Protein AF-E4XR51-F1 (afdb_monomer_lite)

Foldseek 3Di:
DDDDPQDDPQPAWQDKDQDPPQQDPPSPPKMWTWGAQDPQFFIFIKIWDGDPVHIDIDTQDDDGQKGWHDWDFPPQAPPSHTWIWTWIWRHDDPDIKIFGKIFDDDDPPDHTDIDGLDIQFAHAEWDWDQDPNEIKIFHFAQPNQFTKIKFFPPPNNHSPDSVRIDMDTQDNLARWHYWDWAPQFLPPHTKIWTWHFDDDPHWTFTKIWDQDPPNHPDHIDIDTLDGLLPDGQFWHGKDWDAQQCVCGSVAHTWIWIRGFAQQWTWIWDDDDRGDRHTDIDTLDDGDAGKGDWDWADPVPPRGTWIWIDGDPDIDIHHDDDPPPPPPPPPPDDPRDPHPPDDPPDDDDPPPPPPVPPPDPPPPPPDDDDDDDDDDDDPDDDDDDDDDDDDDDDDDDDDDDDDDDDDDDDDDDDDDDDDDDDDDDDDDDDDDDDDDDDDDDDDDDDDDDDDDDDDDDDDDDDDDDDDDDDDDDDDDDDDPDDPDDPQLVVQLPLFKDWFPFWFLFLVVLQVRLVVVVFGFAEPVSVVVCLVRPCSVFQDWAWGDPPPPTTKTKGQAQARQVPPVDPAWGDDPRGIIMGDPPDRDTHITITGWDQPQKDWAPFWDLWQVVLQVRLVVVVFGFADPVSVVVSLVSTSDQAQFWADHPVRKTKGFAPFDDQPDCVDPAWGDDPRTMIIGHDDSNRRRIGITITGHPPSDPDDPPDDPPVVVVVVVVVVVVVVVVPD

InterPro domains:
  IPR028994 Integrin alpha, N-terminal [SSF69318] (32-329)

Radius of gyration: 36.41 Å; chains: 1; bounding box: 118×109×104 Å

Structure (mmCIF, N/CA/C/O backbone):
data_AF-E4XR51-F1
#
_entry.id   AF-E4XR51-F1
#
loop_
_atom_site.group_PDB
_atom_site.id
_atom_site.type_symbol
_atom_site.label_atom_id
_atom_site.label_alt_id
_atom_site.label_comp_id
_atom_site.label_asym_id
_atom_site.label_entity_id
_atom_site.label_seq_id
_atom_site.pdbx_PDB_ins_code
_atom_site.Cartn_x
_atom_site.Cartn_y
_atom_site.Cartn_z
_atom_site.occupancy
_atom_site.B_iso_or_equiv
_atom_site.auth_seq_id
_atom_site.auth_comp_id
_atom_site.auth_asym_id
_atom_site.auth_atom_id
_atom_site.pdbx_PDB_model_num
ATOM 1 N N . MET A 1 1 ? 9.402 -23.933 -23.600 1.00 32.84 1 MET A N 1
ATOM 2 C CA . MET A 1 1 ? 8.107 -23.301 -23.931 1.00 32.84 1 MET A CA 1
ATOM 3 C C . MET A 1 1 ? 8.410 -22.017 -24.677 1.00 32.84 1 MET A C 1
ATOM 5 O O . MET A 1 1 ? 9.276 -21.284 -24.220 1.00 32.84 1 MET A O 1
ATOM 9 N N . VAL A 1 2 ? 7.783 -21.772 -25.826 1.00 34.69 2 VAL A N 1
ATOM 10 C CA . VAL A 1 2 ? 7.892 -20.472 -26.505 1.00 34.69 2 VAL A CA 1
ATOM 11 C C . VAL A 1 2 ? 6.711 -19.635 -26.014 1.00 34.69 2 VAL A C 1
ATOM 13 O O . VAL A 1 2 ? 5.576 -20.067 -26.228 1.00 34.69 2 VAL A O 1
ATOM 16 N N . PRO A 1 3 ? 6.932 -18.511 -25.308 1.00 41.47 3 PRO A N 1
ATOM 17 C CA . PRO A 1 3 ? 5.831 -17.661 -24.883 1.00 41.47 3 PRO A CA 1
ATOM 18 C C . PRO A 1 3 ? 5.111 -17.152 -26.131 1.00 41.47 3 PRO A C 1
ATOM 20 O O . PRO A 1 3 ? 5.729 -16.605 -27.044 1.00 41.47 3 PRO A O 1
ATOM 23 N N . ARG A 1 4 ? 3.798 -17.368 -26.188 1.00 55.00 4 ARG A N 1
ATOM 24 C CA . ARG A 1 4 ? 2.953 -16.794 -27.230 1.00 55.00 4 ARG A CA 1
ATOM 25 C C . ARG A 1 4 ? 2.247 -15.596 -26.623 1.00 55.00 4 ARG A C 1
ATOM 27 O O . ARG A 1 4 ? 1.507 -15.758 -25.656 1.00 55.00 4 ARG A O 1
ATOM 34 N N . ALA A 1 5 ? 2.483 -14.413 -27.184 1.00 62.28 5 ALA A N 1
ATOM 35 C CA . ALA A 1 5 ? 1.726 -13.229 -26.810 1.00 62.28 5 ALA A CA 1
ATOM 36 C C . ALA A 1 5 ? 0.231 -13.512 -27.025 1.00 62.28 5 ALA A C 1
ATOM 38 O O . ALA A 1 5 ? -0.188 -13.894 -28.120 1.00 62.28 5 ALA A O 1
ATOM 39 N N . MET A 1 6 ? -0.552 -13.397 -25.951 1.00 69.31 6 MET A N 1
ATOM 40 C CA . MET A 1 6 ? -2.002 -13.589 -25.996 1.00 69.31 6 MET A CA 1
ATOM 41 C C . MET A 1 6 ? -2.697 -12.352 -26.581 1.00 69.31 6 MET A C 1
ATOM 43 O O . MET A 1 6 ? -3.706 -12.486 -27.275 1.00 69.31 6 MET A O 1
ATOM 47 N N . ILE A 1 7 ? -2.139 -11.174 -26.292 1.00 78.88 7 ILE A N 1
ATOM 48 C CA . ILE A 1 7 ? -2.567 -9.846 -26.729 1.00 78.88 7 ILE A CA 1
ATOM 49 C C . ILE A 1 7 ? -1.401 -8.863 -26.518 1.00 78.88 7 ILE A C 1
ATOM 51 O O . ILE A 1 7 ? -0.685 -8.979 -25.525 1.00 78.88 7 ILE A O 1
ATOM 55 N N . ASP A 1 8 ? -1.196 -7.923 -27.438 1.00 80.88 8 ASP A N 1
ATOM 56 C CA . ASP A 1 8 ? -0.158 -6.876 -27.382 1.00 80.88 8 ASP A CA 1
ATOM 57 C C . ASP A 1 8 ? -0.730 -5.452 -27.520 1.00 80.88 8 ASP A C 1
ATOM 59 O O . ASP A 1 8 ? -0.004 -4.468 -27.406 1.00 80.88 8 ASP A O 1
ATOM 63 N N . SER A 1 9 ? -2.045 -5.333 -27.712 1.00 84.31 9 SER A N 1
ATOM 64 C CA . SER A 1 9 ? -2.743 -4.061 -27.910 1.00 84.31 9 SER A CA 1
ATOM 65 C C . SER A 1 9 ? -3.192 -3.371 -26.616 1.00 84.31 9 SER A C 1
ATOM 67 O O . SER A 1 9 ? -3.683 -2.245 -26.671 1.00 84.31 9 SER A O 1
ATOM 69 N N . ILE A 1 10 ? -3.057 -4.022 -25.454 1.00 83.81 10 ILE A N 1
ATOM 70 C CA . ILE A 1 10 ? -3.332 -3.410 -24.146 1.00 83.81 10 ILE A CA 1
ATOM 71 C C . ILE A 1 10 ? -2.028 -2.823 -23.614 1.00 83.81 10 ILE A C 1
ATOM 73 O O . ILE A 1 10 ? -1.104 -3.555 -23.258 1.00 83.81 10 ILE A O 1
ATOM 77 N N . ALA A 1 11 ? -1.958 -1.496 -23.552 1.00 83.81 11 ALA A N 1
ATOM 78 C CA . ALA A 1 11 ? -0.815 -0.799 -22.984 1.00 83.81 11 ALA A CA 1
ATOM 79 C C . ALA A 1 11 ? -0.766 -0.997 -21.460 1.00 83.81 11 ALA A C 1
ATOM 81 O O . ALA A 1 11 ? -1.789 -0.891 -20.793 1.00 83.81 11 ALA A O 1
ATOM 82 N N . TYR A 1 12 ? 0.427 -1.269 -20.921 1.00 83.06 12 TYR A N 1
ATOM 83 C CA . TYR A 1 12 ? 0.723 -1.315 -19.480 1.00 83.06 12 TYR A CA 1
ATOM 84 C C . TYR A 1 12 ? -0.280 -2.115 -18.626 1.00 83.06 12 TYR A C 1
ATOM 86 O O . TYR A 1 12 ? -0.863 -1.554 -17.694 1.00 83.06 12 TYR A O 1
ATOM 94 N N . PRO A 1 13 ? -0.495 -3.415 -18.908 1.00 84.19 13 PRO A N 1
ATOM 95 C CA . PRO A 1 13 ? -1.338 -4.247 -18.060 1.00 84.19 13 PRO A CA 1
ATOM 96 C C . PRO A 1 13 ? -0.768 -4.282 -16.637 1.00 84.19 13 PRO A C 1
ATOM 98 O O . PRO A 1 13 ? 0.417 -4.556 -16.438 1.00 84.19 13 PRO A O 1
ATOM 101 N N . THR A 1 14 ? -1.606 -3.978 -15.652 1.00 84.19 14 THR A N 1
ATOM 102 C CA . THR A 1 14 ? -1.234 -3.950 -14.233 1.00 84.19 14 THR A CA 1
ATOM 103 C C . THR A 1 14 ? -1.587 -5.255 -13.549 1.00 84.19 14 THR A C 1
ATOM 105 O O . THR A 1 14 ? -0.777 -5.755 -12.779 1.00 84.19 14 THR A O 1
ATOM 108 N N . ASN A 1 15 ? -2.757 -5.825 -13.844 1.00 86.50 15 ASN A N 1
ATOM 109 C CA . ASN A 1 15 ? -3.269 -7.023 -13.188 1.00 86.50 15 ASN A CA 1
ATOM 110 C C . ASN A 1 15 ? -4.191 -7.815 -14.129 1.00 86.50 15 ASN A C 1
ATOM 112 O O . ASN A 1 15 ? -4.723 -7.269 -15.100 1.00 86.50 15 ASN A O 1
ATOM 116 N N . ILE A 1 16 ? -4.346 -9.110 -13.863 1.00 86.19 16 ILE A N 1
ATOM 117 C CA . ILE A 1 16 ? -5.111 -10.055 -14.678 1.00 86.19 16 ILE A CA 1
ATOM 118 C C . ILE A 1 16 ? -5.773 -11.103 -13.786 1.00 86.19 16 ILE A C 1
ATOM 120 O O . ILE A 1 16 ? -5.196 -11.560 -12.803 1.00 86.19 16 ILE A O 1
ATOM 124 N N . GLY A 1 17 ? -6.966 -11.548 -14.161 1.00 88.06 17 GLY A N 1
ATOM 125 C CA . GLY A 1 17 ? -7.618 -12.664 -13.486 1.00 88.06 17 GLY A CA 1
ATOM 126 C C . GLY A 1 17 ? -8.770 -13.248 -14.288 1.00 88.06 17 GLY A C 1
ATOM 127 O O . GLY A 1 17 ? -9.087 -12.793 -15.387 1.00 88.06 17 GLY A O 1
ATOM 128 N N . ARG A 1 18 ? -9.404 -14.291 -13.751 1.00 90.75 18 ARG A N 1
ATOM 129 C CA . ARG A 1 18 ? -10.589 -14.899 -14.372 1.00 90.75 18 ARG A CA 1
ATOM 130 C C . ARG A 1 18 ? -11.842 -14.099 -14.040 1.00 90.75 18 ARG A C 1
ATOM 132 O O . ARG A 1 18 ? -11.996 -13.625 -12.915 1.00 90.75 18 ARG A O 1
ATOM 139 N N . VAL A 1 19 ? -12.745 -13.980 -15.010 1.00 94.75 19 VAL A N 1
ATOM 140 C CA . VAL A 1 19 ? -14.109 -13.496 -14.756 1.00 94.75 19 VAL A CA 1
ATOM 141 C C . VAL A 1 19 ? -14.900 -14.660 -14.154 1.00 94.75 19 VAL A C 1
ATOM 143 O O . VAL A 1 19 ? -14.894 -15.739 -14.749 1.00 94.75 19 VAL A O 1
ATOM 146 N N . PRO A 1 20 ? -15.564 -14.495 -12.998 1.00 96.31 20 PRO A N 1
ATOM 147 C CA . PRO A 1 20 ? -16.424 -15.537 -12.455 1.00 96.31 20 PRO A CA 1
ATOM 148 C C . PRO A 1 20 ? -17.502 -15.964 -13.456 1.00 96.31 20 PRO A C 1
ATOM 150 O O . PRO A 1 20 ? -18.166 -15.128 -14.068 1.00 96.31 20 PRO A O 1
ATOM 153 N N . ASP A 1 21 ? -17.736 -17.273 -13.577 1.00 95.88 21 ASP A N 1
ATOM 154 C CA . ASP A 1 21 ? -18.740 -17.829 -14.499 1.00 95.88 21 ASP A CA 1
ATOM 155 C C . ASP A 1 21 ? -20.151 -17.253 -14.255 1.00 95.88 21 ASP A C 1
ATOM 157 O O . ASP A 1 21 ? -20.962 -17.181 -15.178 1.00 95.88 21 ASP A O 1
ATOM 161 N N . ALA A 1 22 ? -20.427 -16.817 -13.020 1.00 95.62 22 ALA A N 1
ATOM 162 C CA . ALA A 1 22 ? -21.697 -16.239 -12.593 1.00 95.62 22 ALA A CA 1
ATOM 163 C C . ALA A 1 22 ? -21.881 -14.753 -12.954 1.00 95.62 22 ALA A C 1
ATOM 165 O O . ALA A 1 22 ? -22.987 -14.246 -12.796 1.00 95.62 22 ALA A O 1
ATOM 166 N N . THR A 1 23 ? -20.850 -14.041 -13.431 1.00 94.56 23 THR A N 1
ATOM 167 C CA . THR A 1 23 ? -20.956 -12.594 -13.684 1.00 94.56 23 THR A CA 1
ATOM 168 C C . THR A 1 23 ? -21.986 -12.294 -14.774 1.00 94.56 23 THR A C 1
ATOM 170 O O . THR A 1 23 ? -22.913 -11.528 -14.563 1.00 94.56 23 THR A O 1
ATOM 173 N N . PHE A 1 24 ? -21.899 -12.918 -15.946 1.00 93.56 24 PHE A N 1
ATOM 174 C CA . PHE A 1 24 ? -22.897 -12.741 -17.008 1.00 93.56 24 PHE A CA 1
ATOM 175 C C . PHE A 1 24 ? -22.970 -13.974 -17.915 1.00 93.56 24 PHE A C 1
ATOM 177 O O . PHE A 1 24 ? -22.014 -14.753 -17.971 1.00 93.56 24 PHE A O 1
ATOM 184 N N . PRO A 1 25 ? -24.063 -14.158 -18.683 1.00 93.19 25 PRO A N 1
ATOM 185 C CA . PRO A 1 25 ? -24.148 -15.229 -19.671 1.00 93.19 25 PRO A CA 1
ATOM 186 C C . PRO A 1 25 ? -22.944 -15.224 -20.625 1.00 93.19 25 PRO A C 1
ATOM 188 O O . PRO A 1 25 ? -22.679 -14.244 -21.321 1.00 93.19 25 PRO A O 1
ATOM 191 N N . GLY A 1 26 ? -22.191 -16.327 -20.642 1.00 91.69 26 GLY A N 1
ATOM 192 C CA . GLY A 1 26 ? -20.962 -16.447 -21.429 1.00 91.69 26 GLY A CA 1
ATOM 193 C C . GLY A 1 26 ? -19.715 -15.835 -20.778 1.00 91.69 26 GLY A C 1
ATOM 194 O O . GLY A 1 26 ? -18.778 -15.504 -21.501 1.00 91.69 26 GLY A O 1
ATOM 195 N N . ALA A 1 27 ? -19.687 -15.651 -19.453 1.00 94.19 27 ALA A N 1
ATOM 196 C CA . ALA A 1 27 ? -18.473 -15.309 -18.700 1.00 94.19 27 ALA A CA 1
ATOM 197 C C . ALA A 1 27 ? -17.464 -16.470 -18.628 1.00 94.19 27 ALA A C 1
ATOM 199 O O . ALA A 1 27 ? -16.264 -16.238 -18.510 1.00 94.19 27 ALA A O 1
ATOM 200 N N . LYS A 1 28 ? -17.934 -17.717 -18.758 1.00 94.62 28 LYS A N 1
ATOM 201 C CA . LYS A 1 28 ? -17.089 -18.910 -18.669 1.00 94.62 28 LYS A CA 1
ATOM 202 C C . LYS A 1 28 ? -15.903 -18.856 -19.631 1.00 94.62 28 LYS A C 1
ATOM 204 O O . LYS A 1 28 ? -16.077 -18.728 -20.841 1.00 94.62 28 LYS A O 1
ATOM 209 N N . GLY A 1 29 ? -14.700 -19.001 -19.075 1.00 89.44 29 GLY A N 1
ATOM 210 C CA . GLY A 1 29 ? -13.439 -18.968 -19.823 1.00 89.44 29 GLY A CA 1
ATOM 211 C C . GLY A 1 29 ? -12.937 -17.566 -20.186 1.00 89.44 29 GLY A C 1
ATOM 212 O O . GLY A 1 29 ? -11.884 -17.458 -20.815 1.00 89.44 29 GLY A O 1
ATOM 213 N N . LYS A 1 30 ? -13.645 -16.502 -19.784 1.00 93.88 30 LYS A N 1
ATOM 214 C CA . LYS A 1 30 ? -13.200 -15.117 -19.964 1.00 93.88 30 LYS A CA 1
ATOM 215 C C . LYS A 1 30 ? -12.272 -14.673 -18.841 1.00 93.88 30 LYS A C 1
ATOM 217 O O . LYS A 1 30 ? -12.306 -15.180 -17.718 1.00 93.88 30 LYS A O 1
ATOM 222 N N . TRP A 1 31 ? -11.452 -13.687 -19.168 1.00 92.38 31 TRP A N 1
ATOM 223 C CA . TRP A 1 31 ? -10.490 -13.076 -18.257 1.00 92.38 31 TRP A CA 1
ATOM 224 C C . TRP A 1 31 ? -10.748 -11.580 -18.170 1.00 92.38 31 TRP A C 1
ATOM 226 O O . TRP A 1 31 ? -11.454 -11.014 -19.002 1.00 92.38 31 TRP A O 1
ATOM 236 N N . TRP A 1 32 ? -10.201 -10.934 -17.160 1.00 94.38 32 TRP A N 1
ATOM 237 C CA . TRP A 1 32 ? -10.178 -9.488 -17.046 1.00 94.38 32 TRP A CA 1
ATOM 238 C C . TRP A 1 32 ? -8.739 -9.014 -16.952 1.00 94.38 32 TRP A C 1
ATOM 240 O O . TRP A 1 32 ? -7.882 -9.744 -16.459 1.00 94.38 32 TRP A O 1
ATOM 250 N N . VAL A 1 33 ? -8.485 -7.798 -17.422 1.00 91.44 33 VAL A N 1
ATOM 251 C CA . VAL A 1 33 ? -7.194 -7.120 -17.292 1.00 91.44 33 VAL A CA 1
ATOM 252 C C . VAL A 1 33 ? -7.437 -5.678 -16.887 1.00 91.44 33 VAL A C 1
ATOM 254 O O . VAL A 1 33 ? -8.324 -5.025 -17.436 1.00 91.44 33 VAL A O 1
ATOM 257 N N . THR A 1 34 ? -6.646 -5.177 -15.948 1.00 93.31 34 THR A N 1
ATOM 258 C CA . THR A 1 34 ? -6.533 -3.742 -15.672 1.00 93.31 34 THR A CA 1
ATOM 259 C C . THR A 1 34 ? -5.277 -3.189 -16.326 1.00 93.31 34 THR A C 1
ATOM 261 O O . THR A 1 34 ? -4.297 -3.916 -16.501 1.00 93.31 34 THR A O 1
ATOM 264 N N . SER A 1 35 ? -5.280 -1.908 -16.677 1.00 91.38 35 SER A N 1
ATOM 265 C CA . SER A 1 35 ? -4.086 -1.218 -17.163 1.00 91.38 35 SER A CA 1
ATOM 266 C C . SER A 1 35 ? -3.822 0.107 -16.456 1.00 91.38 35 SER A C 1
ATOM 268 O O . SER A 1 35 ? -4.712 0.720 -15.859 1.00 91.38 35 SER A O 1
ATOM 270 N N . ALA A 1 36 ? -2.565 0.542 -16.532 1.00 89.25 36 ALA A N 1
ATOM 271 C CA . ALA A 1 36 ? -2.113 1.829 -16.032 1.00 89.25 36 ALA A CA 1
ATOM 272 C C . ALA A 1 36 ? -2.173 2.910 -17.110 1.00 89.25 36 ALA A C 1
ATOM 274 O O . ALA A 1 36 ? -1.861 2.660 -18.273 1.00 89.25 36 ALA A O 1
ATOM 275 N N . ALA A 1 37 ? -2.478 4.133 -16.684 1.00 87.25 37 ALA A N 1
ATOM 276 C CA . ALA A 1 37 ? -2.244 5.314 -17.492 1.00 87.25 37 ALA A CA 1
ATOM 277 C C . ALA A 1 37 ? -0.755 5.684 -17.441 1.00 87.25 37 ALA A C 1
ATOM 279 O O . ALA A 1 37 ? -0.216 5.978 -16.367 1.00 87.25 37 ALA A O 1
ATOM 280 N N . PHE A 1 38 ? -0.087 5.662 -18.595 1.00 82.44 38 PHE A N 1
ATOM 281 C CA . PHE A 1 38 ? 1.340 5.967 -18.731 1.00 82.44 38 PHE A CA 1
ATOM 282 C C . PHE A 1 38 ? 1.656 6.540 -20.119 1.00 82.44 38 PHE A C 1
ATOM 284 O O . PHE A 1 38 ? 1.095 6.096 -21.120 1.00 82.44 38 PHE A O 1
ATOM 291 N N . ASN A 1 39 ? 2.566 7.518 -20.205 1.00 81.94 39 ASN A N 1
ATOM 292 C CA . ASN A 1 39 ? 2.964 8.172 -21.464 1.00 81.94 39 ASN A CA 1
ATOM 293 C C . ASN A 1 39 ? 1.780 8.670 -22.324 1.00 81.94 39 ASN A C 1
ATOM 295 O O . ASN A 1 39 ? 1.779 8.505 -23.542 1.00 81.94 39 ASN A O 1
ATOM 299 N N . GLY A 1 40 ? 0.764 9.263 -21.689 1.00 79.62 40 GLY A N 1
ATOM 300 C CA . GLY A 1 40 ? -0.422 9.784 -22.380 1.00 79.62 40 GLY A CA 1
ATOM 301 C C . GLY A 1 40 ? -1.434 8.721 -22.819 1.00 79.62 40 GLY A C 1
ATOM 302 O O . GLY A 1 40 ? -2.363 9.045 -23.547 1.00 79.62 40 GLY A O 1
ATOM 303 N N . THR A 1 41 ? -1.265 7.463 -22.397 1.00 84.19 41 THR A N 1
ATOM 304 C CA . THR A 1 41 ? -2.326 6.449 -22.485 1.00 84.19 41 THR A CA 1
ATOM 305 C C . THR A 1 41 ? -3.202 6.491 -21.238 1.00 84.19 41 THR A C 1
ATOM 307 O O . THR A 1 41 ? -2.697 6.754 -20.145 1.00 84.19 41 THR A O 1
ATOM 310 N N . SER A 1 42 ? -4.491 6.204 -21.408 1.00 87.38 42 SER A N 1
ATOM 311 C CA . SER A 1 42 ? -5.439 5.961 -20.319 1.00 87.38 42 SER A CA 1
ATOM 312 C C . SER A 1 42 ? -5.402 4.488 -19.911 1.00 87.38 42 SER A C 1
ATOM 314 O O . SER A 1 42 ? -5.287 3.592 -20.752 1.00 87.38 42 SER A O 1
ATOM 316 N N . GLY A 1 43 ? -5.481 4.221 -18.610 1.00 90.75 43 GLY A N 1
ATOM 317 C CA . GLY A 1 43 ? -5.717 2.878 -18.105 1.00 90.75 43 GLY A CA 1
ATOM 318 C C . GLY A 1 43 ? -7.204 2.544 -18.166 1.00 90.75 43 GLY A C 1
ATOM 319 O O . GLY A 1 43 ? -8.053 3.429 -18.104 1.00 90.75 43 GLY A O 1
ATOM 320 N N . HIS A 1 44 ? -7.533 1.260 -18.272 1.00 94.19 44 HIS A N 1
ATOM 321 C CA . HIS A 1 44 ? -8.915 0.788 -18.293 1.00 94.19 44 HIS A CA 1
ATOM 322 C C . HIS A 1 44 ? -9.056 -0.566 -17.592 1.00 94.19 44 HIS A C 1
ATOM 324 O O . HIS A 1 44 ? -8.073 -1.256 -17.311 1.00 94.19 44 HIS A O 1
ATOM 330 N N . VAL A 1 45 ? -10.305 -0.974 -17.372 1.00 95.56 45 VAL A N 1
ATOM 331 C CA . VAL A 1 45 ? -10.685 -2.363 -17.098 1.00 95.56 45 VAL A CA 1
ATOM 332 C C . VAL A 1 45 ? -11.205 -2.995 -18.387 1.00 95.56 45 VAL A C 1
ATOM 334 O O . VAL A 1 45 ? -12.127 -2.475 -19.019 1.00 95.56 45 VAL A O 1
ATOM 337 N N . PHE A 1 46 ? -10.633 -4.132 -18.771 1.00 94.69 46 PHE A N 1
ATOM 338 C CA . PHE A 1 46 ? -10.989 -4.884 -19.970 1.00 94.69 46 PHE A CA 1
ATOM 339 C C . PHE A 1 46 ? -11.509 -6.273 -19.614 1.00 94.69 46 PHE A C 1
ATOM 341 O O . PHE A 1 46 ? -10.945 -6.940 -18.750 1.00 94.69 46 PHE A O 1
ATOM 348 N N . PHE A 1 47 ? -12.509 -6.758 -20.350 1.00 94.56 47 PHE A N 1
ATOM 349 C CA . PHE A 1 47 ? -12.798 -8.190 -20.441 1.00 94.56 47 PHE A CA 1
ATOM 350 C C . PHE A 1 47 ? -12.149 -8.779 -21.683 1.00 94.56 47 PHE A C 1
ATOM 352 O O . PHE A 1 47 ? -12.297 -8.238 -22.777 1.00 94.56 47 PHE A O 1
ATOM 359 N N . LEU A 1 48 ? -11.467 -9.905 -21.506 1.00 91.94 48 LEU A N 1
ATOM 360 C CA . LEU A 1 48 ? -10.817 -10.683 -22.546 1.00 91.94 48 LEU A CA 1
ATOM 361 C C . LEU A 1 48 ? -11.630 -11.941 -22.856 1.00 91.94 48 LEU A C 1
ATOM 363 O O . LEU A 1 48 ? -12.074 -12.662 -21.961 1.00 91.94 48 LEU A O 1
ATOM 367 N N . ASP A 1 49 ? -11.753 -12.230 -24.142 1.00 91.56 49 ASP A N 1
ATOM 368 C CA . ASP A 1 49 ? -12.332 -13.449 -24.693 1.00 91.56 49 ASP A CA 1
ATOM 369 C C . ASP A 1 49 ? -11.235 -14.169 -25.500 1.00 91.56 49 ASP A C 1
ATOM 371 O O . ASP A 1 49 ? -11.016 -13.843 -26.677 1.00 91.56 49 ASP A O 1
ATOM 375 N N . PRO A 1 50 ? -10.456 -15.060 -24.853 1.00 85.06 50 PRO A N 1
ATOM 376 C CA . PRO A 1 50 ? -9.354 -15.755 -25.503 1.00 85.06 50 PRO A CA 1
ATOM 377 C C . PRO A 1 50 ? -9.887 -16.781 -26.508 1.00 85.06 50 PRO A C 1
ATOM 379 O O . PRO A 1 50 ? -10.577 -17.732 -26.142 1.00 85.06 50 PRO A O 1
ATOM 382 N N . LYS A 1 51 ? -9.527 -16.627 -27.790 1.00 85.88 51 LYS A N 1
ATOM 383 C CA . LYS A 1 51 ? -9.861 -17.592 -28.853 1.00 85.88 51 LYS A CA 1
ATOM 384 C C . LYS A 1 51 ? -8.592 -18.158 -29.491 1.00 85.88 51 LYS A C 1
ATOM 386 O O . LYS A 1 51 ? -7.581 -17.460 -29.565 1.00 85.88 51 LYS A O 1
ATOM 391 N N . PRO A 1 52 ? -8.634 -19.380 -30.061 1.00 79.06 52 PRO A N 1
ATOM 392 C CA . PRO A 1 52 ? -7.467 -19.996 -30.704 1.00 79.06 52 PRO A CA 1
ATOM 393 C C . PRO A 1 52 ? -6.835 -19.156 -31.827 1.00 79.06 52 PRO A C 1
ATOM 395 O O . PRO A 1 52 ? -5.636 -19.260 -32.084 1.00 79.06 52 PRO A O 1
ATOM 398 N N . LYS A 1 53 ? -7.646 -18.331 -32.505 1.00 82.19 53 LYS A N 1
ATOM 399 C CA . LYS A 1 53 ? -7.226 -17.458 -33.615 1.00 82.19 53 LYS A CA 1
ATOM 400 C C . LYS A 1 53 ? -6.872 -16.025 -33.183 1.00 82.19 53 LYS A C 1
ATOM 402 O O . LYS A 1 53 ? -6.549 -15.220 -34.047 1.00 82.19 53 LYS A O 1
ATOM 407 N N . GLY A 1 54 ? -6.930 -15.710 -31.889 1.00 81.75 54 GLY A N 1
ATOM 408 C CA . GLY A 1 54 ? -6.644 -14.378 -31.350 1.00 81.75 54 GLY A CA 1
ATOM 409 C C . GLY A 1 54 ? -7.586 -13.994 -30.211 1.00 81.75 54 GLY A C 1
ATOM 410 O O . GLY A 1 54 ? -8.738 -14.419 -30.176 1.00 81.75 54 GLY A O 1
ATOM 411 N N . THR A 1 55 ? -7.097 -13.191 -29.272 1.00 85.50 55 THR A N 1
ATOM 412 C CA . THR A 1 55 ? -7.875 -12.714 -28.121 1.00 85.50 55 THR A CA 1
ATOM 413 C C . THR A 1 55 ? -8.595 -11.427 -28.490 1.00 85.50 55 THR A C 1
ATOM 415 O O . THR A 1 55 ? -7.965 -10.469 -28.930 1.00 85.50 55 THR A O 1
ATOM 418 N N . THR A 1 56 ? -9.912 -11.386 -28.300 1.00 90.75 56 THR A N 1
ATOM 419 C CA . THR A 1 56 ? -10.684 -10.138 -28.408 1.00 90.75 56 THR A CA 1
ATOM 420 C C . THR A 1 56 ? -10.890 -9.541 -27.026 1.00 90.75 56 THR A C 1
ATOM 422 O O . THR A 1 56 ? -10.992 -10.287 -26.054 1.00 90.75 56 THR A O 1
ATOM 425 N N . TYR A 1 57 ? -10.989 -8.218 -26.928 1.00 90.00 57 TYR A N 1
ATOM 426 C CA . TYR A 1 57 ? -11.219 -7.541 -25.656 1.00 90.00 57 TYR A CA 1
ATOM 427 C C . TYR A 1 57 ? -12.235 -6.408 -25.777 1.00 90.00 57 TYR A C 1
ATOM 429 O O . TYR A 1 57 ? -12.435 -5.852 -26.857 1.00 90.00 57 TYR A O 1
ATOM 437 N N . LYS A 1 58 ? -12.890 -6.082 -24.660 1.00 91.62 58 LYS A N 1
ATOM 438 C CA . LYS A 1 58 ? -13.832 -4.962 -24.535 1.00 91.62 58 LYS A CA 1
ATOM 439 C C . LYS A 1 58 ? -13.518 -4.186 -23.260 1.00 91.62 58 LYS A C 1
ATOM 441 O O . LYS A 1 58 ? -13.531 -4.775 -22.181 1.00 91.62 58 LYS A O 1
ATOM 446 N N . GLY A 1 59 ? -13.249 -2.887 -23.390 1.00 90.88 59 GLY A N 1
ATOM 447 C CA . GLY A 1 59 ? -13.149 -1.976 -22.248 1.00 90.88 59 GLY A CA 1
ATOM 448 C C . GLY A 1 59 ? -14.522 -1.751 -21.622 1.00 90.88 59 GLY A C 1
ATOM 449 O O . GLY A 1 59 ? -15.513 -1.635 -22.345 1.00 90.88 59 GLY A O 1
ATOM 450 N N . ILE A 1 60 ? -14.587 -1.737 -20.293 1.00 93.81 60 ILE A N 1
ATOM 451 C CA . ILE A 1 60 ? -15.819 -1.435 -19.547 1.00 93.81 60 ILE A CA 1
ATOM 452 C C . ILE A 1 60 ? -15.746 -0.115 -18.776 1.00 93.81 60 ILE A C 1
ATOM 454 O O . ILE A 1 60 ? -16.779 0.364 -18.325 1.00 93.81 60 ILE A O 1
ATOM 458 N N . SER A 1 61 ? -14.555 0.474 -18.645 1.00 90.75 61 SER A N 1
ATOM 459 C CA . SER A 1 61 ? -14.349 1.802 -18.066 1.00 90.75 61 SER A CA 1
ATOM 460 C C . SER A 1 61 ? -14.084 2.835 -19.161 1.00 90.75 61 SER A C 1
ATOM 462 O O . SER A 1 61 ? -13.316 2.569 -20.089 1.00 90.75 61 SER A O 1
ATOM 464 N N . GLU A 1 62 ? -14.674 4.019 -19.021 1.00 83.44 62 GLU A N 1
ATOM 465 C CA . GLU A 1 62 ? -14.621 5.087 -20.033 1.00 83.44 62 GLU A CA 1
ATOM 466 C C . GLU A 1 62 ? -13.760 6.288 -19.619 1.00 83.44 62 GLU A C 1
ATOM 468 O O . GLU A 1 62 ? -13.507 7.156 -20.443 1.00 83.44 62 GLU A O 1
ATOM 473 N N . ASP A 1 63 ? -13.291 6.331 -18.369 1.00 86.44 63 ASP A N 1
ATOM 474 C CA . ASP A 1 63 ? -12.551 7.484 -17.854 1.00 86.44 63 ASP A CA 1
ATOM 475 C C . ASP A 1 63 ? -11.078 7.475 -18.282 1.00 86.44 63 ASP A C 1
ATOM 477 O O . ASP A 1 63 ? -10.375 6.474 -18.112 1.00 86.44 63 ASP A O 1
ATOM 481 N N . ASP A 1 64 ? -10.616 8.628 -18.765 1.00 87.69 64 ASP A N 1
ATOM 482 C CA . ASP A 1 64 ? -9.244 8.858 -19.211 1.00 87.69 64 ASP A CA 1
ATOM 483 C C . ASP A 1 64 ? -8.269 9.170 -18.061 1.00 87.69 64 ASP A C 1
ATOM 485 O O . ASP A 1 64 ? -8.673 9.554 -16.966 1.00 87.69 64 ASP A O 1
ATOM 489 N N . ASP A 1 65 ? -6.963 8.997 -18.303 1.00 90.00 65 ASP A N 1
ATOM 490 C CA . ASP A 1 65 ? -5.853 9.318 -17.380 1.00 90.00 65 ASP A CA 1
ATOM 491 C C . ASP A 1 65 ? -5.787 8.525 -16.057 1.00 90.00 65 ASP A C 1
ATOM 493 O O . ASP A 1 65 ? -4.878 8.731 -15.238 1.00 90.00 65 ASP A O 1
ATOM 497 N N . TYR A 1 66 ? -6.702 7.585 -15.829 1.00 93.31 66 TYR A N 1
ATOM 498 C CA . TYR A 1 66 ? -6.693 6.737 -14.639 1.00 93.31 66 TYR A CA 1
ATOM 499 C C . TYR A 1 66 ? -5.825 5.493 -14.814 1.00 93.31 66 TYR A C 1
ATOM 501 O O . TYR A 1 66 ? -5.846 4.832 -15.842 1.00 93.31 66 TYR A O 1
ATOM 509 N N . THR A 1 67 ? -5.106 5.125 -13.760 1.00 93.06 67 THR A N 1
ATOM 510 C CA . THR A 1 67 ? -4.502 3.803 -13.581 1.00 93.06 67 THR A CA 1
ATOM 511 C C . THR A 1 67 ? -5.427 2.931 -12.751 1.00 93.06 67 THR A C 1
ATOM 513 O O . THR A 1 67 ? -5.806 3.331 -11.652 1.00 93.06 67 THR A O 1
ATOM 516 N N . TYR A 1 68 ? -5.749 1.739 -13.250 1.00 94.38 68 TYR A N 1
ATOM 517 C CA . TYR A 1 68 ? -6.506 0.712 -12.534 1.00 94.38 68 TYR A CA 1
ATOM 518 C C . TYR A 1 68 ? -5.534 -0.363 -12.044 1.00 94.38 68 TYR A C 1
ATOM 520 O O . TYR A 1 68 ? -4.666 -0.796 -12.798 1.00 94.38 68 TYR A O 1
ATOM 528 N N . GLU A 1 69 ? -5.648 -0.787 -10.788 1.00 88.69 69 GLU A N 1
ATOM 529 C CA . GLU A 1 69 ? -4.650 -1.668 -10.149 1.00 88.69 69 GLU A CA 1
ATOM 530 C C . GLU A 1 69 ? -5.203 -3.074 -9.852 1.00 88.69 69 GLU A C 1
ATOM 532 O O . GLU A 1 69 ? -4.511 -4.071 -10.048 1.00 88.69 69 GLU A O 1
ATOM 537 N N . ASN A 1 70 ? -6.453 -3.188 -9.395 1.00 91.25 70 ASN A N 1
ATOM 538 C CA . ASN A 1 70 ? -7.085 -4.476 -9.097 1.00 91.25 70 ASN A CA 1
ATOM 539 C C . ASN A 1 70 ? -8.606 -4.391 -9.235 1.00 91.25 70 ASN A C 1
ATOM 541 O O . ASN A 1 70 ? -9.179 -3.322 -9.021 1.00 91.25 70 ASN A O 1
ATOM 545 N N . ILE A 1 71 ? -9.251 -5.529 -9.508 1.00 95.25 71 ILE A N 1
ATOM 546 C CA . ILE A 1 71 ? -10.707 -5.656 -9.474 1.00 95.25 71 ILE A CA 1
ATOM 547 C C . ILE A 1 71 ? -11.181 -6.800 -8.574 1.00 95.25 71 ILE A C 1
ATOM 549 O O . ILE A 1 71 ? -10.505 -7.815 -8.370 1.00 95.25 71 ILE A O 1
ATOM 553 N N . ARG A 1 72 ? -12.409 -6.659 -8.080 1.00 96.94 72 ARG A N 1
ATOM 554 C CA . ARG A 1 72 ? -13.175 -7.711 -7.408 1.00 96.94 72 ARG A CA 1
ATOM 555 C C . ARG A 1 72 ? -14.587 -7.738 -7.979 1.00 96.94 72 ARG A C 1
ATOM 557 O O . ARG A 1 72 ? -15.164 -6.688 -8.248 1.00 96.94 72 ARG A O 1
ATOM 564 N N . PHE A 1 73 ? -15.130 -8.938 -8.155 1.00 97.62 73 PHE A N 1
ATOM 565 C CA . PHE A 1 73 ? -16.508 -9.125 -8.598 1.00 97.62 73 PHE A CA 1
ATOM 566 C C . PHE A 1 73 ? -17.411 -9.304 -7.387 1.00 97.62 73 PHE A C 1
ATOM 568 O O . PHE A 1 73 ? -17.245 -10.271 -6.644 1.00 97.62 73 PHE A O 1
ATOM 575 N N . VAL A 1 74 ? -18.328 -8.366 -7.170 1.00 97.38 74 VAL A N 1
ATOM 576 C CA . VAL A 1 74 ? -19.150 -8.301 -5.955 1.00 97.38 74 VAL A CA 1
ATOM 577 C C . VAL A 1 74 ? -20.524 -7.745 -6.314 1.00 97.38 74 VAL A C 1
ATOM 579 O O . VAL A 1 74 ? -20.603 -6.751 -7.018 1.00 97.38 74 VAL A O 1
ATOM 582 N N . ASP A 1 75 ? -21.602 -8.346 -5.818 1.00 97.31 75 ASP A N 1
ATOM 583 C CA . ASP A 1 75 ? -22.981 -7.865 -6.017 1.00 97.31 75 ASP A CA 1
ATOM 584 C C . ASP A 1 75 ? -23.302 -6.680 -5.087 1.00 97.31 75 ASP A C 1
ATOM 586 O O . ASP A 1 75 ? -23.912 -6.841 -4.025 1.00 97.31 75 ASP A O 1
ATOM 590 N N . MET A 1 76 ? -22.792 -5.487 -5.389 1.00 97.38 76 MET A N 1
ATOM 591 C CA . MET A 1 76 ? -22.730 -4.366 -4.437 1.00 97.38 76 MET A CA 1
ATOM 592 C C . MET A 1 76 ? -24.105 -3.816 -4.039 1.00 97.38 76 MET A C 1
ATOM 594 O O . MET A 1 76 ? -24.230 -3.197 -2.973 1.00 97.38 76 MET A O 1
ATOM 598 N N . ASP A 1 77 ? -25.143 -4.065 -4.835 1.00 96.69 77 ASP A N 1
ATOM 599 C CA . ASP A 1 77 ? -26.516 -3.656 -4.544 1.00 96.69 77 ASP A CA 1
ATOM 600 C C . ASP A 1 77 ? -27.502 -4.802 -4.278 1.00 96.69 77 ASP A C 1
ATOM 602 O O . ASP A 1 77 ? -28.680 -4.536 -3.989 1.00 96.69 77 ASP A O 1
ATOM 606 N N . LEU A 1 78 ? -27.007 -6.038 -4.219 1.00 96.38 78 LEU A N 1
ATOM 607 C CA . LEU A 1 78 ? -27.773 -7.246 -3.916 1.00 96.38 78 LEU A CA 1
ATOM 608 C C . LEU A 1 78 ? -28.919 -7.458 -4.913 1.00 96.38 78 LEU A C 1
ATOM 610 O O . LEU A 1 78 ? -30.060 -7.705 -4.499 1.00 96.38 78 LEU A O 1
ATOM 614 N N . ASP A 1 79 ? -28.642 -7.284 -6.206 1.00 96.31 79 ASP A N 1
ATOM 615 C CA . ASP A 1 79 ? -29.582 -7.543 -7.304 1.00 96.31 79 ASP A CA 1
ATOM 616 C C . ASP A 1 79 ? -29.392 -8.925 -7.967 1.00 96.31 79 ASP A C 1
ATOM 618 O O . ASP A 1 79 ? -30.135 -9.291 -8.886 1.00 96.31 79 ASP A O 1
ATOM 622 N N . GLY A 1 80 ? -28.469 -9.733 -7.435 1.00 96.00 80 GLY A N 1
ATOM 623 C CA . GLY A 1 80 ? -28.158 -11.090 -7.880 1.00 96.00 80 GLY A CA 1
ATOM 624 C C . GLY A 1 80 ? -27.129 -11.146 -9.007 1.00 96.00 80 GLY A C 1
ATOM 625 O O . GLY A 1 80 ? -26.895 -12.227 -9.556 1.00 96.00 80 GLY A O 1
ATOM 626 N N . LYS A 1 81 ? -26.534 -10.011 -9.381 1.00 96.69 81 LYS A N 1
ATOM 627 C CA . LYS A 1 81 ? -25.521 -9.903 -10.432 1.00 96.69 81 LYS A CA 1
ATOM 628 C C . LYS A 1 81 ? -24.198 -9.432 -9.851 1.00 96.69 81 LYS A C 1
ATOM 630 O O . LYS A 1 81 ? -24.160 -8.685 -8.886 1.00 96.69 81 LYS A O 1
ATOM 635 N N . LEU A 1 82 ? -23.089 -9.886 -10.430 1.00 97.69 82 LEU A N 1
ATOM 636 C CA . LEU A 1 82 ? -21.773 -9.483 -9.946 1.00 97.69 82 LEU A CA 1
ATOM 637 C C . LEU A 1 82 ? -21.330 -8.199 -10.641 1.00 97.69 82 LEU A C 1
ATOM 639 O O . LEU A 1 82 ? -21.043 -8.191 -11.839 1.00 97.69 82 LEU A O 1
ATOM 643 N N . ASP A 1 83 ? -21.190 -7.139 -9.859 1.00 97.62 83 ASP A N 1
ATOM 644 C CA . ASP A 1 83 ? -20.614 -5.883 -10.315 1.00 97.62 83 ASP A CA 1
ATOM 645 C C . ASP A 1 83 ? -19.088 -5.933 -10.301 1.00 97.62 83 ASP A C 1
ATOM 647 O O . ASP A 1 83 ? -18.483 -6.870 -9.774 1.00 97.62 83 ASP A O 1
ATOM 651 N N . VAL A 1 84 ? -18.447 -4.897 -10.842 1.00 97.69 84 VAL A N 1
ATOM 652 C CA . VAL A 1 84 ? -17.000 -4.714 -10.724 1.00 97.69 84 VAL A CA 1
ATOM 653 C C . VAL A 1 84 ? -16.708 -3.633 -9.693 1.00 97.69 84 VAL A C 1
ATOM 655 O O . VAL A 1 84 ? -17.098 -2.481 -9.850 1.00 97.69 84 VAL A O 1
ATOM 658 N N . LEU A 1 85 ? -15.975 -3.990 -8.649 1.00 97.81 85 LEU A N 1
ATOM 659 C CA . LEU A 1 85 ? -15.345 -3.057 -7.725 1.00 97.81 85 LEU A CA 1
ATOM 660 C C . LEU A 1 85 ? -13.871 -2.923 -8.123 1.00 97.81 85 LEU A C 1
ATOM 662 O O . LEU A 1 85 ? -13.223 -3.932 -8.393 1.00 97.81 85 LEU A O 1
ATOM 666 N N . THR A 1 86 ? -13.336 -1.707 -8.180 1.00 97.00 86 THR A N 1
ATOM 667 C CA . THR A 1 86 ? -11.933 -1.445 -8.539 1.00 97.00 86 THR A CA 1
ATOM 668 C C . THR A 1 86 ? -11.376 -0.267 -7.751 1.00 97.00 86 THR A C 1
ATOM 670 O O . THR A 1 86 ? -12.105 0.665 -7.419 1.00 97.00 86 THR A O 1
ATOM 673 N N . ALA A 1 87 ? -10.071 -0.275 -7.490 1.00 95.19 87 ALA A N 1
ATOM 674 C CA . ALA A 1 87 ? -9.341 0.920 -7.079 1.00 95.19 87 ALA A CA 1
ATOM 675 C C . ALA A 1 87 ? -8.682 1.542 -8.311 1.00 95.19 87 ALA A C 1
ATOM 677 O O . ALA A 1 87 ? -8.180 0.821 -9.184 1.00 95.19 87 ALA A O 1
ATOM 678 N N . ARG A 1 88 ? -8.699 2.871 -8.393 1.00 94.50 88 ARG A N 1
ATOM 679 C CA . ARG A 1 88 ? -8.026 3.604 -9.464 1.00 94.50 88 ARG A CA 1
ATOM 680 C C . ARG A 1 88 ? -7.347 4.855 -8.949 1.00 94.50 88 ARG A C 1
ATOM 682 O O . ARG A 1 88 ? -7.764 5.422 -7.944 1.00 94.50 88 ARG A O 1
ATOM 689 N N . SER A 1 89 ? -6.330 5.321 -9.663 1.00 93.38 89 SER A N 1
ATOM 690 C CA . SER A 1 89 ? -5.638 6.561 -9.330 1.00 93.38 89 SER A CA 1
ATOM 691 C C . SER A 1 89 ? -5.344 7.395 -10.570 1.00 93.38 89 SER A C 1
ATOM 693 O O . SER A 1 89 ? -4.947 6.860 -11.599 1.00 93.38 89 SER A O 1
ATOM 695 N N . LEU A 1 90 ? -5.520 8.709 -10.481 1.00 91.06 90 LEU A N 1
ATOM 696 C CA . LEU A 1 90 ? -5.220 9.625 -11.577 1.00 91.06 90 LEU A CA 1
ATOM 697 C C . LEU A 1 90 ? -3.690 9.723 -11.749 1.00 91.06 90 LEU A C 1
ATOM 699 O O . LEU A 1 90 ? -2.971 9.980 -10.770 1.00 91.06 90 LEU A O 1
ATOM 703 N N . SER A 1 91 ? -3.179 9.438 -12.952 1.00 74.31 91 SER A N 1
ATOM 704 C CA . SER A 1 91 ? -1.733 9.331 -13.222 1.00 74.31 91 SER A CA 1
ATOM 705 C C . SER A 1 91 ? -1.034 10.678 -13.409 1.00 74.31 91 SER A C 1
ATOM 707 O O . SER A 1 91 ? 0.124 10.809 -13.019 1.00 74.31 91 SER A O 1
ATOM 709 N N . ASN A 1 92 ? -1.728 11.674 -13.972 1.00 65.00 92 ASN A N 1
ATOM 710 C CA . ASN A 1 92 ? -1.089 12.845 -14.590 1.00 65.00 92 ASN A CA 1
ATOM 711 C C . ASN A 1 92 ? -1.370 14.193 -13.900 1.00 65.00 92 ASN A C 1
ATOM 713 O O . ASN A 1 92 ? -0.950 15.232 -14.404 1.00 65.00 92 ASN A O 1
ATOM 717 N N . SER A 1 93 ? -2.054 14.223 -12.756 1.00 51.59 93 SER A N 1
ATOM 718 C CA . SER A 1 93 ? -2.499 15.483 -12.151 1.00 51.59 93 SER A CA 1
ATOM 719 C C . SER A 1 93 ? -1.672 15.922 -10.939 1.00 51.59 93 SER A C 1
ATOM 721 O O . SER A 1 93 ? -1.430 15.174 -9.988 1.00 51.59 93 SER A O 1
ATOM 723 N N . ILE A 1 94 ? -1.315 17.209 -10.944 1.00 56.31 94 ILE A N 1
ATOM 724 C CA . ILE A 1 94 ? -1.059 17.995 -9.734 1.00 56.31 94 ILE A CA 1
ATOM 725 C C . ILE A 1 94 ? -2.358 17.934 -8.914 1.00 56.31 94 ILE A C 1
ATOM 727 O O . ILE A 1 94 ? -3.351 18.553 -9.281 1.00 56.31 94 ILE A O 1
ATOM 731 N N . GLY A 1 95 ? -2.383 17.095 -7.876 1.00 60.31 95 GLY A N 1
ATOM 732 C CA . GLY A 1 95 ? -3.613 16.696 -7.179 1.00 60.31 95 GLY A CA 1
ATOM 733 C C . GLY A 1 95 ? -3.962 15.238 -7.462 1.00 60.31 95 GLY A C 1
ATOM 734 O O . GLY A 1 95 ? -4.934 14.936 -8.153 1.00 60.31 95 GLY A O 1
ATOM 735 N N . ALA A 1 96 ? -3.135 14.322 -6.952 1.00 69.00 96 ALA A N 1
ATOM 736 C CA . ALA A 1 96 ? -3.405 12.895 -7.038 1.00 69.00 96 ALA A CA 1
ATOM 737 C C . ALA A 1 96 ? -4.794 12.586 -6.459 1.00 69.00 96 ALA A C 1
ATOM 739 O O . ALA A 1 96 ? -5.064 12.888 -5.294 1.00 69.00 96 ALA A O 1
ATOM 740 N N . LYS A 1 97 ? -5.651 11.971 -7.279 1.00 88.06 97 LYS A N 1
ATOM 741 C CA . LYS A 1 97 ? -6.970 11.479 -6.883 1.00 88.06 97 LYS A CA 1
ATOM 742 C C . LYS A 1 97 ? -6.969 9.956 -6.938 1.00 88.06 97 LYS A C 1
ATOM 744 O O . LYS A 1 97 ? -6.719 9.395 -8.000 1.00 88.06 97 LYS A O 1
ATOM 749 N N . GLY A 1 98 ? -7.212 9.297 -5.813 1.00 92.69 98 GLY A N 1
ATOM 750 C CA . GLY A 1 98 ? -7.499 7.867 -5.750 1.00 92.69 98 GLY A CA 1
ATOM 751 C C . GLY A 1 98 ? -8.950 7.631 -5.395 1.00 92.69 98 GLY A C 1
ATOM 752 O O . GLY A 1 98 ? -9.490 8.320 -4.524 1.00 92.69 98 GLY A O 1
ATOM 753 N N . GLU A 1 99 ? -9.572 6.686 -6.085 1.00 95.12 99 GLU A N 1
ATOM 754 C CA . GLU A 1 99 ? -10.987 6.380 -5.955 1.00 95.12 99 GLU A CA 1
ATOM 755 C C . GLU A 1 99 ? -11.218 4.881 -5.813 1.00 95.12 99 GLU A C 1
ATOM 757 O O . GLU A 1 99 ? -10.659 4.065 -6.551 1.00 95.12 99 GLU A O 1
ATOM 762 N N . LEU A 1 100 ? -12.126 4.541 -4.902 1.00 96.50 100 LEU A N 1
ATOM 763 C CA . LEU A 1 100 ? -12.766 3.240 -4.877 1.00 96.50 100 LEU A CA 1
ATOM 764 C C . LEU A 1 100 ? -14.013 3.327 -5.754 1.00 96.50 100 LEU A C 1
ATOM 766 O O . LEU A 1 100 ? -14.983 4.000 -5.401 1.00 96.50 100 LEU A O 1
ATOM 770 N N . LEU A 1 101 ? -13.973 2.671 -6.904 1.00 96.62 101 LEU A N 1
ATOM 771 C CA . LEU A 1 101 ? -14.980 2.774 -7.946 1.00 96.62 101 LEU A CA 1
ATOM 772 C C . LEU A 1 101 ? -15.796 1.488 -8.027 1.00 96.62 101 LEU A C 1
ATOM 774 O O . LEU A 1 101 ? -15.252 0.398 -8.199 1.00 96.62 101 LEU A O 1
ATOM 778 N N . TRP A 1 102 ? -17.110 1.628 -7.951 1.00 97.25 102 TRP A N 1
ATOM 779 C CA . TRP A 1 102 ? -18.060 0.564 -8.235 1.00 97.25 102 TRP A CA 1
ATOM 780 C C . TRP A 1 102 ? -18.653 0.767 -9.628 1.00 97.25 102 TRP A C 1
ATOM 782 O O . TRP A 1 102 ? -19.166 1.837 -9.933 1.00 97.25 102 TRP A O 1
ATOM 792 N N . MET A 1 103 ? -18.580 -0.251 -10.476 1.00 97.50 103 MET A N 1
ATOM 793 C CA . MET A 1 103 ? -19.145 -0.282 -11.820 1.00 97.50 103 MET A CA 1
ATOM 794 C C . MET A 1 103 ? -20.248 -1.333 -11.860 1.00 97.50 103 MET A C 1
ATOM 796 O O . MET A 1 103 ? -19.967 -2.534 -11.805 1.00 97.50 103 MET A O 1
ATOM 800 N N . LYS A 1 104 ? -21.497 -0.875 -11.944 1.00 97.31 104 LYS A N 1
ATOM 801 C CA . LYS A 1 104 ? -22.672 -1.743 -11.901 1.00 97.31 104 LYS A CA 1
ATOM 802 C C . LYS A 1 104 ? -22.818 -2.547 -13.194 1.00 97.31 104 LYS A C 1
ATOM 804 O O . LYS A 1 104 ? -22.710 -1.995 -14.292 1.00 97.31 104 LYS A O 1
ATOM 809 N N . GLN A 1 105 ? -23.141 -3.832 -13.077 1.00 96.69 105 GLN A N 1
ATOM 810 C CA . GLN A 1 105 ? -23.436 -4.671 -14.228 1.00 96.69 105 GLN A CA 1
ATOM 811 C C . GLN A 1 105 ? -24.737 -4.223 -14.922 1.00 96.69 105 GLN A C 1
ATOM 813 O O . GLN A 1 105 ? -25.811 -4.218 -14.310 1.00 96.69 105 GLN A O 1
ATOM 818 N N . PRO A 1 106 ? -24.703 -3.902 -16.228 1.00 95.25 106 PRO A N 1
ATOM 819 C CA . PRO A 1 106 ? -25.905 -3.519 -16.953 1.00 95.25 106 PRO A CA 1
ATOM 820 C C . PRO A 1 106 ? -26.839 -4.707 -17.213 1.00 95.25 106 PRO A C 1
ATOM 822 O O . PRO A 1 106 ? -26.453 -5.879 -17.227 1.00 95.25 106 PRO A O 1
ATOM 825 N N . GLY A 1 107 ? -28.103 -4.405 -17.513 1.00 92.19 107 GLY A N 1
ATOM 826 C CA . GLY A 1 107 ? -28.973 -5.360 -18.195 1.00 92.19 107 GLY A CA 1
ATOM 827 C C . GLY A 1 107 ? -28.476 -5.592 -19.627 1.00 92.19 107 GLY A C 1
ATOM 828 O O . GLY A 1 107 ? -28.651 -4.730 -20.482 1.00 92.19 107 GLY A O 1
ATOM 829 N N . GLY A 1 108 ? -27.852 -6.741 -19.899 1.00 88.06 108 GLY A N 1
ATOM 830 C CA . GLY A 1 108 ? -27.356 -7.097 -21.235 1.00 88.06 108 GLY A CA 1
ATOM 831 C C . GLY A 1 108 ? -25.960 -6.540 -21.549 1.00 88.06 108 GLY A C 1
ATOM 832 O O . GLY A 1 108 ? -25.093 -6.503 -20.685 1.00 88.06 108 GLY A O 1
ATOM 833 N N . ASN A 1 109 ? -25.728 -6.130 -22.802 1.00 84.00 109 ASN A N 1
ATOM 834 C CA . ASN A 1 109 ? -24.403 -5.727 -23.311 1.00 84.00 109 ASN A CA 1
ATOM 835 C C . ASN A 1 109 ? -24.103 -4.217 -23.194 1.00 84.00 109 ASN A C 1
ATOM 837 O O . ASN A 1 109 ? -23.199 -3.725 -23.880 1.00 84.00 109 ASN A O 1
ATOM 841 N N . GLY A 1 110 ? -24.870 -3.496 -22.371 1.00 88.94 110 GLY A N 1
ATOM 842 C CA . GLY A 1 110 ? -24.790 -2.042 -22.217 1.00 88.94 110 GLY A CA 1
ATOM 843 C C . GLY A 1 110 ? -23.491 -1.527 -21.584 1.00 88.94 110 GLY A C 1
ATOM 844 O O . GLY A 1 110 ? -22.548 -2.279 -21.327 1.00 88.94 110 GLY A O 1
ATOM 845 N N . HIS A 1 111 ? -23.463 -0.215 -21.355 1.00 92.94 111 HIS A N 1
ATOM 846 C CA . HIS A 1 111 ? -22.430 0.483 -20.586 1.00 92.94 111 HIS A CA 1
ATOM 847 C C . HIS A 1 111 ? -22.506 0.100 -19.098 1.00 92.94 111 HIS A C 1
ATOM 849 O O . HIS A 1 111 ? -23.607 -0.133 -18.604 1.00 92.94 111 HIS A O 1
ATOM 855 N N . TRP A 1 112 ? -21.365 0.037 -18.403 1.00 95.94 112 TRP A N 1
ATOM 856 C CA . TRP A 1 112 ? -21.268 -0.278 -16.971 1.00 95.94 112 TRP A CA 1
ATOM 857 C C . TRP A 1 112 ? -21.259 1.020 -16.151 1.00 95.94 112 TRP A C 1
ATOM 859 O O . TRP A 1 112 ? -20.204 1.646 -16.051 1.00 95.94 112 TRP A O 1
ATOM 869 N N . PRO A 1 113 ? -22.392 1.454 -15.559 1.00 95.88 113 PRO A N 1
ATOM 870 C CA . PRO A 1 113 ? -22.453 2.740 -14.876 1.00 95.88 113 PRO A CA 1
ATOM 871 C C . PRO A 1 113 ? -21.500 2.760 -13.682 1.00 95.88 113 PRO A C 1
ATOM 873 O O . PRO A 1 113 ? -21.585 1.904 -12.798 1.00 95.88 113 PRO A O 1
ATOM 876 N N . ALA A 1 114 ? -20.606 3.744 -13.655 1.00 95.56 114 ALA A N 1
ATOM 877 C CA . ALA A 1 114 ? -19.579 3.873 -12.633 1.00 95.56 114 ALA A CA 1
ATOM 878 C C . ALA A 1 114 ? -19.997 4.858 -11.526 1.00 95.56 114 ALA A C 1
ATOM 880 O O . ALA A 1 114 ? -20.528 5.934 -11.790 1.00 95.56 114 ALA A O 1
ATOM 881 N N . THR A 1 115 ? -19.748 4.497 -10.270 1.00 95.62 115 THR A N 1
ATOM 882 C CA . THR A 1 115 ? -20.011 5.307 -9.076 1.00 95.62 115 THR A CA 1
ATOM 883 C C . THR A 1 115 ? -18.786 5.289 -8.167 1.00 95.62 115 THR A C 1
ATOM 885 O O . THR A 1 115 ? -18.355 4.235 -7.701 1.00 95.62 115 THR A O 1
ATOM 888 N N . SER A 1 116 ? -18.229 6.468 -7.879 1.00 95.19 116 SER A N 1
ATOM 889 C CA . SER A 1 116 ? -17.153 6.617 -6.892 1.00 95.19 116 SER A CA 1
ATOM 890 C C . SER A 1 116 ? -17.723 6.458 -5.478 1.00 95.19 116 SER A C 1
ATOM 892 O O . SER A 1 116 ? -18.489 7.306 -5.004 1.00 95.19 116 SER A O 1
ATOM 894 N N . LEU A 1 117 ? -17.378 5.350 -4.816 1.00 95.94 117 LEU A N 1
ATOM 895 C CA . LEU A 1 117 ? -17.807 5.034 -3.451 1.00 95.94 117 LEU A CA 1
ATOM 896 C C . LEU A 1 117 ? -17.036 5.855 -2.418 1.00 95.94 117 LEU A C 1
ATOM 898 O O . LEU A 1 117 ? -17.606 6.307 -1.425 1.00 95.94 117 LEU A O 1
ATOM 902 N N . HIS A 1 118 ? -15.737 6.039 -2.647 1.00 95.12 118 HIS A N 1
ATOM 903 C CA . HIS A 1 118 ? -14.840 6.762 -1.753 1.00 95.12 118 HIS A CA 1
ATOM 904 C C . HIS A 1 118 ? -13.694 7.399 -2.541 1.00 95.12 118 HIS A C 1
ATOM 906 O O . HIS A 1 118 ? -13.250 6.849 -3.546 1.00 95.12 118 HIS A O 1
ATOM 912 N N . GLU A 1 119 ? -13.216 8.548 -2.066 1.00 93.62 119 GLU A N 1
ATOM 913 C CA . GLU A 1 119 ? -12.087 9.287 -2.634 1.00 93.62 119 GLU A CA 1
ATOM 914 C C . GLU A 1 119 ? -11.052 9.547 -1.532 1.00 93.62 119 GLU A C 1
ATOM 916 O O . GLU A 1 119 ? -11.422 9.885 -0.406 1.00 93.62 119 GLU A O 1
ATOM 921 N N . GLY A 1 120 ? -9.760 9.428 -1.844 1.00 87.19 120 GLY A N 1
ATOM 922 C CA . GLY A 1 120 ? -8.685 9.811 -0.917 1.00 87.19 120 GLY A CA 1
ATOM 923 C C . GLY A 1 120 ? -8.098 8.688 -0.053 1.00 87.19 120 GLY A C 1
ATOM 924 O O . GLY A 1 120 ? -7.444 8.974 0.947 1.00 87.19 120 GLY A O 1
ATOM 925 N N . MET A 1 121 ? -8.340 7.418 -0.398 1.00 89.31 121 MET A N 1
ATOM 926 C CA . MET A 1 121 ? -7.749 6.262 0.302 1.00 89.31 121 MET A CA 1
ATOM 927 C C . MET A 1 121 ? -7.440 5.094 -0.636 1.00 89.31 121 MET A C 1
ATOM 929 O O . MET A 1 121 ? -6.380 4.494 -0.526 1.00 89.31 121 MET A O 1
ATOM 933 N N . ALA A 1 122 ? -8.348 4.775 -1.562 1.00 88.81 122 ALA A N 1
ATOM 934 C CA . ALA A 1 122 ? -8.183 3.654 -2.483 1.00 88.81 122 ALA A CA 1
ATOM 935 C C . ALA A 1 122 ? -7.448 4.079 -3.748 1.00 88.81 122 ALA A C 1
ATOM 937 O O . ALA A 1 122 ? -8.044 4.643 -4.659 1.00 88.81 122 ALA A O 1
ATOM 938 N N . ASP A 1 123 ? -6.150 3.815 -3.809 1.00 91.31 123 ASP A N 1
ATOM 939 C CA . ASP A 1 123 ? -5.353 4.146 -4.992 1.00 91.31 123 ASP A CA 1
ATOM 940 C C . ASP A 1 123 ? -4.304 3.080 -5.346 1.00 91.31 123 ASP A C 1
ATOM 942 O O . ASP A 1 123 ? -3.538 3.264 -6.289 1.00 91.31 123 ASP A O 1
ATOM 946 N N . ALA A 1 124 ? -4.299 1.967 -4.607 1.00 91.25 124 ALA A N 1
ATOM 947 C CA . ALA A 1 124 ? -3.484 0.790 -4.871 1.00 91.25 124 ALA A CA 1
ATOM 948 C C . ALA A 1 124 ? -4.351 -0.470 -4.897 1.00 91.25 124 ALA A C 1
ATOM 950 O O . ALA A 1 124 ? -5.028 -0.718 -5.890 1.00 91.25 124 ALA A O 1
ATOM 951 N N . ASN A 1 125 ? -4.379 -1.247 -3.814 1.00 94.00 125 ASN A N 1
ATOM 952 C CA . ASN A 1 125 ? -5.145 -2.486 -3.747 1.00 94.00 125 ASN A CA 1
ATOM 953 C C . ASN A 1 125 ? -6.255 -2.430 -2.688 1.00 94.00 125 ASN A C 1
ATOM 955 O O . ASN A 1 125 ? -6.285 -1.546 -1.834 1.00 94.00 125 ASN A O 1
ATOM 959 N N . PHE A 1 126 ? -7.188 -3.370 -2.743 1.00 97.06 126 PHE A N 1
ATOM 960 C CA . PHE A 1 126 ? -8.232 -3.548 -1.747 1.00 97.06 126 PHE A CA 1
ATOM 961 C C . PHE A 1 126 ? -8.686 -5.012 -1.705 1.00 97.06 126 PHE A C 1
ATOM 963 O O . PHE A 1 126 ? -8.528 -5.754 -2.675 1.00 97.06 126 PHE A O 1
ATOM 970 N N . GLU A 1 127 ? -9.303 -5.402 -0.594 1.00 97.25 127 GLU A N 1
ATOM 971 C CA . GLU A 1 127 ? -9.954 -6.699 -0.428 1.00 97.25 127 GLU A CA 1
ATOM 972 C C . GLU A 1 127 ? -11.337 -6.568 0.197 1.00 97.25 127 GLU A C 1
ATOM 974 O O . GLU A 1 127 ? -11.630 -5.618 0.927 1.00 97.25 127 GLU A O 1
ATOM 979 N N . VAL A 1 128 ? -12.187 -7.551 -0.090 1.00 97.12 128 VAL A N 1
ATOM 980 C CA . VAL A 1 128 ? -13.561 -7.625 0.415 1.00 97.12 128 VAL A CA 1
ATOM 981 C C . VAL A 1 128 ? -13.605 -8.624 1.566 1.00 97.12 128 VAL A C 1
ATOM 983 O O . VAL A 1 128 ? -13.299 -9.800 1.394 1.00 97.12 128 VAL A O 1
ATOM 986 N N . LEU A 1 129 ? -14.006 -8.154 2.743 1.00 95.88 129 LEU A N 1
ATOM 987 C CA . LEU A 1 129 ? -14.246 -8.958 3.932 1.00 95.88 129 LEU A CA 1
ATOM 988 C C . LEU A 1 129 ? -15.749 -9.094 4.165 1.00 95.88 129 LEU A C 1
ATOM 990 O O . LEU A 1 129 ? -16.431 -8.104 4.432 1.00 95.88 129 LEU A O 1
ATOM 994 N N . GLU A 1 130 ? -16.247 -10.324 4.165 1.00 95.12 130 GLU A N 1
ATOM 995 C CA . GLU A 1 130 ? -17.597 -10.632 4.629 1.00 95.12 130 GLU A CA 1
ATOM 996 C C . GLU A 1 130 ? -17.564 -11.087 6.089 1.00 95.12 130 GLU A C 1
ATOM 998 O O . GLU A 1 130 ? -16.929 -12.082 6.443 1.00 95.12 130 GLU A O 1
ATOM 1003 N N . ARG A 1 131 ? -18.256 -10.357 6.969 1.00 92.56 131 ARG A N 1
ATOM 1004 C CA . ARG A 1 131 ? -18.360 -10.701 8.393 1.00 92.56 131 ARG A CA 1
ATOM 1005 C C . ARG A 1 131 ? -19.760 -10.389 8.903 1.00 92.56 131 ARG A C 1
ATOM 1007 O O . ARG A 1 131 ? -20.226 -9.261 8.793 1.00 92.56 131 ARG A O 1
ATOM 1014 N N . ARG A 1 132 ? -20.422 -11.385 9.508 1.00 92.25 132 ARG A N 1
ATOM 1015 C CA . ARG A 1 132 ? -21.789 -11.262 10.064 1.00 92.25 132 ARG A CA 1
ATOM 1016 C C . ARG A 1 132 ? -22.798 -10.703 9.040 1.00 92.25 132 ARG A C 1
ATOM 1018 O O . ARG A 1 132 ? -23.566 -9.801 9.365 1.00 92.25 132 ARG A O 1
ATOM 1025 N N . ASN A 1 133 ? -22.781 -11.238 7.815 1.00 92.19 133 ASN A N 1
ATOM 1026 C CA . ASN A 1 133 ? -23.642 -10.817 6.697 1.00 92.19 133 ASN A CA 1
ATOM 1027 C C . ASN A 1 133 ? -23.505 -9.330 6.324 1.00 92.19 133 ASN A C 1
ATOM 1029 O O . ASN A 1 133 ? -24.469 -8.706 5.884 1.00 92.19 133 ASN A O 1
ATOM 1033 N N . LYS A 1 134 ? -22.322 -8.751 6.545 1.00 95.00 134 LYS A N 1
ATOM 1034 C CA . LYS A 1 134 ? -21.967 -7.405 6.102 1.00 95.00 134 LYS A CA 1
ATOM 1035 C C . LYS A 1 134 ? -20.642 -7.416 5.371 1.00 95.00 134 LYS A C 1
ATOM 1037 O O . LYS A 1 134 ? -19.757 -8.206 5.718 1.00 95.00 134 LYS A O 1
ATOM 1042 N N . ARG A 1 135 ? -20.510 -6.507 4.412 1.00 96.31 135 ARG A N 1
ATOM 1043 C CA . ARG A 1 135 ? -19.301 -6.325 3.619 1.00 96.31 135 ARG A CA 1
ATOM 1044 C C . ARG A 1 135 ? -18.506 -5.130 4.099 1.00 96.31 135 ARG A C 1
ATOM 1046 O O . ARG A 1 135 ? -19.017 -4.030 4.317 1.00 96.31 135 ARG A O 1
ATOM 1053 N N . TYR A 1 136 ? -17.215 -5.371 4.207 1.00 97.12 136 TYR A N 1
ATOM 1054 C CA . TYR A 1 136 ? -16.209 -4.393 4.561 1.00 97.12 136 TYR A CA 1
ATOM 1055 C C . TYR A 1 136 ? -15.129 -4.431 3.500 1.00 97.12 136 TYR A C 1
ATOM 1057 O O . TYR A 1 136 ? -14.753 -5.499 3.028 1.00 97.12 136 TYR A O 1
ATOM 1065 N N . LEU A 1 137 ? -14.642 -3.267 3.107 1.00 97.75 137 LEU A N 1
ATOM 1066 C CA . LEU A 1 137 ? -13.622 -3.144 2.079 1.00 97.75 137 LEU A CA 1
ATOM 1067 C C . LEU A 1 137 ? -12.356 -2.675 2.780 1.00 97.75 137 LEU A C 1
ATOM 1069 O O . LEU A 1 137 ? -12.333 -1.567 3.314 1.00 97.75 137 LEU A O 1
ATOM 1073 N N . ILE A 1 138 ? -11.339 -3.529 2.841 1.00 97.94 138 ILE A N 1
ATOM 1074 C CA . ILE A 1 138 ? -10.033 -3.166 3.392 1.00 97.94 138 ILE A CA 1
ATOM 1075 C C . ILE A 1 138 ? -9.217 -2.584 2.250 1.00 97.94 138 ILE A C 1
ATOM 1077 O O . ILE A 1 138 ? -9.052 -3.231 1.223 1.00 97.94 138 ILE A O 1
ATOM 1081 N N . VAL A 1 139 ? -8.741 -1.357 2.408 1.00 97.69 139 VAL A N 1
ATOM 1082 C CA . VAL A 1 139 ? -8.193 -0.550 1.320 1.00 97.69 139 VAL A CA 1
ATOM 1083 C C . VAL A 1 139 ? -6.758 -0.153 1.638 1.00 97.69 139 VAL A C 1
ATOM 1085 O O . VAL A 1 139 ? -6.499 0.433 2.688 1.00 97.69 139 VAL A O 1
ATOM 1088 N N . ALA A 1 140 ? -5.849 -0.433 0.708 1.00 96.88 140 ALA A N 1
ATOM 1089 C CA . ALA A 1 140 ? -4.474 0.042 0.705 1.00 96.88 140 ALA A CA 1
ATOM 1090 C C . ALA A 1 140 ? -4.332 1.278 -0.201 1.00 96.88 140 ALA A C 1
ATOM 1092 O O . ALA A 1 140 ? -4.713 1.265 -1.377 1.00 96.88 140 ALA A O 1
ATOM 1093 N N . GLY A 1 141 ? -3.751 2.335 0.361 1.00 95.62 141 GLY A N 1
ATOM 1094 C CA . GLY A 1 141 ? -3.466 3.594 -0.308 1.00 95.62 141 GLY A CA 1
ATOM 1095 C C . GLY A 1 141 ? -1.967 3.841 -0.460 1.00 95.62 141 GLY A C 1
ATOM 1096 O O . GLY A 1 141 ? -1.280 4.172 0.515 1.00 95.62 141 GLY A O 1
ATOM 1097 N N . ARG A 1 142 ? -1.457 3.744 -1.692 1.00 93.44 142 ARG A N 1
ATOM 1098 C CA . ARG A 1 142 ? -0.041 3.948 -2.036 1.00 93.44 142 ARG A CA 1
ATOM 1099 C C . ARG A 1 142 ? 0.311 5.432 -2.096 1.00 93.44 142 ARG A C 1
ATOM 1101 O O . ARG A 1 142 ? 1.328 5.829 -1.536 1.00 93.44 142 ARG A O 1
ATOM 1108 N N . LYS A 1 143 ? -0.484 6.287 -2.743 1.00 90.56 143 LYS A N 1
ATOM 1109 C CA . LYS A 1 143 ? -0.220 7.741 -2.791 1.00 90.56 143 LYS A CA 1
ATOM 1110 C C . LYS A 1 143 ? -0.640 8.423 -1.494 1.00 90.56 143 LYS A C 1
ATOM 1112 O O . LYS A 1 143 ? 0.026 9.371 -1.084 1.00 90.56 143 LYS A O 1
ATOM 1117 N N . TYR A 1 144 ? -1.693 7.928 -0.842 1.00 91.75 144 TYR A N 1
ATOM 1118 C CA . TYR A 1 144 ? -2.209 8.504 0.406 1.00 91.75 144 TYR A CA 1
ATOM 1119 C C . TYR A 1 144 ? -1.492 8.016 1.661 1.00 91.75 144 TYR A C 1
ATOM 1121 O O . TYR A 1 144 ? -1.650 8.623 2.715 1.00 91.75 144 TYR A O 1
ATOM 1129 N N . SER A 1 145 ? -0.685 6.960 1.556 1.00 95.00 145 SER A N 1
ATOM 1130 C CA . SER A 1 145 ? -0.026 6.332 2.700 1.00 95.00 145 SER A CA 1
ATOM 1131 C C . SER A 1 145 ? -1.000 5.913 3.801 1.00 95.00 145 SER A C 1
ATOM 1133 O O . SER A 1 145 ? -0.756 6.157 4.979 1.00 95.00 145 SER A O 1
ATOM 1135 N N . THR A 1 146 ? -2.129 5.313 3.420 1.00 96.19 146 THR A N 1
ATOM 1136 C CA . THR A 1 146 ? -3.184 4.897 4.353 1.00 96.19 146 THR A CA 1
ATOM 1137 C C . THR A 1 146 ? -3.561 3.436 4.155 1.00 96.19 146 THR A C 1
ATOM 1139 O O . THR A 1 146 ? -3.663 2.948 3.035 1.00 96.19 146 THR A O 1
ATOM 1142 N N . LEU A 1 147 ? -3.787 2.735 5.258 1.00 98.00 147 LEU A N 1
ATOM 1143 C CA . LEU A 1 147 ? -4.557 1.502 5.305 1.00 98.00 147 LEU A CA 1
ATOM 1144 C C . LEU A 1 147 ? -5.887 1.864 5.947 1.00 98.00 147 LEU A C 1
ATOM 1146 O O . LEU A 1 147 ? -5.908 2.518 6.993 1.00 98.00 147 LEU A O 1
ATOM 1150 N N . GLY A 1 148 ? -7.001 1.463 5.356 1.00 97.31 148 GLY A N 1
ATOM 1151 C CA . GLY A 1 148 ? -8.298 1.786 5.925 1.00 97.31 148 GLY A CA 1
ATOM 1152 C C . GLY A 1 148 ? -9.391 0.797 5.594 1.00 97.31 148 GLY A C 1
ATOM 1153 O O . GLY A 1 148 ? -9.174 -0.234 4.965 1.00 97.31 148 GLY A O 1
ATOM 1154 N N . ILE A 1 149 ? -10.575 1.114 6.097 1.00 97.75 149 ILE A N 1
ATOM 1155 C CA . ILE A 1 149 ? -11.779 0.301 5.971 1.00 97.75 149 ILE A CA 1
ATOM 1156 C C . ILE A 1 149 ? -12.868 1.193 5.402 1.00 97.75 149 ILE A C 1
ATOM 1158 O O . ILE A 1 149 ? -13.062 2.305 5.895 1.00 97.75 149 ILE A O 1
ATOM 1162 N N . VAL A 1 150 ? -13.604 0.692 4.418 1.00 97.75 150 VAL A N 1
ATOM 1163 C CA . VAL A 1 150 ? -14.803 1.319 3.857 1.00 97.75 150 VAL A CA 1
ATOM 1164 C C . VAL A 1 150 ? -15.993 0.384 4.069 1.00 97.75 150 VAL A C 1
ATOM 1166 O O . VAL A 1 150 ? -15.882 -0.829 3.896 1.00 97.75 150 VAL A O 1
ATOM 1169 N N . TRP A 1 151 ? -17.134 0.930 4.481 1.00 97.69 151 TRP A N 1
ATOM 1170 C CA . TRP A 1 151 ? -18.362 0.168 4.729 1.00 97.69 151 TRP A CA 1
ATOM 1171 C C . TRP A 1 151 ? -19.602 1.014 4.471 1.00 97.69 151 TRP A C 1
ATOM 1173 O O . TRP A 1 151 ? -19.512 2.230 4.329 1.00 97.69 151 TRP A O 1
ATOM 1183 N N . THR A 1 152 ? -20.776 0.392 4.439 1.00 97.50 152 THR A N 1
ATOM 1184 C CA . THR A 1 152 ? -22.054 1.104 4.327 1.00 97.50 152 THR A CA 1
ATOM 1185 C C . THR A 1 152 ? -22.835 1.052 5.641 1.00 97.50 152 THR A C 1
ATOM 1187 O O . THR A 1 152 ? -22.836 0.043 6.351 1.00 97.50 152 THR A O 1
ATOM 1190 N N . VAL A 1 153 ? -23.512 2.150 5.995 1.00 97.06 153 VAL A N 1
ATOM 1191 C CA . VAL A 1 153 ? -24.501 2.167 7.093 1.00 97.06 153 VAL A CA 1
ATOM 1192 C C . VAL A 1 153 ? -25.898 1.755 6.627 1.00 97.06 153 VAL A C 1
ATOM 1194 O O . VAL A 1 153 ? -26.820 1.677 7.442 1.00 97.06 153 VAL A O 1
ATOM 1197 N N . ASN A 1 154 ? -26.066 1.461 5.336 1.00 96.88 154 ASN A N 1
ATOM 1198 C CA . ASN A 1 154 ? -27.300 0.905 4.807 1.00 96.88 154 ASN A CA 1
ATOM 1199 C C . ASN A 1 154 ? -27.647 -0.410 5.529 1.00 96.88 154 ASN A C 1
ATOM 1201 O O . ASN A 1 154 ? -26.818 -1.314 5.641 1.00 96.88 154 ASN A O 1
ATOM 1205 N N . LYS A 1 155 ? -28.889 -0.540 6.013 1.00 92.19 155 LYS A N 1
ATOM 1206 C CA . LYS A 1 155 ? -29.327 -1.731 6.766 1.00 92.19 155 LYS A CA 1
ATOM 1207 C C . LYS A 1 155 ? -29.280 -3.020 5.940 1.00 92.19 155 LYS A C 1
ATOM 1209 O O . LYS A 1 155 ? -29.140 -4.086 6.528 1.00 92.19 155 LYS A O 1
ATOM 1214 N N . GLY A 1 156 ? -29.399 -2.918 4.618 1.00 94.69 156 GLY A N 1
ATOM 1215 C CA . GLY A 1 156 ? -29.325 -4.041 3.690 1.00 94.69 156 GLY A CA 1
ATOM 1216 C C . GLY A 1 156 ? -27.937 -4.265 3.097 1.00 94.69 156 GLY A C 1
ATOM 1217 O O . GLY A 1 156 ? -27.858 -4.947 2.091 1.00 94.69 156 GLY A O 1
ATOM 1218 N N . ASP A 1 157 ? -26.878 -3.659 3.648 1.00 95.06 157 ASP A N 1
ATOM 1219 C CA . ASP A 1 157 ? -25.498 -3.811 3.156 1.00 95.06 157 ASP A CA 1
ATOM 1220 C C . ASP A 1 157 ? -25.308 -3.403 1.680 1.00 95.06 157 ASP A C 1
ATOM 1222 O O . ASP A 1 157 ? -24.412 -3.879 0.988 1.00 95.06 157 ASP A O 1
ATOM 1226 N N . LYS A 1 158 ? -26.166 -2.505 1.178 1.00 95.94 158 LYS A N 1
ATOM 1227 C CA . LYS A 1 158 ? -26.100 -2.004 -0.199 1.00 95.94 158 LYS A CA 1
ATOM 1228 C C . LYS A 1 158 ? -25.224 -0.754 -0.287 1.00 95.94 158 LYS A C 1
ATOM 1230 O O . LYS A 1 158 ? -25.393 0.185 0.497 1.00 95.94 158 LYS A O 1
ATOM 1235 N N . PHE A 1 159 ? -24.354 -0.693 -1.289 1.00 95.94 159 PHE A N 1
ATOM 1236 C CA . PHE A 1 159 ? -23.478 0.457 -1.565 1.00 95.94 159 PHE A CA 1
ATOM 1237 C C . PHE A 1 159 ? -24.102 1.453 -2.565 1.00 95.94 159 PHE A C 1
ATOM 1239 O O . PHE A 1 159 ? -23.412 2.090 -3.349 1.00 95.94 159 PHE A O 1
ATOM 1246 N N . LEU A 1 160 ? -25.431 1.616 -2.519 1.00 93.12 160 LEU A N 1
ATOM 1247 C CA . LEU A 1 160 ? -26.207 2.406 -3.489 1.00 93.12 160 LEU A CA 1
ATOM 1248 C C . LEU A 1 160 ? -25.967 3.918 -3.417 1.00 93.12 160 LEU A C 1
ATOM 1250 O O . LEU A 1 160 ? -26.095 4.616 -4.420 1.00 93.12 160 LEU A O 1
ATOM 1254 N N . LYS A 1 161 ? -25.710 4.448 -2.217 1.00 93.06 161 LYS A N 1
ATOM 1255 C CA . LYS A 1 161 ? -25.658 5.891 -1.964 1.00 93.06 161 LYS A CA 1
ATOM 1256 C C . LYS A 1 161 ? -24.336 6.272 -1.326 1.00 93.06 161 LYS A C 1
ATOM 1258 O O . LYS A 1 161 ? -24.040 5.843 -0.211 1.00 93.06 161 LYS A O 1
ATOM 1263 N N . LYS A 1 162 ? -23.593 7.168 -1.978 1.00 92.56 162 LYS A N 1
ATOM 1264 C CA . LYS A 1 162 ? -22.311 7.693 -1.476 1.00 92.56 162 LYS A CA 1
ATOM 1265 C C . LYS A 1 162 ? -22.429 8.267 -0.056 1.00 92.56 162 LYS A C 1
ATOM 1267 O O . LYS A 1 162 ? -21.531 8.082 0.754 1.00 92.56 162 LYS A O 1
ATOM 1272 N N . GLN A 1 163 ? -23.562 8.887 0.295 1.00 94.81 163 GLN A N 1
ATOM 1273 C CA . GLN A 1 163 ? -23.794 9.465 1.629 1.00 94.81 163 GLN A CA 1
ATOM 1274 C C . GLN A 1 163 ? -23.991 8.417 2.736 1.00 94.81 163 GLN A C 1
ATOM 1276 O O . GLN A 1 163 ? -23.954 8.766 3.917 1.00 94.81 163 GLN A O 1
ATOM 1281 N N . GLU A 1 164 ? -24.216 7.149 2.391 1.00 96.62 164 GLU A N 1
ATOM 1282 C CA . GLU A 1 164 ? -24.328 6.026 3.333 1.00 96.62 164 GLU A CA 1
ATOM 1283 C C . GLU A 1 164 ? -23.004 5.253 3.453 1.00 96.62 164 GLU A C 1
ATOM 1285 O O . GLU A 1 164 ? -22.844 4.445 4.367 1.00 96.62 164 GLU A O 1
ATOM 1290 N N . VAL A 1 165 ? -22.024 5.543 2.593 1.00 97.00 165 VAL A N 1
ATOM 1291 C CA . VAL A 1 165 ? -20.671 5.000 2.702 1.00 97.00 165 VAL A CA 1
ATOM 1292 C C . VAL A 1 165 ? -19.927 5.718 3.830 1.00 97.00 165 VAL A C 1
ATOM 1294 O O . VAL A 1 165 ? -20.001 6.937 4.008 1.00 97.00 165 VAL A O 1
ATOM 1297 N N . ARG A 1 166 ? -19.235 4.946 4.655 1.00 97.25 166 ARG A N 1
ATOM 1298 C CA . ARG A 1 166 ? -18.375 5.389 5.748 1.00 97.25 166 ARG A CA 1
ATOM 1299 C C . ARG A 1 166 ? -16.993 4.810 5.532 1.00 97.25 166 ARG A C 1
ATOM 1301 O O . ARG A 1 166 ? -16.831 3.794 4.861 1.00 97.25 166 ARG A O 1
ATOM 1308 N N . HIS A 1 167 ? -16.002 5.474 6.099 1.00 96.69 167 HIS A N 1
ATOM 1309 C CA . HIS A 1 167 ? -14.632 5.010 6.035 1.00 96.69 167 HIS A CA 1
ATOM 1310 C C . HIS A 1 167 ? -13.886 5.361 7.315 1.00 96.69 167 HIS A C 1
ATOM 1312 O O . HIS A 1 167 ? -14.289 6.260 8.056 1.00 96.69 167 HIS A O 1
ATOM 1318 N N . ARG A 1 168 ? -12.778 4.661 7.547 1.00 96.25 168 ARG A N 1
ATOM 1319 C CA . ARG A 1 168 ? -11.832 4.943 8.624 1.00 96.25 168 ARG A CA 1
ATOM 1320 C C . ARG A 1 168 ? -10.423 4.602 8.166 1.00 96.25 168 ARG A C 1
ATOM 1322 O O . ARG A 1 168 ? -10.204 3.512 7.643 1.00 96.25 168 ARG A O 1
ATOM 1329 N N . VAL A 1 169 ? -9.474 5.502 8.410 1.00 96.81 169 VAL A N 1
ATOM 1330 C CA . VAL A 1 169 ? -8.044 5.175 8.327 1.00 96.81 169 VAL A CA 1
ATOM 1331 C C . VAL A 1 169 ? -7.676 4.372 9.570 1.00 96.81 169 VAL A C 1
ATOM 1333 O O . VAL A 1 169 ? -7.884 4.825 10.692 1.00 96.81 169 VAL A O 1
ATOM 1336 N N . VAL A 1 170 ? -7.176 3.164 9.356 1.00 97.00 170 VAL A N 1
ATOM 1337 C CA . VAL A 1 170 ? -6.711 2.252 10.402 1.00 97.00 170 VAL A CA 1
ATOM 1338 C C . VAL A 1 170 ? -5.273 2.563 10.791 1.00 97.00 170 VAL A C 1
ATOM 1340 O O . VAL A 1 170 ? -4.943 2.543 11.971 1.00 97.00 170 VAL A O 1
ATOM 1343 N N . ASP A 1 171 ? -4.423 2.830 9.804 1.00 97.75 171 ASP A N 1
ATOM 1344 C CA . ASP A 1 171 ? -3.012 3.140 10.009 1.00 97.75 171 ASP A CA 1
ATOM 1345 C C . ASP A 1 171 ? -2.499 3.984 8.832 1.00 97.75 171 ASP A C 1
ATOM 1347 O O . ASP A 1 171 ? -3.024 3.922 7.719 1.00 97.75 171 ASP A O 1
ATOM 1351 N N . ASN A 1 172 ? -1.463 4.776 9.072 1.00 96.81 172 ASN A N 1
ATOM 1352 C CA . ASN A 1 172 ? -0.807 5.657 8.110 1.00 96.81 172 ASN A CA 1
ATOM 1353 C C . ASN A 1 172 ? 0.723 5.469 8.081 1.00 96.81 172 ASN A C 1
ATOM 1355 O O . ASN A 1 172 ? 1.466 6.386 7.741 1.00 96.81 172 ASN A O 1
ATOM 1359 N N . TYR A 1 173 ? 1.195 4.270 8.441 1.00 96.25 173 TYR A N 1
ATOM 1360 C CA . TYR A 1 173 ? 2.615 3.904 8.492 1.00 96.25 173 TYR A CA 1
ATOM 1361 C C . TYR A 1 173 ? 3.444 4.251 7.243 1.00 96.25 173 TYR A C 1
ATOM 1363 O O . TYR A 1 173 ? 4.632 4.554 7.359 1.00 96.25 173 TYR A O 1
ATOM 1371 N N . GLY A 1 174 ? 2.852 4.175 6.050 1.00 95.19 174 GLY A N 1
ATOM 1372 C CA . GLY A 1 174 ? 3.528 4.495 4.798 1.00 95.19 174 GLY A CA 1
ATOM 1373 C C . GLY A 1 174 ? 2.680 4.155 3.571 1.00 95.19 174 GLY A C 1
ATOM 1374 O O . GLY A 1 174 ? 1.500 3.853 3.717 1.00 95.19 174 GLY A O 1
ATOM 1375 N N . PRO A 1 175 ? 3.249 4.218 2.358 1.00 96.12 175 PRO A N 1
ATOM 1376 C CA . PRO A 1 175 ? 2.540 3.947 1.105 1.00 96.12 175 PRO A CA 1
ATOM 1377 C C . PRO A 1 175 ? 2.194 2.454 0.969 1.00 96.12 175 PRO A C 1
ATOM 1379 O O . PRO A 1 175 ? 3.008 1.648 0.513 1.00 96.12 175 PRO A O 1
ATOM 1382 N N . TYR A 1 176 ? 0.981 2.077 1.372 1.00 97.12 176 TYR A N 1
ATOM 1383 C CA . TYR A 1 176 ? 0.508 0.693 1.309 1.00 97.12 176 TYR A CA 1
ATOM 1384 C C . TYR A 1 176 ? 0.277 0.277 -0.140 1.00 97.12 176 TYR A C 1
ATOM 1386 O O . TYR A 1 176 ? -0.377 0.981 -0.905 1.00 97.12 176 TYR A O 1
ATOM 1394 N N . ASN A 1 177 ? 0.824 -0.869 -0.525 1.00 94.44 177 ASN A N 1
ATOM 1395 C CA . ASN A 1 177 ? 0.856 -1.314 -1.911 1.00 94.44 177 ASN A CA 1
ATOM 1396 C C . ASN A 1 177 ? -0.128 -2.449 -2.213 1.00 94.44 177 ASN A C 1
ATOM 1398 O O . ASN A 1 177 ? -0.675 -2.502 -3.310 1.00 94.44 177 ASN A O 1
ATOM 1402 N N . ASP A 1 178 ? -0.341 -3.346 -1.255 1.00 95.06 178 ASP A N 1
ATOM 1403 C CA . ASP A 1 178 ? -1.157 -4.547 -1.411 1.00 95.06 178 ASP A CA 1
ATOM 1404 C C . ASP A 1 178 ? -1.961 -4.834 -0.143 1.00 95.06 178 ASP A C 1
ATOM 1406 O O . ASP A 1 178 ? -1.655 -4.288 0.915 1.00 95.06 178 ASP A O 1
ATOM 1410 N N . VAL A 1 179 ? -2.971 -5.694 -0.221 1.00 97.19 179 VAL A N 1
ATOM 1411 C CA . VAL A 1 179 ? -3.700 -6.170 0.954 1.00 97.19 179 VAL A CA 1
ATOM 1412 C C . VAL A 1 179 ? -4.245 -7.574 0.716 1.00 97.19 179 VAL A C 1
ATOM 1414 O O . VAL A 1 179 ? -4.779 -7.864 -0.349 1.00 97.19 179 VAL A O 1
ATOM 1417 N N . GLN A 1 180 ? -4.127 -8.438 1.719 1.00 97.69 180 GLN A N 1
ATOM 1418 C CA . GLN A 1 180 ? -4.713 -9.772 1.742 1.00 97.69 180 GLN A CA 1
ATOM 1419 C C . GLN A 1 180 ? -5.316 -10.036 3.123 1.00 97.69 180 GLN A C 1
ATOM 1421 O O . GLN A 1 180 ? -4.704 -9.738 4.149 1.00 97.69 180 GLN A O 1
ATOM 1426 N N . ILE A 1 181 ? -6.511 -10.620 3.152 1.00 97.81 181 ILE A N 1
ATOM 1427 C CA . ILE A 1 181 ? -7.164 -11.062 4.387 1.00 97.81 181 ILE A CA 1
ATOM 1428 C C . ILE A 1 181 ? -6.817 -12.534 4.608 1.00 97.81 181 ILE A C 1
ATOM 1430 O O . ILE A 1 181 ? -7.173 -13.388 3.792 1.00 97.81 181 ILE A O 1
ATOM 1434 N N . VAL A 1 182 ? -6.115 -12.842 5.695 1.00 97.81 182 VAL A N 1
ATOM 1435 C CA . VAL A 1 182 ? -5.613 -14.194 5.972 1.00 97.81 182 VAL A CA 1
ATOM 1436 C C . VAL A 1 182 ? -5.322 -14.371 7.459 1.00 97.81 182 VAL A C 1
ATOM 1438 O O . VAL A 1 182 ? -4.861 -13.439 8.097 1.00 97.81 182 VAL A O 1
ATOM 1441 N N . ASP A 1 183 ? -5.571 -15.559 8.009 1.00 97.88 183 ASP A N 1
ATOM 1442 C CA . ASP A 1 183 ? -5.080 -15.949 9.340 1.00 97.88 183 ASP A CA 1
ATOM 1443 C C . ASP A 1 183 ? -3.564 -16.218 9.251 1.00 97.88 183 ASP A C 1
ATOM 1445 O O . ASP A 1 183 ? -3.127 -17.281 8.787 1.00 97.88 183 ASP A O 1
ATOM 1449 N N . ILE A 1 184 ? -2.754 -15.203 9.563 1.00 98.31 184 ILE A N 1
ATOM 1450 C CA . ILE A 1 184 ? -1.294 -15.220 9.344 1.00 98.31 184 ILE A CA 1
ATOM 1451 C C . ILE A 1 184 ? -0.547 -15.787 10.555 1.00 98.31 184 ILE A C 1
ATOM 1453 O O . ILE A 1 184 ? 0.566 -16.317 10.413 1.00 98.31 184 ILE A O 1
ATOM 1457 N N . ASP A 1 185 ? -1.155 -15.688 11.739 1.00 97.88 185 ASP A N 1
ATOM 1458 C CA . ASP A 1 185 ? -0.600 -16.143 13.010 1.00 97.88 185 ASP A CA 1
ATOM 1459 C C . ASP A 1 185 ? -1.196 -17.470 13.507 1.00 97.88 185 ASP A C 1
ATOM 1461 O O . ASP A 1 185 ? -0.683 -18.018 14.488 1.00 97.88 185 ASP A O 1
ATOM 1465 N N . ASN A 1 186 ? -2.160 -18.037 12.771 1.00 97.31 186 ASN A N 1
ATOM 1466 C CA . ASN A 1 186 ? -2.833 -19.311 13.035 1.00 97.31 186 ASN A CA 1
ATOM 1467 C C . ASN A 1 186 ? -3.537 -19.313 14.404 1.00 97.31 186 ASN A C 1
ATOM 1469 O O . ASN A 1 186 ? -3.457 -20.295 15.161 1.00 97.31 186 ASN A O 1
ATOM 1473 N N . ASP A 1 187 ? -4.179 -18.193 14.750 1.00 96.94 187 ASP A N 1
ATOM 1474 C CA . ASP A 1 187 ? -5.020 -18.042 15.941 1.00 96.94 187 ASP A CA 1
ATOM 1475 C C . ASP A 1 187 ? -6.511 -18.342 15.681 1.00 96.94 187 ASP A C 1
ATOM 1477 O O . ASP A 1 187 ? -7.300 -18.410 16.630 1.00 96.94 187 ASP A O 1
ATOM 1481 N N . GLY A 1 188 ? -6.884 -18.609 14.424 1.00 95.81 188 GLY A N 1
ATOM 1482 C CA . GLY A 1 188 ? -8.251 -18.892 13.991 1.00 95.81 188 GLY A CA 1
ATOM 1483 C C . GLY A 1 188 ? -9.062 -1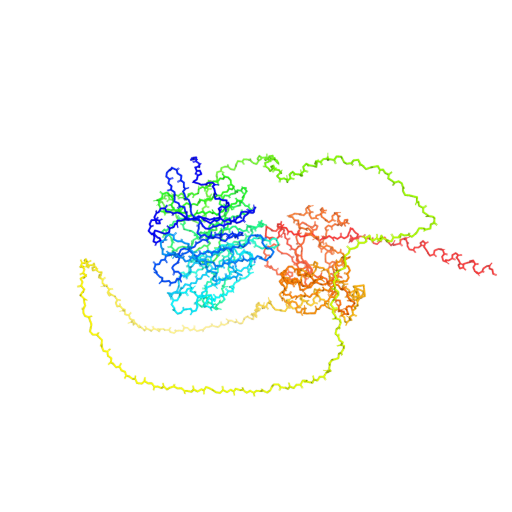7.646 13.628 1.00 95.81 188 GLY A C 1
ATOM 1484 O O . GLY A 1 188 ? -10.254 -17.770 13.321 1.00 95.81 188 GLY A O 1
ATOM 1485 N N . ARG A 1 189 ? -8.465 -16.451 13.663 1.00 95.56 189 ARG A N 1
ATOM 1486 C CA . ARG A 1 189 ? -9.075 -15.184 13.246 1.00 95.56 189 ARG A CA 1
ATOM 1487 C C . ARG A 1 189 ? -8.364 -14.654 12.006 1.00 95.56 189 ARG A C 1
ATOM 1489 O O . ARG A 1 189 ? -7.232 -14.994 11.707 1.00 95.56 189 ARG A O 1
ATOM 1496 N N . PHE A 1 190 ? -9.069 -13.828 11.240 1.00 96.31 190 PHE A N 1
ATOM 1497 C CA . PHE A 1 190 ? -8.466 -13.191 10.076 1.00 96.31 190 PHE A CA 1
ATOM 1498 C C . PHE A 1 190 ? -7.615 -11.995 10.494 1.00 96.31 190 PHE A C 1
ATOM 1500 O O . PHE A 1 190 ? -8.103 -11.095 11.181 1.00 96.31 190 PHE A O 1
ATOM 1507 N N . ASP A 1 191 ? -6.395 -11.953 9.980 1.00 98.06 191 ASP A N 1
ATOM 1508 C CA . ASP A 1 191 ? -5.513 -10.797 9.997 1.00 98.06 191 ASP A CA 1
ATOM 1509 C C . ASP A 1 191 ? -5.526 -10.092 8.638 1.00 98.06 191 ASP A C 1
ATOM 1511 O O . ASP A 1 191 ? -6.099 -10.564 7.648 1.00 98.06 191 ASP A O 1
ATOM 1515 N N . VAL A 1 192 ? -4.853 -8.945 8.586 1.00 98.38 192 VAL A N 1
ATOM 1516 C CA . VAL A 1 192 ? -4.571 -8.244 7.333 1.00 98.38 192 VAL A CA 1
ATOM 1517 C C . VAL A 1 192 ? -3.076 -8.250 7.056 1.00 98.38 192 VAL A C 1
ATOM 1519 O O . VAL A 1 192 ? -2.302 -7.619 7.774 1.00 98.38 192 VAL A O 1
ATOM 1522 N N . LEU A 1 193 ? -2.677 -8.944 5.994 1.00 98.75 193 LEU A N 1
ATOM 1523 C CA . LEU A 1 193 ? -1.330 -8.923 5.435 1.00 98.75 193 LEU A CA 1
ATOM 1524 C C . LEU A 1 193 ? -1.230 -7.799 4.402 1.00 98.75 193 LEU A C 1
ATOM 1526 O O . LEU A 1 193 ? -2.100 -7.649 3.547 1.00 98.75 193 LEU A O 1
ATOM 1530 N N . THR A 1 194 ? -0.171 -7.000 4.469 1.00 98.31 194 THR A N 1
ATOM 1531 C CA . THR A 1 194 ? 0.051 -5.890 3.537 1.00 98.31 194 THR A CA 1
ATOM 1532 C C . THR A 1 194 ? 1.540 -5.615 3.353 1.00 98.31 194 THR A C 1
ATOM 1534 O O . THR A 1 194 ? 2.378 -6.008 4.169 1.00 98.31 194 THR A O 1
ATOM 1537 N N . SER A 1 195 ? 1.883 -4.917 2.278 1.00 98.19 195 SER A N 1
ATOM 1538 C CA . SER A 1 195 ? 3.212 -4.365 2.046 1.00 98.19 195 SER A CA 1
ATOM 1539 C C . SER A 1 195 ? 3.170 -2.843 1.995 1.00 98.19 195 SER A C 1
ATOM 1541 O O . SER A 1 195 ? 2.226 -2.242 1.486 1.00 98.19 195 SER A O 1
ATOM 1543 N N . VAL A 1 196 ? 4.221 -2.216 2.511 1.00 98.12 196 VAL A N 1
ATOM 1544 C CA . VAL A 1 196 ? 4.441 -0.769 2.459 1.00 98.12 196 VAL A CA 1
ATOM 1545 C C . VAL A 1 196 ? 5.698 -0.523 1.653 1.00 98.12 196 VAL A C 1
ATOM 1547 O O . VAL A 1 196 ? 6.764 -0.978 2.062 1.00 98.12 196 VAL A O 1
ATOM 1550 N N . ILE A 1 197 ? 5.581 0.174 0.520 1.00 96.69 197 ILE A N 1
ATOM 1551 C CA . ILE A 1 197 ? 6.730 0.435 -0.355 1.00 96.69 197 ILE A CA 1
ATOM 1552 C C . ILE A 1 197 ? 7.648 1.493 0.259 1.00 96.69 197 ILE A C 1
ATOM 1554 O O . ILE A 1 197 ? 7.217 2.481 0.851 1.00 96.69 197 ILE A O 1
ATOM 1558 N N . LYS A 1 198 ? 8.950 1.354 0.062 1.00 95.88 198 LYS A N 1
ATOM 1559 C CA . LYS A 1 198 ? 9.880 2.429 0.368 1.00 95.88 198 LYS A CA 1
ATOM 1560 C C . LYS A 1 198 ? 9.680 3.583 -0.612 1.00 95.88 198 LYS A C 1
ATOM 1562 O O . LYS A 1 198 ? 9.578 3.374 -1.821 1.00 95.88 198 LYS A O 1
ATOM 1567 N N . ARG A 1 199 ? 9.666 4.810 -0.092 1.00 92.62 199 ARG A N 1
ATOM 1568 C CA . ARG A 1 199 ? 9.668 6.043 -0.885 1.00 92.62 199 ARG A CA 1
ATOM 1569 C C . ARG A 1 199 ? 10.553 7.080 -0.204 1.00 92.62 199 ARG A C 1
ATOM 1571 O O . ARG A 1 199 ? 10.271 7.472 0.929 1.00 92.62 199 ARG A O 1
ATOM 1578 N N . GLY A 1 200 ? 11.617 7.518 -0.873 1.00 90.69 200 GLY A N 1
ATOM 1579 C CA . GLY A 1 200 ? 12.612 8.415 -0.290 1.00 90.69 200 GLY A CA 1
ATOM 1580 C C . GLY A 1 200 ? 13.227 7.833 0.988 1.00 90.69 200 GLY A C 1
ATOM 1581 O O . GLY A 1 200 ? 13.708 6.702 1.002 1.00 90.69 200 GLY A O 1
ATOM 1582 N N . GLY A 1 201 ? 13.183 8.605 2.079 1.00 83.94 201 GLY A N 1
ATOM 1583 C CA . GLY A 1 201 ? 13.634 8.170 3.409 1.00 83.94 201 GLY A CA 1
ATOM 1584 C C . GLY A 1 201 ? 12.651 7.263 4.165 1.00 83.94 201 GLY A C 1
ATOM 1585 O O . GLY A 1 201 ? 12.883 6.968 5.334 1.00 83.94 201 GLY A O 1
ATOM 1586 N N . GLY A 1 202 ? 11.536 6.862 3.540 1.00 87.81 202 GLY A N 1
ATOM 1587 C CA . GLY A 1 202 ? 10.564 5.938 4.124 1.00 87.81 202 GLY A CA 1
ATOM 1588 C C . GLY A 1 202 ? 11.096 4.508 4.273 1.00 87.81 202 GLY A C 1
ATOM 1589 O O . GLY A 1 202 ? 12.216 4.190 3.876 1.00 87.81 202 GLY A O 1
ATOM 1590 N N . ARG A 1 203 ? 10.264 3.624 4.833 1.00 91.69 203 ARG A N 1
ATOM 1591 C CA . ARG A 1 203 ? 10.618 2.221 5.096 1.00 91.69 203 ARG A CA 1
ATOM 1592 C C . ARG A 1 203 ? 9.849 1.293 4.167 1.00 91.69 203 ARG A C 1
ATOM 1594 O O . ARG A 1 203 ? 8.634 1.425 4.054 1.00 91.69 203 ARG A O 1
ATOM 1601 N N . GLY A 1 204 ? 10.550 0.354 3.541 1.00 97.25 204 GLY A N 1
ATOM 1602 C CA . GLY A 1 204 ? 9.932 -0.731 2.789 1.00 97.25 204 GLY A CA 1
ATOM 1603 C C . GLY A 1 204 ? 9.751 -1.939 3.694 1.00 97.25 204 GLY A C 1
ATOM 1604 O O . GLY A 1 204 ? 10.760 -2.519 4.088 1.00 97.25 204 GLY A O 1
ATOM 1605 N N . HIS A 1 205 ? 8.516 -2.315 4.040 1.00 98.38 205 HIS A N 1
ATOM 1606 C CA . HIS A 1 205 ? 8.206 -3.391 4.996 1.00 98.38 205 HIS A CA 1
ATOM 1607 C C . HIS A 1 205 ? 7.056 -4.290 4.518 1.00 98.38 205 HIS A C 1
ATOM 1609 O O . HIS A 1 205 ? 6.201 -3.874 3.738 1.00 98.38 205 HIS A O 1
ATOM 1615 N N . VAL A 1 206 ? 7.000 -5.508 5.061 1.00 98.62 206 VAL A N 1
ATOM 1616 C CA . VAL A 1 206 ? 5.802 -6.360 5.044 1.00 98.62 206 VAL A CA 1
ATOM 1617 C C . VAL A 1 206 ? 5.218 -6.382 6.448 1.00 98.62 206 VAL A C 1
ATOM 1619 O O . VAL A 1 206 ? 5.925 -6.645 7.429 1.00 98.62 206 VAL A O 1
ATOM 1622 N N . LEU A 1 207 ? 3.930 -6.079 6.541 1.00 98.75 207 LEU A N 1
ATOM 1623 C CA . LEU A 1 207 ? 3.206 -5.873 7.785 1.00 98.75 207 LEU A CA 1
ATOM 1624 C C . LEU A 1 207 ? 2.043 -6.853 7.889 1.00 98.75 207 LEU A C 1
ATOM 1626 O O . LEU A 1 207 ? 1.417 -7.201 6.891 1.00 98.75 207 LEU A O 1
ATOM 1630 N N . ALA A 1 208 ? 1.727 -7.241 9.114 1.00 98.62 208 ALA A N 1
ATOM 1631 C CA . ALA A 1 208 ? 0.533 -7.996 9.442 1.00 98.62 208 ALA A CA 1
ATOM 1632 C C . ALA A 1 208 ? -0.217 -7.306 10.585 1.00 98.62 208 ALA A C 1
ATOM 1634 O O . ALA A 1 208 ? 0.384 -6.950 11.602 1.00 98.62 208 ALA A O 1
ATOM 1635 N N . TYR A 1 209 ? -1.520 -7.110 10.422 1.00 98.62 209 TYR A N 1
ATOM 1636 C CA . TYR A 1 209 ? -2.374 -6.457 11.404 1.00 98.62 209 TYR A CA 1
ATOM 1637 C C . TYR A 1 209 ? -3.325 -7.455 12.038 1.00 98.62 209 TYR A C 1
ATOM 1639 O O . TYR A 1 209 ? -4.146 -8.045 11.339 1.00 98.62 209 TYR A O 1
ATOM 1647 N N . GLN A 1 210 ? -3.265 -7.549 13.365 1.00 98.06 210 GLN A N 1
ATOM 1648 C CA . GLN A 1 210 ? -4.293 -8.235 14.137 1.00 98.06 210 GLN A CA 1
ATOM 1649 C C . GLN A 1 210 ? -5.560 -7.390 14.137 1.00 98.06 210 GLN A C 1
ATOM 1651 O O . GLN A 1 210 ? -5.569 -6.260 14.649 1.00 98.06 210 GLN A O 1
ATOM 1656 N N . VAL A 1 211 ? -6.625 -7.942 13.563 1.00 96.31 211 VAL A N 1
ATOM 1657 C CA . VAL A 1 211 ? -7.925 -7.279 13.478 1.00 96.31 211 VAL A CA 1
ATOM 1658 C C . VAL A 1 211 ? -8.652 -7.434 14.823 1.00 96.31 211 VAL A C 1
ATOM 1660 O O . VAL A 1 211 ? -8.886 -8.560 15.266 1.00 96.31 211 VAL A O 1
ATOM 1663 N N . PRO A 1 212 ? -9.028 -6.336 15.504 1.00 96.19 212 PRO A N 1
ATOM 1664 C CA . PRO A 1 212 ? -9.730 -6.416 16.778 1.00 96.19 212 PRO A CA 1
ATOM 1665 C C . PRO A 1 212 ? -11.173 -6.913 16.595 1.00 96.19 212 PRO A C 1
ATOM 1667 O O . PRO A 1 212 ? -11.743 -6.876 15.500 1.00 96.19 212 PRO A O 1
ATOM 1670 N N . ASP A 1 213 ? -11.804 -7.347 17.690 1.00 93.06 213 ASP A N 1
ATOM 1671 C CA . ASP A 1 213 ? -13.195 -7.817 17.653 1.00 93.06 213 ASP A CA 1
ATOM 1672 C C . ASP A 1 213 ? -14.157 -6.716 17.198 1.00 93.06 213 ASP A C 1
ATOM 1674 O O . ASP A 1 213 ? -14.947 -6.929 16.271 1.00 93.06 213 ASP A O 1
ATOM 1678 N N . ASP A 1 214 ? -14.030 -5.520 17.782 1.00 93.50 214 ASP A N 1
ATOM 1679 C CA . ASP A 1 214 ? -14.597 -4.294 17.219 1.00 93.50 214 ASP A CA 1
ATOM 1680 C C . ASP A 1 214 ? -13.700 -3.793 16.086 1.00 93.50 214 ASP A C 1
ATOM 1682 O O . ASP A 1 214 ? -12.915 -2.863 16.238 1.00 93.50 214 ASP A O 1
ATOM 1686 N N . PHE A 1 215 ? -13.783 -4.443 14.931 1.00 90.00 215 PHE A N 1
ATOM 1687 C CA . PHE A 1 215 ? -12.901 -4.128 13.809 1.00 90.00 215 PHE A CA 1
ATOM 1688 C C . PHE A 1 215 ? -13.132 -2.713 13.224 1.00 90.00 215 PHE A C 1
ATOM 1690 O O . PHE A 1 215 ? -12.228 -2.195 12.563 1.00 90.00 215 PHE A O 1
ATOM 1697 N N . LEU A 1 216 ? -14.293 -2.078 13.482 1.00 93.88 216 LEU A N 1
ATOM 1698 C CA . LEU A 1 216 ? -14.629 -0.726 13.004 1.00 93.88 216 LEU A CA 1
ATOM 1699 C C . LEU A 1 216 ? -14.055 0.385 13.879 1.00 93.88 216 LEU A C 1
ATOM 1701 O O . LEU A 1 216 ? -13.666 1.413 13.330 1.00 93.88 216 LEU A O 1
ATOM 1705 N N . HIS A 1 217 ? -14.015 0.213 15.204 1.00 93.56 217 HIS A N 1
ATOM 1706 C CA . HIS A 1 217 ? -13.562 1.270 16.124 1.00 93.56 217 HIS A CA 1
ATOM 1707 C C . HIS A 1 217 ? -12.337 0.876 16.951 1.00 93.56 217 HIS A C 1
ATOM 1709 O O . HIS A 1 217 ? -11.595 1.748 17.399 1.00 93.56 217 HIS A O 1
ATOM 1715 N N . GLY A 1 218 ? -12.046 -0.416 17.070 1.00 94.44 218 GLY A N 1
ATOM 1716 C CA . GLY A 1 218 ? -10.869 -0.932 17.754 1.00 94.44 218 GLY A CA 1
ATOM 1717 C C . GLY A 1 218 ? -9.563 -0.558 17.057 1.00 94.44 218 GLY A C 1
ATOM 1718 O O . GLY A 1 218 ? -9.519 -0.321 15.844 1.00 94.44 218 GLY A O 1
ATOM 1719 N N . GLN A 1 219 ? -8.490 -0.514 17.842 1.00 96.06 219 GLN A N 1
ATOM 1720 C CA . GLN A 1 219 ? -7.129 -0.291 17.363 1.00 96.06 219 GLN A CA 1
ATOM 1721 C C . GLN A 1 219 ? -6.563 -1.584 16.777 1.00 96.06 219 GLN A C 1
ATOM 1723 O O . GLN A 1 219 ? -6.637 -2.640 17.404 1.00 96.06 219 GLN A O 1
ATOM 1728 N N . TRP A 1 220 ? -6.014 -1.506 15.568 1.00 97.81 220 TRP A N 1
ATOM 1729 C CA . TRP A 1 220 ? -5.405 -2.657 14.909 1.00 97.81 220 TRP A CA 1
ATOM 1730 C C . TRP A 1 220 ? -3.948 -2.768 15.337 1.00 97.81 220 TRP A C 1
ATOM 1732 O O . TRP A 1 220 ? -3.182 -1.810 15.218 1.00 97.81 220 TRP A O 1
ATOM 1742 N N . LYS A 1 221 ? -3.540 -3.939 15.826 1.00 98.12 221 LYS A N 1
ATOM 1743 C CA . LYS A 1 221 ? -2.158 -4.134 16.266 1.00 98.12 221 LYS A CA 1
ATOM 1744 C C . LYS A 1 221 ? -1.284 -4.514 15.076 1.00 98.12 221 LYS A C 1
ATOM 1746 O O . LYS A 1 221 ? -1.398 -5.613 14.537 1.00 98.12 221 LYS A O 1
ATOM 1751 N N . ARG A 1 222 ? -0.401 -3.593 14.690 1.00 98.31 222 ARG A N 1
ATOM 1752 C CA . ARG A 1 222 ? 0.598 -3.773 13.630 1.00 98.31 222 ARG A CA 1
ATOM 1753 C C . ARG A 1 222 ? 1.758 -4.649 14.103 1.00 98.31 222 ARG A C 1
ATOM 1755 O O . ARG A 1 222 ? 2.352 -4.381 15.144 1.00 98.31 222 ARG A O 1
ATOM 1762 N N . ASN A 1 223 ? 2.156 -5.606 13.275 1.00 98.56 223 ASN A N 1
ATOM 1763 C CA . ASN A 1 223 ? 3.365 -6.408 13.430 1.00 98.56 223 ASN A CA 1
ATOM 1764 C C . ASN A 1 223 ? 4.209 -6.289 12.155 1.00 98.56 223 ASN A C 1
ATOM 1766 O O . ASN A 1 223 ? 3.709 -6.518 11.054 1.00 98.56 223 ASN A O 1
ATOM 1770 N N . VAL A 1 224 ? 5.491 -5.939 12.285 1.00 98.31 224 VAL A N 1
ATOM 1771 C CA . VAL A 1 224 ? 6.433 -5.977 11.155 1.00 98.31 224 VAL A CA 1
ATOM 1772 C C . VAL A 1 224 ? 6.922 -7.413 11.011 1.00 98.31 224 VAL A C 1
ATOM 1774 O O . VAL A 1 224 ? 7.632 -7.906 11.884 1.00 98.31 224 VAL A O 1
ATOM 1777 N N . ILE A 1 225 ? 6.537 -8.090 9.929 1.00 98.31 225 ILE A N 1
ATOM 1778 C CA . ILE A 1 225 ? 6.915 -9.494 9.705 1.00 98.31 225 ILE A CA 1
ATOM 1779 C C . ILE A 1 225 ? 8.139 -9.639 8.797 1.00 98.31 225 ILE A C 1
ATOM 1781 O O . ILE A 1 225 ? 8.821 -10.662 8.839 1.00 98.31 225 ILE A O 1
ATOM 1785 N N . ALA A 1 226 ? 8.456 -8.606 8.011 1.00 98.38 226 ALA A N 1
ATOM 1786 C CA . ALA A 1 226 ? 9.730 -8.479 7.314 1.00 98.38 226 ALA A CA 1
ATOM 1787 C C . ALA A 1 226 ? 10.098 -7.011 7.067 1.00 98.38 226 ALA A C 1
ATOM 1789 O O . ALA A 1 226 ? 9.237 -6.184 6.766 1.00 98.38 226 ALA A O 1
ATOM 1790 N N . ALA A 1 227 ? 11.396 -6.719 7.141 1.00 97.12 227 ALA A N 1
ATOM 1791 C CA . ALA A 1 227 ? 11.973 -5.400 6.903 1.00 97.12 227 ALA A CA 1
ATOM 1792 C C . ALA A 1 227 ? 13.197 -5.464 5.971 1.00 97.12 227 ALA A C 1
ATOM 1794 O O . ALA A 1 227 ? 13.548 -6.540 5.472 1.00 97.12 227 ALA A O 1
ATOM 1795 N N . GLY A 1 228 ? 13.839 -4.316 5.733 1.00 94.38 228 GLY A N 1
ATOM 1796 C CA . GLY A 1 228 ? 15.056 -4.199 4.922 1.00 94.38 228 GLY A CA 1
ATOM 1797 C C . GLY A 1 228 ? 14.799 -4.337 3.422 1.00 94.38 228 GLY A C 1
ATOM 1798 O O . GLY A 1 228 ? 15.477 -5.119 2.755 1.00 94.38 228 GLY A O 1
ATOM 1799 N N . PHE A 1 229 ? 13.764 -3.660 2.919 1.00 95.88 229 PHE A N 1
ATOM 1800 C CA . PHE A 1 229 ? 13.526 -3.460 1.489 1.00 95.88 229 PHE A CA 1
ATOM 1801 C C . PHE A 1 229 ? 13.913 -2.017 1.138 1.00 95.88 229 PHE A C 1
ATOM 1803 O O . PHE A 1 229 ? 13.098 -1.095 1.196 1.00 95.88 229 PHE A O 1
ATOM 1810 N N . ASP A 1 230 ? 15.192 -1.816 0.827 1.00 91.44 230 ASP A N 1
ATOM 1811 C CA . ASP A 1 230 ? 15.816 -0.484 0.860 1.00 91.44 230 ASP A CA 1
ATOM 1812 C C . ASP A 1 230 ? 15.799 0.262 -0.482 1.00 91.44 230 ASP A C 1
ATOM 1814 O O . ASP A 1 230 ? 16.246 1.411 -0.573 1.00 91.44 230 ASP A O 1
ATOM 1818 N N . ILE A 1 231 ? 15.238 -0.340 -1.528 1.00 93.44 231 ILE A N 1
ATOM 1819 C CA . ILE A 1 231 ? 15.087 0.295 -2.840 1.00 93.44 231 ILE A CA 1
ATOM 1820 C C . ILE A 1 231 ? 13.696 0.918 -2.959 1.00 93.44 231 ILE A C 1
ATOM 1822 O O . ILE A 1 231 ? 12.691 0.276 -2.659 1.00 93.44 231 ILE A O 1
ATOM 1826 N N . ASP A 1 232 ? 13.628 2.165 -3.423 1.00 93.31 232 ASP A N 1
ATOM 1827 C CA . ASP A 1 232 ? 12.361 2.870 -3.640 1.00 93.31 232 ASP A CA 1
ATOM 1828 C C . ASP A 1 232 ? 11.434 2.081 -4.572 1.00 93.31 232 ASP A C 1
ATOM 1830 O O . ASP A 1 232 ? 11.835 1.677 -5.661 1.00 93.31 232 ASP A O 1
ATOM 1834 N N . GLY A 1 233 ? 10.188 1.871 -4.143 1.00 92.81 233 GLY A N 1
ATOM 1835 C CA . GLY A 1 233 ? 9.230 0.984 -4.809 1.00 92.81 233 GLY A CA 1
ATOM 1836 C C . GLY A 1 233 ? 9.283 -0.480 -4.352 1.00 92.81 233 GLY A C 1
ATOM 1837 O O . GLY A 1 233 ? 8.675 -1.324 -5.006 1.00 92.81 233 GLY A O 1
ATOM 1838 N N . SER A 1 234 ? 9.988 -0.784 -3.256 1.00 95.44 234 SER A N 1
ATOM 1839 C CA . SER A 1 234 ? 10.122 -2.137 -2.681 1.00 95.44 234 SER A CA 1
ATOM 1840 C C . SER A 1 234 ? 9.616 -2.181 -1.234 1.00 95.44 234 SER A C 1
ATOM 1842 O O . SER A 1 234 ? 9.805 -1.198 -0.519 1.00 95.44 234 SER A O 1
ATOM 1844 N N . PRO A 1 235 ? 9.024 -3.287 -0.754 1.00 97.12 235 PRO A N 1
ATOM 1845 C CA . PRO A 1 235 ? 8.644 -4.469 -1.521 1.00 97.12 235 PRO A CA 1
ATOM 1846 C C . PRO A 1 235 ? 7.414 -4.209 -2.401 1.00 97.12 235 PRO A C 1
ATOM 1848 O O . PRO A 1 235 ? 6.654 -3.278 -2.166 1.00 97.12 235 PRO A O 1
ATOM 1851 N N . GLY A 1 236 ? 7.210 -5.062 -3.400 1.00 94.75 236 GLY A N 1
ATOM 1852 C CA . GLY A 1 236 ? 5.994 -5.140 -4.206 1.00 94.75 236 GLY A CA 1
ATOM 1853 C C . GLY A 1 236 ? 4.843 -5.837 -3.467 1.00 94.75 236 GLY A C 1
ATOM 1854 O O . GLY A 1 236 ? 4.495 -5.474 -2.346 1.00 94.75 236 GLY A O 1
ATOM 1855 N N . ARG A 1 237 ? 4.187 -6.803 -4.117 1.00 95.12 237 ARG A N 1
ATOM 1856 C CA . ARG A 1 237 ? 3.047 -7.563 -3.564 1.00 95.12 237 ARG A CA 1
ATOM 1857 C C . ARG A 1 237 ? 3.503 -8.572 -2.494 1.00 95.12 237 ARG A C 1
ATOM 1859 O O . ARG A 1 237 ? 4.614 -9.096 -2.609 1.00 95.12 237 ARG A O 1
ATOM 1866 N N . ALA A 1 238 ? 2.670 -8.857 -1.490 1.00 97.38 238 ALA A N 1
ATOM 1867 C CA . ALA A 1 238 ? 2.932 -9.880 -0.474 1.00 97.38 238 ALA A CA 1
ATOM 1868 C C . ALA A 1 238 ? 1.714 -10.802 -0.321 1.00 97.38 238 ALA A C 1
ATOM 1870 O O . ALA A 1 238 ? 0.637 -10.340 0.036 1.00 97.38 238 ALA A O 1
ATOM 1871 N N . GLU A 1 239 ? 1.888 -12.101 -0.562 1.00 97.19 239 GLU A N 1
ATOM 1872 C CA . GLU A 1 239 ? 0.784 -13.065 -0.577 1.00 97.19 239 GLU A CA 1
ATOM 1873 C C . GLU A 1 239 ? 1.107 -14.307 0.253 1.00 97.19 239 GLU A C 1
ATOM 1875 O O . GLU A 1 239 ? 2.133 -14.967 0.070 1.00 97.19 239 GLU A O 1
ATOM 1880 N N . ALA A 1 240 ? 0.213 -14.623 1.182 1.00 97.81 240 ALA A N 1
ATOM 1881 C CA . ALA A 1 240 ? 0.240 -15.823 1.989 1.00 97.81 240 ALA A CA 1
ATOM 1882 C C . ALA A 1 240 ? -0.190 -17.050 1.174 1.00 97.81 240 ALA A C 1
ATOM 1884 O O . ALA A 1 240 ? -1.206 -17.027 0.478 1.00 97.81 240 ALA A O 1
ATOM 1885 N N . PHE A 1 241 ? 0.551 -18.147 1.318 1.00 96.56 241 PHE A N 1
ATOM 1886 C CA . PHE A 1 241 ? 0.278 -19.420 0.664 1.00 96.56 241 PHE A CA 1
ATOM 1887 C C . PHE A 1 241 ? 0.710 -20.613 1.529 1.00 96.56 241 PHE A C 1
ATOM 1889 O O . PHE A 1 241 ? 1.521 -20.495 2.453 1.00 96.56 241 PHE A O 1
ATOM 1896 N N . TRP A 1 242 ? 0.180 -21.793 1.208 1.00 95.69 242 TRP A N 1
ATOM 1897 C CA . TRP A 1 242 ? 0.527 -23.051 1.870 1.00 95.69 242 TRP A CA 1
ATOM 1898 C C . TRP A 1 242 ? 1.208 -23.977 0.860 1.00 95.69 242 TRP A C 1
ATOM 1900 O O . TRP A 1 242 ? 0.521 -24.466 -0.037 1.00 95.69 242 TRP A O 1
ATOM 1910 N N . PRO A 1 243 ? 2.523 -24.252 0.997 1.00 92.12 243 PRO A N 1
ATOM 1911 C CA . PRO A 1 243 ? 3.227 -25.188 0.114 1.00 92.12 243 PRO A CA 1
ATOM 1912 C C . PRO A 1 243 ? 2.568 -26.574 0.056 1.00 92.12 243 PRO A C 1
ATOM 1914 O O . PRO A 1 243 ? 2.619 -27.255 -0.964 1.00 92.12 243 PRO A O 1
ATOM 1917 N N . ASP A 1 244 ? 1.941 -26.981 1.162 1.00 91.44 244 ASP A N 1
ATOM 1918 C CA . ASP A 1 244 ? 1.043 -28.129 1.234 1.00 91.44 244 ASP A CA 1
ATOM 1919 C C . ASP A 1 244 ? -0.361 -27.645 1.634 1.00 91.44 244 ASP A C 1
ATOM 1921 O O . ASP A 1 244 ? -0.578 -27.310 2.806 1.00 91.44 244 ASP A O 1
ATOM 1925 N N . PRO A 1 245 ? -1.336 -27.614 0.711 1.00 90.12 245 PRO A N 1
ATOM 1926 C CA . PRO A 1 245 ? -2.695 -27.172 1.016 1.00 90.12 245 PRO A CA 1
ATOM 1927 C C . PRO A 1 245 ? -3.391 -27.955 2.132 1.00 90.12 245 PRO A C 1
ATOM 1929 O O . PRO A 1 245 ? -4.276 -27.402 2.788 1.00 90.12 245 PRO A O 1
ATOM 1932 N N . ALA A 1 246 ? -2.969 -29.189 2.438 1.00 91.50 246 ALA A N 1
ATOM 1933 C CA . ALA A 1 246 ? -3.510 -29.960 3.561 1.00 91.50 246 ALA A CA 1
ATOM 1934 C C . ALA A 1 246 ? -3.176 -29.353 4.941 1.00 91.50 246 ALA A C 1
ATOM 1936 O O . ALA A 1 246 ? -3.785 -29.734 5.953 1.00 91.50 246 ALA A O 1
ATOM 1937 N N . THR A 1 247 ? -2.219 -28.418 4.982 1.00 92.00 247 THR A N 1
ATOM 1938 C CA . THR A 1 247 ? -1.808 -27.663 6.176 1.00 92.00 247 THR A CA 1
ATOM 1939 C C . THR A 1 247 ? -2.577 -26.353 6.366 1.00 92.00 247 THR A C 1
ATOM 1941 O O . THR A 1 247 ? -2.439 -25.720 7.417 1.00 92.00 247 THR A O 1
ATOM 1944 N N . ARG A 1 248 ? -3.425 -25.956 5.406 1.00 93.31 248 ARG A N 1
ATOM 1945 C CA . ARG A 1 248 ? -4.247 -24.744 5.508 1.00 93.31 248 ARG A CA 1
ATOM 1946 C C . ARG A 1 248 ? -5.154 -24.803 6.740 1.00 93.31 248 ARG A C 1
ATOM 1948 O O . ARG A 1 248 ? -5.859 -25.788 6.946 1.00 93.31 248 ARG A O 1
ATOM 1955 N N . GLY A 1 249 ? -5.093 -23.762 7.572 1.00 91.56 249 GLY A N 1
ATOM 1956 C CA . GLY A 1 249 ? -5.818 -23.675 8.850 1.00 91.56 249 GLY A CA 1
ATOM 1957 C C . GLY A 1 249 ? -5.288 -24.587 9.969 1.00 91.56 249 GLY A C 1
ATOM 1958 O O . GLY A 1 249 ? -5.890 -24.655 11.034 1.00 91.56 249 GLY A O 1
ATOM 1959 N N . LYS A 1 250 ? -4.192 -25.322 9.736 1.00 93.38 250 LYS A N 1
ATOM 1960 C CA . LYS A 1 250 ? -3.487 -26.118 10.762 1.00 93.38 250 LYS A CA 1
ATOM 1961 C C . LYS A 1 250 ? -2.125 -25.523 11.094 1.00 93.38 250 LYS A C 1
ATOM 1963 O O . LYS A 1 250 ? -1.640 -25.663 12.215 1.00 93.38 250 LYS A O 1
ATOM 1968 N N . MET A 1 251 ? -1.498 -24.901 10.101 1.00 95.31 251 MET A N 1
ATOM 1969 C CA . MET A 1 251 ? -0.203 -24.250 10.199 1.00 95.31 251 MET A CA 1
ATOM 1970 C C . MET A 1 251 ? -0.282 -22.849 9.607 1.00 95.31 251 MET A C 1
ATOM 1972 O O . MET A 1 251 ? -1.063 -22.583 8.688 1.00 95.31 251 MET A O 1
ATOM 1976 N N . ARG A 1 252 ? 0.599 -21.980 10.102 1.00 96.88 252 ARG A N 1
ATOM 1977 C CA . ARG A 1 252 ? 0.807 -20.648 9.542 1.00 96.88 252 ARG A CA 1
ATOM 1978 C C . ARG A 1 252 ? 1.223 -20.739 8.069 1.00 96.88 252 ARG A C 1
ATOM 1980 O O . ARG A 1 252 ? 2.030 -21.614 7.729 1.00 96.88 252 ARG A O 1
ATOM 1987 N N . PRO A 1 253 ? 0.712 -19.854 7.200 1.00 97.81 253 PRO A N 1
ATOM 1988 C CA . PRO A 1 253 ? 1.149 -19.816 5.815 1.00 97.81 253 PRO A CA 1
ATOM 1989 C C . PRO A 1 253 ? 2.593 -19.314 5.707 1.00 97.81 253 PRO A C 1
ATOM 1991 O O . PRO A 1 253 ? 3.115 -18.623 6.585 1.00 97.81 253 PRO A O 1
ATOM 1994 N N . HIS A 1 254 ? 3.234 -19.648 4.591 1.00 97.69 254 HIS A N 1
ATOM 1995 C CA . HIS A 1 254 ? 4.396 -18.903 4.115 1.00 97.69 254 HIS A CA 1
ATOM 1996 C C . HIS A 1 254 ? 3.906 -17.627 3.435 1.00 97.69 254 HIS A C 1
ATOM 1998 O O . HIS A 1 254 ? 2.780 -17.592 2.952 1.00 97.69 254 HIS A O 1
ATOM 2004 N N . VAL A 1 255 ? 4.743 -16.596 3.352 1.00 98.25 255 VAL A N 1
ATOM 2005 C CA . VAL A 1 255 ? 4.424 -15.399 2.559 1.00 98.25 255 VAL A CA 1
ATOM 2006 C C . VAL A 1 255 ? 5.428 -15.269 1.435 1.00 98.25 255 VAL A C 1
ATOM 2008 O O . VAL A 1 255 ? 6.628 -15.188 1.689 1.00 98.25 255 VAL A O 1
ATOM 2011 N N . PHE A 1 256 ? 4.955 -15.238 0.199 1.00 97.38 256 PHE A N 1
ATOM 2012 C CA . PHE A 1 256 ? 5.783 -14.853 -0.929 1.00 97.38 256 PHE A CA 1
ATOM 2013 C C . PHE A 1 256 ? 5.731 -13.334 -1.095 1.00 97.38 256 PHE A C 1
ATOM 2015 O O . PHE A 1 256 ? 4.661 -12.729 -1.043 1.00 97.38 256 PHE A O 1
ATOM 2022 N N . VAL A 1 257 ? 6.893 -12.713 -1.263 1.00 97.06 257 VAL A N 1
ATOM 2023 C CA . VAL A 1 257 ? 7.034 -11.261 -1.372 1.00 97.06 257 VAL A CA 1
ATOM 2024 C C . VAL A 1 257 ? 7.806 -10.951 -2.644 1.00 97.06 257 VAL A C 1
ATOM 2026 O O . VAL A 1 257 ? 8.969 -11.339 -2.791 1.00 97.06 257 VAL A O 1
ATOM 2029 N N . SER A 1 258 ? 7.168 -10.216 -3.553 1.00 95.38 258 SER A N 1
ATOM 2030 C CA . SER A 1 258 ? 7.882 -9.570 -4.650 1.00 95.38 258 SER A CA 1
ATOM 2031 C C . SER A 1 258 ? 8.680 -8.419 -4.073 1.00 95.38 258 SER A C 1
ATOM 2033 O O . SER A 1 258 ? 8.161 -7.606 -3.314 1.00 95.38 258 SER A O 1
ATOM 2035 N N . GLY A 1 259 ? 9.943 -8.323 -4.436 1.00 93.88 259 GLY A N 1
ATOM 2036 C CA . GLY A 1 259 ? 10.773 -7.196 -4.071 1.00 93.88 259 GLY A CA 1
ATOM 2037 C C . GLY A 1 259 ? 10.495 -5.939 -4.900 1.00 93.88 259 GLY A C 1
ATOM 2038 O O . GLY A 1 259 ? 10.948 -4.854 -4.557 1.00 93.88 259 GLY A O 1
ATOM 2039 N N . GLY A 1 260 ? 9.651 -6.026 -5.934 1.00 93.19 260 GLY A N 1
ATOM 2040 C CA . GLY A 1 260 ? 9.244 -4.870 -6.726 1.00 93.19 260 GLY A CA 1
ATOM 2041 C C . GLY A 1 260 ? 10.436 -4.254 -7.453 1.00 93.19 260 GLY A C 1
ATOM 2042 O O . GLY A 1 260 ? 10.938 -4.826 -8.421 1.00 93.19 260 GLY A O 1
ATOM 2043 N N . ALA A 1 261 ? 10.875 -3.075 -7.011 1.00 91.81 261 ALA A N 1
ATOM 2044 C CA . ALA A 1 261 ? 11.977 -2.348 -7.633 1.00 91.81 261 ALA A CA 1
ATOM 2045 C C . ALA A 1 261 ? 13.379 -2.857 -7.250 1.00 91.81 261 ALA A C 1
ATOM 2047 O O . ALA A 1 261 ? 14.316 -2.604 -8.007 1.00 91.81 261 ALA A O 1
ATOM 2048 N N . ASP A 1 262 ? 13.545 -3.570 -6.129 1.00 92.00 262 ASP A N 1
ATOM 2049 C CA . ASP A 1 262 ? 14.844 -4.143 -5.732 1.00 92.00 262 ASP A CA 1
ATOM 2050 C C . ASP A 1 262 ? 15.247 -5.364 -6.586 1.00 92.00 262 ASP A C 1
ATOM 2052 O O . ASP A 1 262 ? 16.409 -5.767 -6.593 1.00 92.00 262 ASP A O 1
ATOM 2056 N N . GLY A 1 263 ? 14.284 -5.940 -7.309 1.00 89.44 263 GLY A N 1
ATOM 2057 C CA . GLY A 1 263 ? 14.432 -7.145 -8.110 1.00 89.44 263 GLY A CA 1
ATOM 2058 C C . GLY A 1 263 ? 14.581 -8.453 -7.342 1.00 89.44 263 GLY A C 1
ATOM 2059 O O . GLY A 1 263 ? 14.670 -9.508 -7.955 1.00 89.44 263 GLY A O 1
ATOM 2060 N N . GLY A 1 264 ? 14.579 -8.454 -6.018 1.00 91.44 264 GLY A N 1
ATOM 2061 C CA . GLY A 1 264 ? 14.587 -9.675 -5.226 1.00 91.44 264 GLY A CA 1
ATOM 2062 C C . GLY A 1 264 ? 13.219 -10.353 -5.203 1.00 91.44 264 GLY A C 1
ATOM 2063 O O . GLY A 1 264 ? 12.180 -9.707 -5.283 1.00 91.44 264 GLY A O 1
ATOM 2064 N N . SER A 1 265 ? 13.198 -11.672 -5.041 1.00 92.88 265 SER A N 1
ATOM 2065 C CA . SER A 1 265 ? 11.998 -12.401 -4.619 1.00 92.88 265 SER A CA 1
ATOM 2066 C C . SER A 1 265 ? 12.276 -13.083 -3.292 1.00 92.88 265 SER A C 1
ATOM 2068 O O . SER A 1 265 ? 13.374 -13.608 -3.074 1.00 92.88 265 SER A O 1
ATOM 2070 N N . TYR A 1 266 ? 11.300 -13.072 -2.391 1.00 95.44 266 TYR A N 1
ATOM 2071 C CA . TYR A 1 266 ? 11.510 -13.510 -1.019 1.00 95.44 266 TYR A CA 1
ATOM 2072 C C . TYR A 1 266 ? 10.401 -14.446 -0.556 1.00 95.44 266 TYR A C 1
ATOM 2074 O O . TYR A 1 266 ? 9.240 -14.288 -0.923 1.00 95.44 266 TYR A O 1
ATOM 2082 N N . ILE A 1 267 ? 10.764 -15.404 0.292 1.00 96.38 267 ILE A N 1
ATOM 2083 C CA . ILE A 1 267 ? 9.823 -16.229 1.049 1.00 96.38 267 ILE A CA 1
ATOM 2084 C C . ILE A 1 267 ? 10.013 -15.899 2.525 1.00 96.38 267 ILE A C 1
ATOM 2086 O O . ILE A 1 267 ? 11.119 -16.000 3.060 1.00 96.38 267 ILE A O 1
ATOM 2090 N N . LEU A 1 268 ? 8.929 -15.519 3.192 1.00 98.06 268 LEU A N 1
ATOM 2091 C CA . LEU A 1 268 ? 8.865 -15.412 4.640 1.00 98.06 268 LEU A CA 1
ATOM 2092 C C . LEU A 1 268 ? 8.350 -16.746 5.178 1.00 98.06 268 LEU A C 1
ATOM 2094 O O . LEU A 1 268 ? 7.170 -17.071 5.033 1.00 98.06 268 LEU A O 1
ATOM 2098 N N . ALA A 1 269 ? 9.239 -17.529 5.784 1.00 96.56 269 ALA A N 1
ATOM 2099 C CA . ALA A 1 269 ? 8.868 -18.775 6.446 1.00 96.56 269 ALA A CA 1
ATOM 2100 C C . ALA A 1 269 ? 8.458 -18.502 7.902 1.00 96.56 269 ALA A C 1
ATOM 2102 O O . ALA A 1 269 ? 9.178 -17.784 8.607 1.00 96.56 269 ALA A O 1
ATOM 2103 N N . PRO A 1 270 ? 7.325 -19.040 8.381 1.00 97.38 270 PRO A N 1
ATOM 2104 C CA . PRO A 1 270 ? 6.888 -18.824 9.753 1.00 97.38 270 PRO A CA 1
ATOM 2105 C C . PRO A 1 270 ? 7.868 -19.456 10.754 1.00 97.38 270 PRO A C 1
ATOM 2107 O O . PRO A 1 270 ? 8.291 -20.600 10.600 1.00 97.38 270 PRO A O 1
ATOM 2110 N N . LYS A 1 271 ? 8.226 -18.718 11.811 1.00 96.25 271 LYS A N 1
ATOM 2111 C CA . LYS A 1 271 ? 8.960 -19.250 12.968 1.00 96.25 271 LYS A CA 1
ATOM 2112 C C . LYS A 1 271 ? 7.954 -19.786 13.986 1.00 96.25 271 LYS A C 1
ATOM 2114 O O . LYS A 1 271 ? 7.310 -19.004 14.683 1.00 96.25 271 LYS A O 1
ATOM 2119 N N . GLY A 1 272 ? 7.835 -21.110 14.068 1.00 93.62 272 GLY A N 1
ATOM 2120 C CA . GLY A 1 272 ? 6.880 -21.791 14.948 1.00 93.62 272 GLY A CA 1
ATOM 2121 C C . GLY A 1 272 ? 5.447 -21.821 14.400 1.00 93.62 272 GLY A C 1
ATOM 2122 O O . GLY A 1 272 ? 5.163 -21.325 13.313 1.00 93.62 272 GLY A O 1
ATOM 2123 N N . ASN A 1 273 ? 4.532 -22.416 15.169 1.00 93.00 273 ASN A N 1
ATOM 2124 C CA . ASN A 1 273 ? 3.157 -22.688 14.721 1.00 93.00 273 ASN A CA 1
ATOM 2125 C C . ASN A 1 273 ? 2.154 -21.564 15.017 1.00 93.00 273 ASN A C 1
ATOM 2127 O O . ASN A 1 273 ? 1.016 -21.656 14.561 1.00 93.00 273 ASN A O 1
ATOM 2131 N N . LYS A 1 274 ? 2.552 -20.545 15.791 1.00 94.69 274 LYS A N 1
ATOM 2132 C CA . LYS A 1 274 ? 1.723 -19.391 16.166 1.00 94.69 274 LYS A CA 1
ATOM 2133 C C . LYS A 1 274 ? 2.522 -18.083 16.145 1.00 94.69 274 LYS A C 1
ATOM 2135 O O . LYS A 1 274 ? 3.755 -18.126 16.163 1.00 94.69 274 LYS A O 1
ATOM 2140 N N . GLY A 1 275 ? 1.832 -16.944 16.124 1.00 96.31 275 GLY A N 1
ATOM 2141 C CA . GLY A 1 275 ? 2.418 -15.601 16.246 1.00 96.31 275 GLY A CA 1
ATOM 2142 C C . GLY A 1 275 ? 2.950 -15.007 14.934 1.00 96.31 275 GLY A C 1
ATOM 2143 O O . GLY A 1 275 ? 2.778 -15.575 13.865 1.00 96.31 275 GLY A O 1
ATOM 2144 N N . PHE A 1 276 ? 3.637 -13.863 15.019 1.00 97.81 276 PHE A N 1
ATOM 2145 C CA . PHE A 1 276 ? 4.043 -13.051 13.853 1.00 97.81 276 PHE A CA 1
ATOM 2146 C C . PHE A 1 276 ? 5.532 -13.130 13.508 1.00 97.81 276 PHE A C 1
ATOM 2148 O O . PHE A 1 276 ? 6.033 -12.355 12.700 1.00 97.81 276 PHE A O 1
ATOM 2155 N N . ALA A 1 277 ? 6.281 -14.042 14.121 1.00 97.62 277 ALA A N 1
ATOM 2156 C CA . ALA A 1 277 ? 7.707 -14.163 13.845 1.00 97.62 277 ALA A CA 1
ATOM 2157 C C . ALA A 1 277 ? 7.933 -14.913 12.523 1.00 97.62 277 ALA A C 1
ATOM 2159 O O . ALA A 1 277 ? 7.472 -16.046 12.377 1.00 97.62 277 ALA A O 1
ATOM 2160 N N . PHE A 1 278 ? 8.661 -14.317 11.578 1.00 98.06 278 PHE A N 1
ATOM 2161 C CA . PHE A 1 278 ? 9.030 -14.939 10.301 1.00 98.06 278 PHE A CA 1
ATOM 2162 C C . PHE A 1 278 ? 10.548 -14.882 10.063 1.00 98.06 278 PHE A C 1
ATOM 2164 O O . PHE A 1 278 ? 11.268 -14.061 10.637 1.00 98.06 278 PHE A O 1
ATOM 2171 N N . SER A 1 279 ? 11.046 -15.789 9.225 1.00 97.12 279 SER A N 1
ATOM 2172 C CA . SER A 1 279 ? 12.391 -15.768 8.646 1.00 97.12 279 SER A CA 1
ATOM 2173 C C . SER A 1 279 ? 12.293 -15.332 7.190 1.00 97.12 279 SER A C 1
ATOM 2175 O O . SER A 1 279 ? 11.674 -16.029 6.388 1.00 97.12 279 SER A O 1
ATOM 2177 N N . LYS A 1 280 ? 12.923 -14.208 6.835 1.00 96.12 280 LYS A N 1
ATOM 2178 C CA . LYS A 1 280 ? 13.049 -13.767 5.440 1.00 96.12 280 LYS A CA 1
ATOM 2179 C C . LYS A 1 280 ? 14.147 -14.570 4.743 1.00 96.12 280 LYS A C 1
ATOM 2181 O O . LYS A 1 280 ? 15.293 -14.545 5.183 1.00 96.12 280 LYS A O 1
ATOM 2186 N N . MET A 1 281 ? 13.806 -15.239 3.648 1.00 93.44 281 MET A N 1
ATOM 2187 C CA . MET A 1 281 ? 14.737 -15.960 2.779 1.00 93.44 281 MET A CA 1
ATOM 2188 C C . MET A 1 281 ? 14.653 -15.388 1.368 1.00 93.44 281 MET A C 1
ATOM 2190 O O . MET A 1 281 ? 13.566 -15.056 0.899 1.00 93.44 281 MET A O 1
ATOM 2194 N N . VAL A 1 282 ? 15.788 -15.294 0.678 1.00 89.06 282 VAL A N 1
ATOM 2195 C CA . VAL A 1 282 ? 15.804 -14.976 -0.754 1.00 89.06 282 VAL A CA 1
ATOM 2196 C C . VAL A 1 282 ? 15.364 -16.229 -1.505 1.00 89.06 282 VAL A C 1
ATOM 2198 O O . VAL A 1 282 ? 16.020 -17.263 -1.404 1.00 89.06 282 VAL A O 1
ATOM 2201 N N . ALA A 1 283 ? 14.244 -16.147 -2.219 1.00 82.94 283 ALA A N 1
ATOM 2202 C CA . ALA A 1 283 ? 13.743 -17.245 -3.036 1.00 82.94 283 ALA A CA 1
ATOM 2203 C C . ALA A 1 283 ? 14.586 -17.351 -4.310 1.00 82.94 283 ALA A C 1
ATOM 2205 O O . ALA A 1 283 ? 15.243 -18.359 -4.553 1.00 82.94 283 ALA A O 1
ATOM 2206 N N . ALA A 1 284 ? 14.652 -16.267 -5.077 1.00 75.94 284 ALA A N 1
ATOM 2207 C CA . ALA A 1 284 ? 15.548 -16.153 -6.210 1.00 75.94 284 ALA A CA 1
ATOM 2208 C C . ALA A 1 284 ? 16.216 -14.774 -6.206 1.00 75.94 284 ALA A C 1
ATOM 2210 O O . ALA A 1 284 ? 15.511 -13.757 -6.255 1.00 75.94 284 ALA A O 1
ATOM 2211 N N . PRO A 1 285 ? 17.561 -14.712 -6.144 1.00 64.19 285 PRO A N 1
ATOM 2212 C CA . PRO A 1 285 ? 18.267 -13.479 -6.425 1.00 64.19 285 PRO A CA 1
ATOM 2213 C C . PRO A 1 285 ? 18.066 -13.169 -7.903 1.00 64.19 285 PRO A C 1
ATOM 2215 O O . PRO A 1 285 ? 18.281 -14.014 -8.774 1.00 64.19 285 PRO A O 1
ATOM 2218 N N . SER A 1 286 ? 17.614 -11.961 -8.180 1.00 65.88 286 SER A N 1
ATOM 2219 C CA . SER A 1 286 ? 17.273 -11.551 -9.525 1.00 65.88 286 SER A CA 1
ATOM 2220 C C . SER A 1 286 ? 17.665 -10.091 -9.717 1.00 65.88 286 SER A C 1
ATOM 2222 O O . SER A 1 286 ? 17.745 -9.322 -8.760 1.00 65.88 286 SER A O 1
ATOM 2224 N N . TYR A 1 287 ? 17.965 -9.736 -10.961 1.00 71.12 287 TYR A N 1
ATOM 2225 C CA . TYR A 1 287 ? 18.204 -8.361 -11.367 1.00 71.12 287 TYR A CA 1
ATOM 2226 C C . TYR A 1 287 ? 16.982 -7.891 -12.157 1.00 71.12 287 TYR A C 1
ATOM 2228 O O . TYR A 1 287 ? 16.473 -8.643 -12.993 1.00 71.12 287 TYR A O 1
ATOM 2236 N N . GLY A 1 288 ? 16.542 -6.660 -11.903 1.00 80.88 288 GLY A N 1
ATOM 2237 C CA . GLY A 1 288 ? 15.429 -6.045 -12.627 1.00 80.88 288 GLY A CA 1
ATOM 2238 C C . GLY A 1 288 ? 14.100 -6.075 -11.881 1.00 80.88 288 GLY A C 1
ATOM 2239 O O . GLY A 1 288 ? 13.944 -6.787 -10.901 1.00 80.88 288 GLY A O 1
ATOM 2240 N N . ARG A 1 289 ? 13.128 -5.276 -12.328 1.00 84.62 289 ARG A N 1
ATOM 2241 C CA . ARG A 1 289 ? 11.842 -5.123 -11.630 1.00 84.62 289 ARG A CA 1
ATOM 2242 C C . ARG A 1 289 ? 11.035 -6.427 -11.669 1.00 84.62 289 ARG A C 1
ATOM 2244 O O . ARG A 1 289 ? 10.787 -6.962 -12.752 1.00 84.62 289 ARG A O 1
ATOM 2251 N N . ILE A 1 290 ? 10.565 -6.880 -10.507 1.00 87.06 290 ILE A N 1
ATOM 2252 C CA . ILE A 1 290 ? 9.590 -7.972 -10.412 1.00 87.06 290 ILE A CA 1
ATOM 2253 C C . ILE A 1 290 ? 8.178 -7.392 -10.514 1.00 87.06 290 ILE A C 1
ATOM 2255 O O . ILE A 1 290 ? 7.832 -6.441 -9.809 1.00 87.06 290 ILE A O 1
ATOM 2259 N N . GLY A 1 291 ? 7.368 -7.962 -11.405 1.00 81.56 291 GLY A N 1
ATOM 2260 C CA . GLY A 1 291 ? 5.962 -7.600 -11.572 1.00 81.56 291 GLY A CA 1
ATOM 2261 C C . GLY A 1 291 ? 5.053 -8.201 -10.494 1.00 81.56 291 GLY A C 1
ATOM 2262 O O . GLY A 1 291 ? 5.497 -8.620 -9.421 1.00 81.56 291 GLY A O 1
ATOM 2263 N N . LEU A 1 292 ? 3.752 -8.249 -10.786 1.00 83.62 292 LEU A N 1
ATOM 2264 C CA . LEU A 1 292 ? 2.796 -8.985 -9.962 1.00 83.62 292 LEU A CA 1
ATOM 2265 C C . LEU A 1 292 ? 2.915 -10.478 -10.269 1.00 83.62 292 LEU A C 1
ATOM 2267 O O . LEU A 1 292 ? 2.752 -10.895 -11.411 1.00 83.62 292 LEU A O 1
ATOM 2271 N N . PHE A 1 293 ? 3.230 -11.266 -9.250 1.00 89.56 293 PHE A N 1
ATOM 2272 C CA . PHE A 1 293 ? 3.262 -12.719 -9.347 1.00 89.56 293 PHE A CA 1
ATOM 2273 C C . PHE A 1 293 ? 1.863 -13.311 -9.157 1.00 89.56 293 PHE A C 1
ATOM 2275 O O . PHE A 1 293 ? 0.945 -12.631 -8.685 1.00 89.56 293 PHE A O 1
ATOM 2282 N N . ASP A 1 294 ? 1.749 -14.597 -9.472 1.00 87.75 294 ASP A N 1
ATOM 2283 C CA . ASP A 1 294 ? 0.585 -15.421 -9.157 1.00 87.75 294 ASP A CA 1
ATOM 2284 C C . ASP A 1 294 ? 1.019 -16.693 -8.417 1.00 87.75 294 ASP A C 1
ATOM 2286 O O . ASP A 1 294 ? 2.139 -17.184 -8.614 1.00 87.75 294 ASP A O 1
ATOM 2290 N N . ILE A 1 295 ? 0.147 -17.204 -7.549 1.00 92.19 295 ILE A N 1
ATOM 2291 C CA . ILE A 1 295 ? 0.362 -18.438 -6.790 1.00 92.19 295 ILE A CA 1
ATOM 2292 C C . ILE A 1 295 ? -0.825 -19.360 -7.041 1.00 92.19 295 ILE A C 1
ATOM 2294 O O . ILE A 1 295 ? -1.916 -19.159 -6.508 1.00 92.19 295 ILE A O 1
ATOM 2298 N N . ALA A 1 296 ? -0.612 -20.395 -7.846 1.00 88.44 296 ALA A N 1
ATOM 2299 C CA . ALA A 1 296 ? -1.677 -21.289 -8.275 1.00 88.44 296 ALA A CA 1
ATOM 2300 C C . ALA A 1 296 ? -1.146 -22.696 -8.542 1.00 88.44 296 ALA A C 1
ATOM 2302 O O . ALA A 1 296 ? -0.014 -22.858 -8.980 1.00 88.44 296 ALA A O 1
ATOM 2303 N N . ASP A 1 297 ? -1.986 -23.704 -8.308 1.00 90.06 297 ASP A N 1
ATOM 2304 C CA . ASP A 1 297 ? -1.732 -25.085 -8.730 1.00 90.06 297 ASP A CA 1
ATOM 2305 C C . ASP A 1 297 ? -2.019 -25.208 -10.234 1.00 90.06 297 ASP A C 1
ATOM 2307 O O . ASP A 1 297 ? -3.159 -25.413 -10.664 1.00 90.06 297 ASP A O 1
ATOM 2311 N N . ILE A 1 298 ? -0.990 -24.984 -11.046 1.00 81.75 298 ILE A N 1
ATOM 2312 C CA . ILE A 1 298 ? -1.059 -25.084 -12.506 1.00 81.75 298 ILE A CA 1
ATOM 2313 C C . ILE A 1 298 ? -0.757 -26.499 -13.000 1.00 81.75 298 ILE A C 1
ATOM 2315 O O . ILE A 1 298 ? -1.071 -26.811 -14.152 1.00 81.75 298 ILE A O 1
ATOM 2319 N N . THR A 1 299 ? -0.157 -27.352 -12.166 1.00 83.00 299 THR A N 1
ATOM 2320 C CA . THR A 1 299 ? 0.132 -28.752 -12.514 1.00 83.00 299 THR A CA 1
ATOM 2321 C C . THR A 1 299 ? -1.030 -29.700 -12.203 1.00 83.00 299 THR A C 1
ATOM 2323 O O . THR A 1 299 ? -1.110 -30.779 -12.796 1.00 83.00 299 THR A O 1
ATOM 2326 N N . GLY A 1 300 ? -1.963 -29.286 -11.344 1.00 86.50 300 GLY A N 1
ATOM 2327 C CA . GLY A 1 300 ? -3.095 -30.083 -10.875 1.00 86.50 300 GLY A CA 1
ATOM 2328 C C . GLY A 1 300 ? -2.698 -31.151 -9.856 1.00 86.50 300 GLY A C 1
ATOM 2329 O O . GLY A 1 300 ? -3.450 -32.109 -9.658 1.00 86.50 300 GLY A O 1
ATOM 2330 N N . ASP A 1 301 ? -1.514 -31.039 -9.249 1.00 84.94 301 ASP A N 1
ATOM 2331 C CA . ASP A 1 301 ? -1.006 -32.009 -8.275 1.00 84.94 301 ASP A CA 1
ATOM 2332 C C . ASP A 1 301 ? -1.432 -31.691 -6.829 1.00 84.94 301 ASP A C 1
ATOM 2334 O O . ASP A 1 301 ? -1.098 -32.428 -5.891 1.00 84.94 301 ASP A O 1
ATOM 2338 N N . GLY A 1 302 ? -2.217 -30.626 -6.657 1.00 87.75 302 GLY A N 1
ATOM 2339 C CA . GLY A 1 302 ? -2.692 -30.136 -5.379 1.00 87.75 302 GLY A CA 1
ATOM 2340 C C . GLY A 1 302 ? -1.676 -29.267 -4.650 1.00 87.75 302 GLY A C 1
ATOM 2341 O O . GLY A 1 302 ? -1.874 -29.044 -3.458 1.00 87.75 302 GLY A O 1
ATOM 2342 N N . ARG A 1 303 ? -0.594 -28.802 -5.284 1.00 89.06 303 ARG A N 1
ATOM 2343 C CA . ARG A 1 303 ? 0.394 -27.889 -4.690 1.00 89.06 303 ARG A CA 1
ATOM 2344 C C . ARG A 1 303 ? 0.491 -26.610 -5.513 1.00 89.06 303 ARG A C 1
ATOM 2346 O O . ARG A 1 303 ? 0.416 -26.657 -6.730 1.00 89.06 303 ARG A O 1
ATOM 2353 N N . PRO A 1 304 ? 0.660 -25.446 -4.870 1.00 92.00 304 PRO A N 1
ATOM 2354 C CA . PRO A 1 304 ? 0.793 -24.210 -5.618 1.00 92.00 304 PRO A CA 1
ATOM 2355 C C . PRO A 1 304 ? 2.186 -24.081 -6.242 1.00 92.00 304 PRO A C 1
ATOM 2357 O O . PRO A 1 304 ? 3.204 -24.261 -5.568 1.00 92.00 304 PRO A O 1
ATOM 2360 N N . GLU A 1 305 ? 2.233 -23.658 -7.497 1.00 90.56 305 GLU A N 1
ATOM 2361 C CA . GLU A 1 305 ? 3.408 -23.062 -8.115 1.00 90.56 305 GLU A CA 1
ATOM 2362 C C . GLU A 1 305 ? 3.432 -21.547 -7.905 1.00 90.56 305 GLU A C 1
ATOM 2364 O O . GLU A 1 305 ? 2.392 -20.894 -7.820 1.00 90.56 305 GLU A O 1
ATOM 2369 N N . ILE A 1 306 ? 4.636 -20.974 -7.863 1.00 90.56 306 ILE A N 1
ATOM 2370 C CA . ILE A 1 306 ? 4.841 -19.522 -7.827 1.00 90.56 306 ILE A CA 1
ATOM 2371 C C . ILE A 1 306 ? 5.297 -19.068 -9.211 1.00 90.56 306 ILE A C 1
ATOM 2373 O O . ILE A 1 306 ? 6.349 -19.497 -9.693 1.00 90.56 306 ILE A O 1
ATOM 2377 N N . ILE A 1 307 ? 4.523 -18.183 -9.834 1.00 85.31 307 ILE A N 1
ATOM 2378 C CA . ILE A 1 307 ? 4.757 -17.666 -11.184 1.00 85.31 307 ILE A CA 1
ATOM 2379 C C . ILE A 1 307 ? 5.200 -16.210 -11.070 1.00 85.31 307 ILE A C 1
ATOM 2381 O O . ILE A 1 307 ? 4.409 -15.337 -10.723 1.00 85.31 307 ILE A O 1
ATOM 2385 N N . ILE A 1 308 ? 6.469 -15.936 -11.366 1.00 85.12 308 ILE A N 1
ATOM 2386 C CA . ILE A 1 308 ? 7.089 -14.620 -11.189 1.00 85.12 308 ILE A CA 1
ATOM 2387 C C . ILE A 1 308 ? 7.411 -14.007 -12.556 1.00 85.12 308 ILE A C 1
ATOM 2389 O O . ILE A 1 308 ? 8.336 -14.481 -13.223 1.00 85.12 308 ILE A O 1
ATOM 2393 N N . PRO A 1 309 ? 6.724 -12.934 -12.979 1.00 80.12 309 PRO A N 1
ATOM 2394 C CA . PRO A 1 309 ? 7.186 -12.115 -14.088 1.00 80.12 309 PRO A CA 1
ATOM 2395 C C . PRO A 1 309 ? 8.314 -11.187 -13.625 1.00 80.12 309 PRO A C 1
ATOM 2397 O O . PRO A 1 309 ? 8.186 -10.463 -12.635 1.00 80.12 309 PRO A O 1
ATOM 2400 N N . GLN A 1 310 ? 9.415 -11.187 -14.363 1.00 80.31 310 GLN A N 1
ATOM 2401 C CA . GLN A 1 310 ? 10.599 -10.391 -14.077 1.00 80.31 310 GLN A CA 1
ATOM 2402 C C . GLN A 1 310 ? 11.190 -9.886 -15.390 1.00 80.31 310 GLN A C 1
ATOM 2404 O O . GLN A 1 310 ? 11.651 -10.679 -16.209 1.00 80.31 310 GLN A O 1
ATOM 2409 N N . GLU A 1 311 ? 11.192 -8.565 -15.573 1.00 80.12 311 GLU A N 1
ATOM 2410 C CA . GLU A 1 311 ? 11.566 -7.920 -16.838 1.00 80.12 311 GLU A CA 1
ATOM 2411 C C . GLU A 1 311 ? 10.939 -8.606 -18.071 1.00 80.12 311 GLU A C 1
ATOM 2413 O O . GLU A 1 311 ? 9.732 -8.506 -18.283 1.00 80.12 311 GLU A O 1
ATOM 2418 N N . ASP A 1 312 ? 11.752 -9.295 -18.880 1.00 71.50 312 ASP A N 1
ATOM 2419 C CA . ASP A 1 312 ? 11.376 -9.995 -20.110 1.00 71.50 312 ASP A CA 1
ATOM 2420 C C . ASP A 1 312 ? 11.182 -11.515 -19.929 1.00 71.50 312 ASP A C 1
ATOM 2422 O O . ASP A 1 312 ? 11.071 -12.252 -20.914 1.00 71.50 312 ASP A O 1
ATOM 2426 N N . LYS A 1 313 ? 11.138 -12.011 -18.685 1.00 74.56 313 LYS A N 1
ATOM 2427 C CA . LYS A 1 313 ? 11.058 -13.441 -18.344 1.00 74.56 313 LYS A CA 1
ATOM 2428 C C . LYS A 1 313 ? 9.905 -13.749 -17.395 1.00 74.56 313 LYS A C 1
ATOM 2430 O O . LYS A 1 313 ? 9.466 -12.916 -16.611 1.00 74.56 313 LYS A O 1
ATOM 2435 N N . ILE A 1 314 ? 9.448 -14.999 -17.448 1.00 73.75 314 ILE A N 1
ATOM 2436 C CA . ILE A 1 314 ? 8.534 -15.585 -16.465 1.00 73.75 314 ILE A CA 1
ATOM 2437 C C . ILE A 1 314 ? 9.241 -16.786 -15.848 1.00 73.75 314 ILE A C 1
ATOM 2439 O O . ILE A 1 314 ? 9.659 -17.703 -16.559 1.00 73.75 314 ILE A O 1
ATOM 2443 N N . HIS A 1 315 ? 9.375 -16.771 -14.530 1.00 79.81 315 HIS A N 1
ATOM 2444 C CA . HIS A 1 315 ? 9.925 -17.862 -13.742 1.00 79.81 315 HIS A CA 1
ATOM 2445 C C . HIS A 1 315 ? 8.786 -18.640 -13.086 1.00 79.81 315 HIS A C 1
ATOM 2447 O O . HIS A 1 315 ? 7.815 -18.044 -12.632 1.00 79.81 315 HIS A O 1
ATOM 2453 N N . VAL A 1 316 ? 8.904 -19.965 -13.030 1.00 83.25 316 VAL A N 1
ATOM 2454 C CA . VAL A 1 316 ? 7.940 -20.836 -12.348 1.00 83.25 316 VAL A CA 1
ATOM 2455 C C . VAL A 1 316 ? 8.703 -21.673 -11.335 1.00 83.25 316 VAL A C 1
ATOM 2457 O O . VAL A 1 316 ? 9.643 -22.379 -11.704 1.00 83.25 316 VAL A O 1
ATOM 2460 N N . TYR A 1 317 ? 8.303 -21.587 -10.072 1.00 84.88 317 TYR A N 1
ATOM 2461 C CA . TYR A 1 317 ? 8.886 -22.350 -8.975 1.00 84.88 317 TYR A CA 1
ATOM 2462 C C . TYR A 1 317 ? 7.874 -23.374 -8.476 1.00 84.88 317 TYR A C 1
ATOM 2464 O O . TYR A 1 317 ? 6.730 -23.034 -8.186 1.00 84.88 317 TYR A O 1
ATOM 2472 N N . THR A 1 318 ? 8.316 -24.624 -8.383 1.00 83.69 318 THR A N 1
ATOM 2473 C CA . THR A 1 318 ? 7.538 -25.765 -7.891 1.00 83.69 318 THR A CA 1
ATOM 2474 C C . THR A 1 318 ? 8.119 -26.234 -6.562 1.00 83.69 318 THR A C 1
ATOM 2476 O O . THR A 1 318 ? 9.334 -26.185 -6.344 1.00 83.69 318 THR A O 1
ATOM 2479 N N . PHE A 1 319 ? 7.265 -26.712 -5.659 1.00 79.69 319 PHE A N 1
ATOM 2480 C CA . PHE A 1 319 ? 7.719 -27.324 -4.413 1.00 79.69 319 PHE A CA 1
ATOM 2481 C C . PHE A 1 319 ? 7.915 -28.826 -4.622 1.00 79.69 319 PHE A C 1
ATOM 2483 O O . PHE A 1 319 ? 6.946 -29.518 -4.948 1.00 79.69 319 PHE A O 1
ATOM 2490 N N . PRO A 1 320 ? 9.125 -29.379 -4.403 1.00 73.56 320 PRO A N 1
ATOM 2491 C CA . PRO A 1 320 ? 9.350 -30.799 -4.606 1.00 73.56 320 PRO A CA 1
ATOM 2492 C C . PRO A 1 320 ? 8.429 -31.617 -3.701 1.00 73.56 320 PRO A C 1
ATOM 2494 O O . PRO A 1 320 ? 8.215 -31.304 -2.522 1.00 73.56 320 PRO A O 1
ATOM 2497 N N . LYS A 1 321 ? 7.894 -32.710 -4.249 1.00 69.00 321 LYS A N 1
ATOM 2498 C CA . LYS A 1 321 ? 7.176 -33.706 -3.461 1.00 69.00 321 LYS A CA 1
ATOM 2499 C C . LYS A 1 321 ? 8.163 -34.311 -2.470 1.00 69.00 321 LYS A C 1
ATOM 2501 O O . LYS A 1 321 ? 9.027 -35.097 -2.849 1.00 69.00 321 LYS A O 1
ATOM 2506 N N . VAL A 1 322 ? 8.051 -33.940 -1.196 1.00 60.72 322 VAL A N 1
ATOM 2507 C CA . VAL A 1 322 ? 8.828 -34.584 -0.137 1.00 60.72 322 VAL A CA 1
ATOM 2508 C C . VAL A 1 322 ? 8.363 -36.036 -0.090 1.00 60.72 322 VAL A C 1
ATOM 2510 O O . VAL A 1 322 ? 7.231 -36.321 0.301 1.00 60.72 322 VAL A O 1
ATOM 2513 N N . GLY A 1 323 ? 9.194 -36.954 -0.589 1.00 54.97 323 GLY A N 1
ATOM 2514 C CA . GLY A 1 323 ? 8.890 -38.381 -0.572 1.00 54.97 323 GLY A CA 1
ATOM 2515 C C . GLY A 1 323 ? 8.577 -38.805 0.862 1.00 54.97 323 GLY A C 1
ATOM 2516 O O . GLY A 1 323 ? 9.346 -38.490 1.763 1.00 54.97 323 GLY A O 1
ATOM 2517 N N . GLY A 1 324 ? 7.441 -39.480 1.067 1.00 44.06 324 GLY A N 1
ATOM 2518 C CA . GLY A 1 324 ? 6.781 -39.734 2.358 1.00 44.06 324 GLY A CA 1
ATOM 2519 C C . GLY A 1 324 ? 7.530 -40.575 3.402 1.00 44.06 324 GLY A C 1
ATOM 2520 O O . GLY A 1 324 ? 6.896 -41.268 4.197 1.00 44.06 324 GLY A O 1
ATOM 2521 N N . LYS A 1 325 ? 8.861 -40.528 3.462 1.00 45.12 325 LYS A N 1
ATOM 2522 C CA . LYS A 1 325 ? 9.574 -40.913 4.678 1.00 45.12 325 LYS A CA 1
ATOM 2523 C C . LYS A 1 325 ? 9.318 -39.817 5.704 1.00 45.12 325 LYS A C 1
ATOM 2525 O O . LYS A 1 325 ? 9.600 -38.658 5.430 1.00 45.12 325 LYS A O 1
ATOM 2530 N N . LYS A 1 326 ? 8.744 -40.202 6.849 1.00 43.06 326 LYS A N 1
ATOM 2531 C CA . LYS A 1 326 ? 8.451 -39.371 8.028 1.00 43.06 326 LYS A CA 1
ATOM 2532 C C . LYS A 1 326 ? 9.686 -38.567 8.457 1.00 43.06 326 LYS A C 1
ATOM 2534 O O . LYS A 1 326 ? 10.395 -38.956 9.379 1.00 43.06 326 LYS A O 1
ATOM 2539 N N . SER A 1 327 ? 9.961 -37.472 7.767 1.00 38.91 327 SER A N 1
ATOM 2540 C CA . SER A 1 327 ? 10.988 -36.520 8.137 1.00 38.91 327 SER A CA 1
ATOM 2541 C C . SER A 1 327 ? 10.381 -35.645 9.222 1.00 38.91 327 SER A C 1
ATOM 2543 O O . SER A 1 327 ? 9.469 -34.861 8.966 1.00 38.91 327 SER A O 1
ATOM 2545 N N . LYS A 1 328 ? 10.872 -35.810 10.450 1.00 39.69 328 LYS A N 1
ATOM 2546 C CA . LYS A 1 328 ? 10.679 -34.832 11.527 1.00 39.69 328 LYS A CA 1
ATOM 2547 C C . LYS A 1 328 ? 11.495 -33.547 11.271 1.00 39.69 328 LYS A C 1
ATOM 2549 O O . LYS A 1 328 ? 11.436 -32.632 12.083 1.00 39.69 328 LYS A O 1
ATOM 2554 N N . ASP A 1 329 ? 12.175 -33.453 10.125 1.00 38.12 329 ASP A N 1
ATOM 2555 C CA . ASP A 1 329 ? 13.172 -32.438 9.785 1.00 38.12 329 ASP A CA 1
ATOM 2556 C C . ASP A 1 329 ? 12.657 -31.435 8.739 1.00 38.12 329 ASP A C 1
ATOM 2558 O O . ASP A 1 329 ? 13.387 -30.996 7.854 1.00 38.12 329 ASP A O 1
ATOM 2562 N N . PHE A 1 330 ? 11.393 -31.012 8.844 1.00 42.91 330 PHE A N 1
ATOM 2563 C CA . PHE A 1 330 ? 10.925 -29.807 8.136 1.00 42.91 330 PHE A CA 1
ATOM 2564 C C . PHE A 1 330 ? 11.507 -28.504 8.736 1.00 42.91 330 PHE A C 1
ATOM 2566 O O . PHE A 1 330 ? 11.159 -27.407 8.311 1.00 42.91 330 PHE A O 1
ATOM 2573 N N . THR A 1 331 ? 12.394 -28.602 9.731 1.00 39.34 331 THR A N 1
ATOM 2574 C CA . THR A 1 331 ? 12.957 -27.479 10.496 1.00 39.34 331 THR A CA 1
ATOM 2575 C C . THR A 1 331 ? 14.143 -26.774 9.834 1.00 39.34 331 THR A C 1
ATOM 2577 O O . THR A 1 331 ? 14.568 -25.734 10.330 1.00 39.34 331 THR A O 1
ATOM 2580 N N . ALA A 1 332 ? 14.653 -27.258 8.700 1.00 36.16 332 ALA A N 1
ATOM 2581 C CA . ALA A 1 332 ? 15.699 -26.570 7.945 1.00 36.16 332 ALA A CA 1
ATOM 2582 C C . ALA A 1 332 ? 15.608 -26.925 6.457 1.00 36.16 332 ALA A C 1
ATOM 2584 O O . ALA A 1 332 ? 16.329 -27.788 5.958 1.00 36.16 332 ALA A O 1
ATOM 2585 N N . HIS A 1 333 ? 14.696 -26.289 5.721 1.00 38.03 333 HIS A N 1
ATOM 2586 C CA . HIS A 1 333 ? 14.703 -26.442 4.272 1.00 38.03 333 HIS A CA 1
ATOM 2587 C C . HIS A 1 333 ? 15.940 -25.782 3.672 1.00 38.03 333 HIS A C 1
ATOM 2589 O O . HIS A 1 333 ? 16.143 -24.579 3.816 1.00 38.03 333 HIS A O 1
ATOM 2595 N N . ASN A 1 334 ? 16.718 -26.590 2.946 1.00 33.41 334 ASN A N 1
ATOM 2596 C CA . ASN A 1 334 ? 17.551 -26.133 1.842 1.00 33.41 334 ASN A CA 1
ATOM 2597 C C . ASN A 1 334 ? 16.625 -25.335 0.903 1.00 33.41 334 ASN A C 1
ATOM 2599 O O . ASN A 1 334 ? 15.741 -25.949 0.292 1.00 33.41 334 ASN A O 1
ATOM 2603 N N . PRO A 1 335 ? 16.729 -23.995 0.838 1.00 36.53 335 PRO A N 1
ATOM 2604 C CA . PRO A 1 335 ? 15.937 -23.227 -0.107 1.00 36.53 335 PRO A CA 1
ATOM 2605 C C . PRO A 1 335 ? 16.299 -23.739 -1.498 1.00 36.53 335 PRO A C 1
ATOM 2607 O O . PRO A 1 335 ? 17.482 -23.924 -1.767 1.00 36.53 335 PRO A O 1
ATOM 2610 N N . MET A 1 336 ? 15.267 -24.051 -2.290 1.00 37.62 336 MET A N 1
ATOM 2611 C CA . MET A 1 336 ? 15.267 -24.346 -3.730 1.00 37.62 336 MET A CA 1
ATOM 2612 C C . MET A 1 336 ? 16.656 -24.605 -4.319 1.00 37.62 336 MET A C 1
ATOM 2614 O O . MET A 1 336 ? 17.429 -23.654 -4.391 1.00 37.62 336 MET A O 1
ATOM 2618 N N . GLU A 1 337 ? 16.954 -25.843 -4.756 1.00 33.44 337 GLU A N 1
ATOM 2619 C CA . GLU A 1 337 ? 18.205 -26.188 -5.460 1.00 33.44 337 GLU A CA 1
ATOM 2620 C C . GLU A 1 337 ? 18.651 -25.012 -6.329 1.00 33.44 337 GLU A C 1
ATOM 2622 O O . GLU A 1 337 ? 18.034 -24.674 -7.343 1.00 33.44 337 GLU A O 1
ATOM 2627 N N . THR A 1 338 ? 19.667 -24.308 -5.834 1.00 33.47 338 THR A N 1
ATOM 2628 C CA . THR A 1 338 ? 20.109 -23.052 -6.410 1.00 33.47 338 THR A CA 1
ATOM 2629 C C . THR A 1 338 ? 20.636 -23.403 -7.784 1.00 33.47 338 THR A C 1
ATOM 2631 O O . THR A 1 338 ? 21.658 -24.080 -7.915 1.00 33.47 338 THR A O 1
ATOM 2634 N N . VAL A 1 339 ? 19.931 -22.971 -8.832 1.00 32.84 339 VAL A N 1
ATOM 2635 C CA . VAL A 1 339 ? 20.482 -22.991 -10.185 1.00 32.84 339 VAL A CA 1
ATOM 2636 C C . VAL A 1 339 ? 21.841 -22.303 -10.082 1.00 32.84 339 VAL A C 1
ATOM 2638 O O . VAL A 1 339 ? 21.911 -21.151 -9.652 1.00 32.84 339 VAL A O 1
ATOM 2641 N N . LYS A 1 340 ? 22.921 -23.046 -10.373 1.00 30.44 340 LYS A N 1
ATOM 2642 C CA . LYS A 1 340 ? 24.307 -22.578 -10.241 1.00 30.44 340 LYS A CA 1
ATOM 2643 C C . LYS A 1 340 ? 24.414 -21.158 -10.787 1.00 30.44 340 LYS A C 1
ATOM 2645 O O . LYS A 1 340 ? 24.236 -20.941 -11.981 1.00 30.44 340 LYS A O 1
ATOM 2650 N N . ASN A 1 341 ? 24.716 -20.234 -9.880 1.00 31.58 341 ASN A N 1
ATOM 2651 C CA . ASN A 1 341 ? 24.925 -18.816 -10.125 1.00 31.58 341 ASN A CA 1
ATOM 2652 C C . ASN A 1 341 ? 25.819 -18.634 -11.373 1.00 31.58 341 ASN A C 1
ATOM 2654 O O . ASN A 1 341 ? 26.997 -19.015 -11.318 1.00 31.58 341 ASN A O 1
ATOM 2658 N N . PRO A 1 342 ? 25.309 -18.149 -12.524 1.00 32.47 342 PRO A N 1
ATOM 2659 C CA . PRO A 1 342 ? 26.171 -17.855 -13.656 1.00 32.47 342 PRO A CA 1
ATOM 2660 C C . PRO A 1 342 ? 27.130 -16.750 -13.212 1.00 32.47 342 PRO A C 1
ATOM 2662 O O . PRO A 1 342 ? 26.710 -15.682 -12.779 1.00 32.47 342 PRO A O 1
ATOM 2665 N N . LYS A 1 343 ? 28.430 -17.069 -13.245 1.00 29.59 343 LYS A N 1
ATOM 2666 C CA . LYS A 1 343 ? 29.534 -16.207 -12.808 1.00 29.59 343 LYS A CA 1
ATOM 2667 C C . LYS A 1 343 ? 29.296 -14.750 -13.215 1.00 29.59 343 LYS A C 1
ATOM 2669 O O . LYS A 1 343 ? 28.952 -14.498 -14.365 1.00 29.59 343 LYS A O 1
ATOM 2674 N N . LEU A 1 344 ? 29.557 -13.841 -12.269 1.00 34.84 344 LEU A N 1
ATOM 2675 C CA . LEU A 1 344 ? 29.648 -12.380 -12.399 1.00 34.84 344 LEU A CA 1
ATOM 2676 C C . LEU A 1 344 ? 30.473 -11.965 -13.634 1.00 34.84 344 LEU A C 1
ATOM 2678 O O . LEU A 1 344 ? 31.656 -11.645 -13.543 1.00 34.84 344 LEU A O 1
ATOM 2682 N N . GLY A 1 345 ? 29.851 -12.007 -14.806 1.00 32.16 345 GLY A N 1
ATOM 2683 C CA . GLY A 1 345 ? 30.356 -11.434 -16.039 1.00 32.16 345 GLY A CA 1
ATOM 2684 C C . GLY A 1 345 ? 29.827 -10.015 -16.138 1.00 32.16 345 GLY A C 1
ATOM 2685 O O . GLY A 1 345 ? 28.619 -9.806 -16.186 1.00 32.16 345 GLY A O 1
ATOM 2686 N N . ILE A 1 346 ? 30.740 -9.049 -16.134 1.00 39.44 346 ILE A N 1
ATOM 2687 C CA . ILE A 1 346 ? 30.484 -7.626 -16.368 1.00 39.44 346 ILE A CA 1
ATOM 2688 C C . ILE A 1 346 ? 29.585 -7.479 -17.608 1.00 39.44 346 ILE A C 1
ATOM 2690 O O . ILE A 1 346 ? 30.021 -7.757 -18.725 1.00 39.44 346 ILE A O 1
ATOM 2694 N N . ILE A 1 347 ? 28.331 -7.054 -17.423 1.00 38.53 347 ILE A N 1
ATOM 2695 C CA . ILE A 1 347 ? 27.442 -6.724 -18.542 1.00 38.53 347 ILE A CA 1
ATOM 2696 C C . ILE A 1 347 ? 27.782 -5.298 -19.016 1.00 38.53 347 ILE A C 1
ATOM 2698 O O . ILE A 1 347 ? 27.874 -4.386 -18.190 1.00 38.53 347 ILE A O 1
ATOM 2702 N N . PRO A 1 348 ? 27.979 -5.076 -20.329 1.00 31.78 348 PRO A N 1
ATOM 2703 C CA . PRO A 1 348 ? 28.298 -3.765 -20.885 1.00 31.78 348 PRO A CA 1
ATOM 2704 C C . PRO A 1 348 ? 27.203 -2.731 -20.592 1.00 31.78 348 PRO A C 1
ATOM 2706 O O . PRO A 1 348 ? 26.016 -3.028 -20.702 1.00 31.78 348 PRO A O 1
ATOM 2709 N N . LYS A 1 349 ? 27.608 -1.480 -20.333 1.00 40.06 349 LYS A N 1
ATOM 2710 C CA . LYS A 1 349 ? 26.756 -0.283 -20.147 1.00 40.06 349 LYS A CA 1
ATOM 2711 C C . LYS A 1 349 ? 25.778 0.039 -21.306 1.00 40.06 349 LYS A C 1
ATOM 2713 O O . LYS A 1 349 ? 25.181 1.106 -21.306 1.00 40.06 349 LYS A O 1
ATOM 2718 N N . THR A 1 350 ? 25.608 -0.812 -22.318 1.00 34.72 350 THR A N 1
ATOM 2719 C CA . THR A 1 350 ? 25.088 -0.412 -23.639 1.00 34.72 350 THR A CA 1
ATOM 2720 C C . THR A 1 350 ? 23.658 -0.847 -23.980 1.00 34.72 350 THR A C 1
ATOM 2722 O O . THR A 1 350 ? 23.264 -0.695 -25.134 1.00 34.72 350 THR A O 1
ATOM 2725 N N . ARG A 1 351 ? 22.835 -1.342 -23.041 1.00 33.59 351 ARG A N 1
ATOM 2726 C CA . ARG A 1 351 ? 21.432 -1.709 -23.366 1.00 33.59 351 ARG A CA 1
ATOM 2727 C C . ARG A 1 351 ? 20.354 -0.674 -23.060 1.00 33.59 351 ARG A C 1
ATOM 2729 O O . ARG A 1 351 ? 19.268 -0.798 -23.617 1.00 33.59 351 ARG A O 1
ATOM 2736 N N . TYR A 1 352 ? 20.652 0.387 -22.315 1.00 33.78 352 TYR A N 1
ATOM 2737 C CA . TYR A 1 352 ? 19.813 1.583 -22.351 1.00 33.78 352 TYR A CA 1
ATOM 2738 C C . TYR A 1 352 ? 20.264 2.435 -23.536 1.00 33.78 352 TYR A C 1
ATOM 2740 O O . TYR A 1 352 ? 21.192 3.233 -23.425 1.00 33.78 352 TYR A O 1
ATOM 2748 N N . LYS A 1 353 ? 19.632 2.245 -24.702 1.00 31.98 353 LYS A N 1
ATOM 2749 C CA . LYS A 1 353 ? 19.609 3.324 -25.692 1.00 31.98 353 LYS A CA 1
ATOM 2750 C C . LYS A 1 353 ? 18.880 4.482 -25.027 1.00 31.98 353 LYS A C 1
ATOM 2752 O O . LYS A 1 353 ? 17.691 4.388 -24.737 1.00 31.98 353 LYS A O 1
ATOM 2757 N N . ASP A 1 354 ? 19.646 5.520 -24.745 1.00 35.81 354 ASP A N 1
ATOM 2758 C CA . ASP A 1 354 ? 19.185 6.829 -24.331 1.00 35.81 354 ASP A CA 1
ATOM 2759 C C . ASP A 1 354 ? 18.149 7.310 -25.364 1.00 35.81 354 ASP A C 1
ATOM 2761 O O . ASP A 1 354 ? 18.493 7.752 -26.460 1.00 35.81 354 ASP A O 1
ATOM 2765 N N . ASN A 1 355 ? 16.860 7.137 -25.063 1.00 37.28 355 ASN A N 1
ATOM 2766 C CA . ASN A 1 355 ? 15.770 7.760 -25.811 1.00 37.28 355 ASN A CA 1
ATOM 2767 C C . ASN A 1 355 ? 15.600 9.198 -25.309 1.00 37.28 355 ASN A C 1
ATOM 2769 O O . ASN A 1 355 ? 14.497 9.632 -24.975 1.00 37.28 355 ASN A O 1
ATOM 2773 N N . SER A 1 356 ? 16.701 9.949 -25.241 1.00 33.91 356 SER A N 1
ATOM 2774 C CA . SER A 1 356 ? 16.618 11.395 -25.122 1.00 33.91 356 SER A CA 1
ATOM 2775 C C . SER A 1 356 ? 15.871 11.893 -26.369 1.00 33.91 356 SER A C 1
ATOM 2777 O O . SER A 1 356 ? 16.222 11.502 -27.490 1.00 33.91 356 SER A O 1
ATOM 2779 N N . PRO A 1 357 ? 14.815 12.709 -26.222 1.00 32.69 357 PRO A N 1
ATOM 2780 C CA . PRO A 1 357 ? 14.088 13.235 -27.366 1.00 32.69 357 PRO A CA 1
ATOM 2781 C C . PRO A 1 357 ? 15.076 13.969 -28.273 1.00 32.69 357 PRO A C 1
ATOM 2783 O O . PRO A 1 357 ? 15.757 14.906 -27.849 1.00 32.69 357 PRO A O 1
ATOM 2786 N N . LYS A 1 358 ? 15.189 13.519 -29.529 1.00 35.41 358 LYS A N 1
ATOM 2787 C CA . LYS A 1 358 ? 15.956 14.242 -30.542 1.00 35.41 358 LYS A CA 1
ATOM 2788 C C . LYS A 1 358 ? 15.410 15.667 -30.595 1.00 35.41 358 LYS A C 1
ATOM 2790 O O . LYS A 1 358 ? 14.236 15.865 -30.902 1.00 35.41 358 LYS A O 1
ATOM 2795 N N . LYS A 1 359 ? 16.276 16.641 -30.294 1.00 34.91 359 LYS A N 1
ATOM 2796 C CA . LYS A 1 359 ? 16.051 18.068 -30.562 1.00 34.91 359 LYS A CA 1
ATOM 2797 C C . LYS A 1 359 ? 15.414 18.207 -31.954 1.00 34.91 359 LYS A C 1
ATOM 2799 O O . LYS A 1 359 ? 15.959 17.620 -32.894 1.00 34.91 359 LYS A O 1
ATOM 2804 N N . PRO A 1 360 ? 14.313 18.961 -32.118 1.00 35.12 360 PRO A N 1
ATOM 2805 C CA . PRO A 1 360 ? 13.793 19.262 -33.442 1.00 35.12 360 PRO A CA 1
ATOM 2806 C C . PRO A 1 360 ? 14.913 19.886 -34.273 1.00 35.12 360 PRO A C 1
ATOM 2808 O O . PRO A 1 360 ? 15.601 20.798 -33.807 1.00 35.12 360 PRO A O 1
ATOM 2811 N N . ALA A 1 361 ? 15.128 19.357 -35.476 1.00 34.44 361 ALA A N 1
ATOM 2812 C CA . ALA A 1 361 ? 16.071 19.925 -36.422 1.00 34.44 361 ALA A CA 1
ATOM 2813 C C . ALA A 1 361 ? 15.674 21.384 -36.677 1.00 34.44 361 ALA A C 1
ATOM 2815 O O . ALA A 1 361 ? 14.588 21.658 -37.189 1.00 34.44 361 ALA A O 1
ATOM 2816 N N . ALA A 1 362 ? 16.541 22.316 -36.286 1.00 35.41 362 ALA A N 1
ATOM 2817 C CA . ALA A 1 362 ? 16.390 23.717 -36.627 1.00 35.41 362 ALA A CA 1
ATOM 2818 C C . ALA A 1 362 ? 16.461 23.838 -38.155 1.00 35.41 362 ALA A C 1
ATOM 2820 O O . ALA A 1 362 ? 17.531 23.705 -38.748 1.00 35.41 362 ALA A O 1
ATOM 2821 N N . GLN A 1 363 ? 15.315 24.058 -38.798 1.00 33.97 363 GLN A N 1
ATOM 2822 C CA . GLN A 1 363 ? 15.279 24.561 -40.163 1.00 33.97 363 GLN A CA 1
ATOM 2823 C C . GLN A 1 363 ? 15.790 26.003 -40.136 1.00 33.97 363 GLN A C 1
ATOM 2825 O O . GLN A 1 363 ? 15.069 26.937 -39.793 1.00 33.97 363 GLN A O 1
ATOM 2830 N N . THR A 1 364 ? 17.054 26.185 -40.498 1.00 34.22 364 THR A N 1
ATOM 2831 C CA . THR A 1 364 ? 17.627 27.477 -40.866 1.00 34.22 364 THR A CA 1
ATOM 2832 C C . THR A 1 364 ? 16.973 27.957 -42.160 1.00 34.22 364 THR A C 1
ATOM 2834 O O . THR A 1 364 ? 17.432 27.666 -43.262 1.00 34.22 364 THR A O 1
ATOM 2837 N N . ARG A 1 365 ? 15.886 28.724 -42.040 1.00 32.97 365 ARG A N 1
ATOM 2838 C CA . ARG A 1 365 ? 15.489 29.674 -43.082 1.00 32.97 365 ARG A CA 1
ATOM 2839 C C . ARG A 1 365 ? 16.257 30.966 -42.830 1.00 32.97 365 ARG A C 1
ATOM 2841 O O . ARG A 1 365 ? 15.972 31.690 -41.882 1.00 32.97 365 ARG A O 1
ATOM 2848 N N . ALA A 1 366 ? 17.258 31.218 -43.666 1.00 34.72 366 ALA A N 1
ATOM 2849 C CA . ALA A 1 366 ? 17.953 32.491 -43.715 1.00 34.72 366 ALA A CA 1
ATOM 2850 C C . ALA A 1 366 ? 16.957 33.596 -44.104 1.00 34.72 366 ALA A C 1
ATOM 2852 O O . ALA A 1 366 ? 16.459 33.614 -45.228 1.00 34.72 366 ALA A O 1
ATOM 2853 N N . MET A 1 367 ? 16.670 34.513 -43.180 1.00 31.23 367 MET A N 1
ATOM 2854 C CA . MET A 1 367 ? 16.214 35.854 -43.533 1.00 31.23 367 MET A CA 1
ATOM 2855 C C . MET A 1 367 ? 17.396 36.800 -43.358 1.00 31.23 367 MET A C 1
ATOM 2857 O O . MET A 1 367 ? 17.926 36.973 -42.263 1.00 31.23 367 MET A O 1
ATOM 2861 N N . SER A 1 368 ? 17.825 37.360 -44.484 1.00 35.59 368 SER A N 1
ATOM 2862 C CA . SER A 1 368 ? 18.725 38.501 -44.568 1.00 35.59 368 SER A CA 1
ATOM 2863 C C . SER A 1 368 ? 18.095 39.692 -43.841 1.00 35.59 368 SER A C 1
ATOM 2865 O O . SER A 1 368 ? 16.996 40.115 -44.191 1.00 35.59 368 SER A O 1
ATOM 2867 N N . PHE A 1 369 ? 18.799 40.234 -42.848 1.00 30.75 369 PHE A N 1
ATOM 2868 C CA . PHE A 1 369 ? 18.564 41.581 -42.340 1.00 30.75 369 PHE A CA 1
ATOM 2869 C C . PHE A 1 369 ? 19.877 42.360 -42.415 1.00 30.75 369 PHE A C 1
ATOM 2871 O O . PHE A 1 369 ? 20.882 41.974 -41.818 1.00 30.75 369 PHE A O 1
ATOM 2878 N N . ASN A 1 370 ? 19.856 43.443 -43.192 1.00 34.34 370 ASN A N 1
ATOM 2879 C CA . ASN A 1 370 ? 20.910 44.451 -43.233 1.00 34.34 370 ASN A CA 1
ATOM 2880 C C . ASN A 1 370 ? 21.033 45.146 -41.865 1.00 34.34 370 ASN A C 1
ATOM 2882 O O . ASN A 1 370 ? 20.005 45.467 -41.262 1.00 34.34 370 ASN A O 1
ATOM 2886 N N . PRO A 1 371 ? 22.252 45.449 -41.388 1.00 32.31 371 PRO A N 1
ATOM 2887 C CA . PRO A 1 371 ? 22.428 46.229 -40.174 1.00 32.31 371 PRO A CA 1
ATOM 2888 C C . PRO A 1 371 ? 22.143 47.709 -40.459 1.00 32.31 371 PRO A C 1
ATOM 2890 O O . PRO A 1 371 ? 22.865 48.361 -41.211 1.00 32.31 371 PRO A O 1
ATOM 2893 N N . VAL A 1 372 ? 21.096 48.253 -39.838 1.00 35.19 372 VAL A N 1
ATOM 2894 C CA . VAL A 1 372 ? 20.907 49.704 -39.716 1.00 35.19 372 VAL A CA 1
ATOM 2895 C C . VAL A 1 372 ? 21.747 50.177 -38.530 1.00 35.19 372 VAL A C 1
ATOM 2897 O O . VAL A 1 372 ? 21.519 49.766 -37.393 1.00 35.19 372 VAL A O 1
ATOM 2900 N N . GLN A 1 373 ? 22.743 51.019 -38.802 1.00 37.91 373 GLN A N 1
ATOM 2901 C CA . GLN A 1 373 ? 23.487 51.754 -37.782 1.00 37.91 373 GLN A CA 1
ATOM 2902 C C . GLN A 1 373 ? 22.585 52.831 -37.163 1.00 37.91 373 GLN A C 1
ATOM 2904 O O . GLN A 1 373 ? 22.009 53.640 -37.888 1.00 37.91 373 GLN A O 1
ATOM 2909 N N . PHE A 1 374 ? 22.509 52.883 -35.831 1.00 34.47 374 PHE A N 1
ATOM 2910 C CA . PHE A 1 374 ? 21.972 54.037 -35.105 1.00 34.47 374 PHE A CA 1
ATOM 2911 C C . PHE A 1 374 ? 23.130 54.873 -34.535 1.00 34.47 374 PHE A C 1
ATOM 2913 O O . PHE A 1 374 ? 24.013 54.303 -33.887 1.00 34.47 374 PHE A O 1
ATOM 2920 N N . PRO A 1 375 ? 23.156 56.202 -34.743 1.00 38.28 375 PRO A N 1
ATOM 2921 C CA . PRO A 1 375 ? 24.134 57.075 -34.104 1.00 38.28 375 PRO A CA 1
ATOM 2922 C C . PRO A 1 375 ? 23.800 57.272 -32.617 1.00 38.28 375 PRO A C 1
ATOM 2924 O O . PRO A 1 375 ? 22.646 57.490 -32.248 1.00 38.28 375 PRO A O 1
ATOM 2927 N N . MET A 1 376 ? 24.822 57.205 -31.761 1.00 37.91 376 MET A N 1
ATOM 2928 C CA . MET A 1 376 ? 24.726 57.561 -30.341 1.00 37.91 376 MET A CA 1
ATOM 2929 C C . MET A 1 376 ? 24.769 59.086 -30.153 1.00 37.91 376 MET A C 1
ATOM 2931 O O . MET A 1 376 ? 25.542 59.768 -30.823 1.00 37.91 376 MET A O 1
ATOM 2935 N N . LEU A 1 377 ? 23.991 59.608 -29.198 1.00 48.56 377 LEU A N 1
ATOM 2936 C CA . LEU A 1 377 ? 24.148 60.968 -28.666 1.00 48.56 377 LEU A CA 1
ATOM 2937 C C . LEU A 1 377 ? 25.071 60.972 -27.431 1.00 48.56 377 LEU A C 1
ATOM 2939 O O . LEU A 1 377 ? 25.099 59.991 -26.682 1.00 48.56 377 LEU A O 1
ATOM 2943 N N . PRO A 1 378 ? 25.795 62.076 -27.175 1.00 41.50 378 PRO A N 1
ATOM 2944 C CA . PRO A 1 378 ? 26.675 62.210 -26.025 1.00 41.50 378 PRO A CA 1
ATOM 2945 C C . PRO A 1 378 ? 25.848 62.666 -24.819 1.00 41.50 378 PRO A C 1
ATOM 2947 O O . PRO A 1 378 ? 25.564 63.850 -24.699 1.00 41.50 378 PRO A O 1
ATOM 2950 N N . ASN A 1 379 ? 25.378 61.715 -24.008 1.00 46.03 379 ASN A N 1
ATOM 2951 C CA . ASN A 1 379 ? 25.044 61.812 -22.571 1.00 46.03 379 ASN A CA 1
ATOM 2952 C C . ASN A 1 379 ? 24.081 60.661 -22.236 1.00 46.03 379 ASN A C 1
ATOM 2954 O O . ASN A 1 379 ? 22.879 60.740 -22.474 1.00 46.03 379 ASN A O 1
ATOM 2958 N N . GLY A 1 380 ? 24.635 59.547 -21.755 1.00 48.75 380 GLY A N 1
ATOM 2959 C CA . GLY A 1 380 ? 23.960 58.251 -21.682 1.00 48.75 380 GLY A CA 1
ATOM 2960 C C . GLY A 1 380 ? 22.807 58.151 -20.680 1.00 48.75 380 GLY A C 1
ATOM 2961 O O . GLY A 1 380 ? 23.011 57.726 -19.547 1.00 48.75 380 GLY A O 1
ATOM 2962 N N . MET A 1 381 ? 21.579 58.402 -21.136 1.00 45.41 381 MET A N 1
ATOM 2963 C CA . MET A 1 381 ? 20.365 57.862 -20.515 1.00 45.41 381 MET A CA 1
ATOM 2964 C C . MET A 1 381 ? 19.527 57.090 -21.547 1.00 45.41 381 MET A C 1
ATOM 2966 O O . MET A 1 381 ? 19.404 57.546 -22.686 1.00 45.41 381 MET A O 1
ATOM 2970 N N . PRO A 1 382 ? 18.937 55.934 -21.190 1.00 35.41 382 PRO A N 1
ATOM 2971 C CA . PRO A 1 382 ? 18.074 55.190 -22.101 1.00 35.41 382 PRO A CA 1
ATOM 2972 C C . PRO A 1 382 ? 16.678 55.830 -22.197 1.00 35.41 382 PRO A C 1
ATOM 2974 O O . PRO A 1 382 ? 16.031 56.079 -21.181 1.00 35.41 382 PRO A O 1
ATOM 2977 N N . MET A 1 383 ? 16.191 56.056 -23.424 1.00 39.72 383 MET A N 1
ATOM 2978 C CA . MET A 1 383 ? 14.780 56.373 -23.684 1.00 39.72 383 MET A CA 1
ATOM 2979 C C . MET A 1 383 ? 13.925 55.098 -23.662 1.00 39.72 383 MET A C 1
ATOM 2981 O O . MET A 1 383 ? 14.281 54.089 -24.270 1.00 39.72 383 MET A O 1
ATOM 2985 N N . LEU A 1 384 ? 12.770 55.165 -22.994 1.00 43.31 384 LEU A N 1
ATOM 2986 C CA . LEU A 1 384 ? 11.706 54.161 -23.089 1.00 43.31 384 LEU A CA 1
ATOM 2987 C C . LEU A 1 384 ? 11.020 54.239 -24.468 1.00 43.31 384 LEU A C 1
ATOM 2989 O O . LEU A 1 384 ? 10.819 55.343 -24.980 1.00 43.31 384 LEU A O 1
ATOM 2993 N N . PRO A 1 385 ? 10.630 53.103 -25.076 1.00 37.84 385 PRO A N 1
ATOM 2994 C CA . PRO A 1 385 ? 10.019 53.103 -26.397 1.00 37.84 385 PRO A CA 1
ATOM 2995 C C . PRO A 1 385 ? 8.569 53.605 -26.344 1.00 37.84 385 PRO A C 1
ATOM 2997 O O . PRO A 1 385 ? 7.740 53.083 -25.600 1.00 37.84 385 PRO A O 1
ATOM 3000 N N . MET A 1 386 ? 8.255 54.594 -27.185 1.00 38.31 386 MET A N 1
ATOM 3001 C CA . MET A 1 386 ? 6.879 54.956 -27.530 1.00 38.31 386 MET A CA 1
ATOM 3002 C C . MET A 1 386 ? 6.294 53.905 -28.485 1.00 38.31 386 MET A C 1
ATOM 3004 O O . MET A 1 386 ? 6.907 53.566 -29.496 1.00 38.31 386 MET A O 1
ATOM 3008 N N . LEU A 1 387 ? 5.094 53.409 -28.177 1.00 44.34 387 LEU A N 1
ATOM 3009 C CA . LEU A 1 387 ? 4.288 52.576 -29.074 1.00 44.34 387 LEU A CA 1
ATOM 3010 C C . LEU A 1 387 ? 3.499 53.461 -30.056 1.00 44.34 387 LEU A C 1
ATOM 3012 O O . LEU A 1 387 ? 2.920 54.460 -29.619 1.00 44.34 387 LEU A O 1
ATOM 3016 N N . PRO A 1 388 ? 3.403 53.104 -31.350 1.00 41.00 388 PRO A N 1
ATOM 3017 C CA . PRO A 1 388 ? 2.532 53.800 -32.282 1.00 41.00 388 PRO A CA 1
ATOM 3018 C C . PRO A 1 388 ? 1.097 53.245 -32.228 1.00 41.00 388 PRO A C 1
ATOM 3020 O O . PRO A 1 388 ? 0.862 52.057 -32.414 1.00 41.00 388 PRO A O 1
ATOM 3023 N N . ASN A 1 389 ? 0.164 54.166 -31.985 1.00 40.03 389 ASN A N 1
ATOM 3024 C CA . ASN A 1 389 ? -1.244 54.225 -32.390 1.00 40.03 389 ASN A CA 1
ATOM 3025 C C . ASN A 1 389 ? -2.112 52.950 -32.431 1.00 40.03 389 ASN A C 1
ATOM 3027 O O . ASN A 1 389 ? -2.051 52.157 -33.363 1.00 40.03 389 ASN A O 1
ATOM 3031 N N . GLY A 1 390 ? -3.141 52.977 -31.574 1.00 40.97 390 GLY A N 1
ATOM 3032 C CA . GLY A 1 390 ? -4.518 53.020 -32.080 1.00 40.97 390 GLY A CA 1
ATOM 3033 C C . GLY A 1 390 ? -5.399 51.818 -31.758 1.00 40.97 390 GLY A C 1
ATOM 3034 O O . GLY A 1 390 ? -5.540 50.945 -32.599 1.00 40.97 390 GLY A O 1
ATOM 3035 N N . MET A 1 391 ? -6.036 51.833 -30.579 1.00 36.38 391 MET A N 1
ATOM 3036 C CA . MET A 1 391 ? -7.435 51.434 -30.309 1.00 36.38 391 MET A CA 1
ATOM 3037 C C . MET A 1 391 ? -7.649 51.408 -28.783 1.00 36.38 391 MET A C 1
ATOM 3039 O O . MET A 1 391 ? -7.104 50.557 -28.086 1.00 36.38 391 MET A O 1
ATOM 3043 N N . MET A 1 392 ? -8.414 52.368 -28.253 1.00 39.47 392 MET A N 1
ATOM 3044 C CA . MET A 1 392 ? -8.832 52.390 -26.843 1.00 39.47 392 MET A CA 1
ATOM 3045 C C . MET A 1 392 ? -10.146 51.611 -26.665 1.00 39.47 392 MET A C 1
ATOM 3047 O O . MET A 1 392 ? -11.081 51.854 -27.431 1.00 39.47 392 MET A O 1
ATOM 3051 N N . PRO A 1 393 ? -10.279 50.745 -25.644 1.00 38.59 393 PRO A N 1
ATOM 3052 C CA . PRO A 1 393 ? -11.577 50.276 -25.172 1.00 38.59 393 PRO A CA 1
ATOM 3053 C C . PRO A 1 393 ? -12.205 51.285 -24.182 1.00 38.59 393 PRO A C 1
ATOM 3055 O O . PRO A 1 393 ? -11.479 52.046 -23.535 1.00 38.59 393 PRO A O 1
ATOM 3058 N N . PRO A 1 394 ? -13.545 51.322 -24.054 1.00 40.75 394 PRO A N 1
ATOM 3059 C CA . PRO A 1 394 ? -14.240 52.316 -23.241 1.00 40.75 394 PRO A CA 1
ATOM 3060 C C . PRO A 1 394 ? -14.052 52.056 -21.740 1.00 40.75 394 PRO A C 1
ATOM 3062 O O . PRO A 1 394 ? -14.169 50.926 -21.267 1.00 40.75 394 PRO A O 1
ATOM 3065 N N . MET A 1 395 ? -13.782 53.127 -20.990 1.00 43.62 395 MET A N 1
ATOM 3066 C CA . MET A 1 395 ? -13.720 53.104 -19.527 1.00 43.62 395 MET A CA 1
ATOM 3067 C C . MET A 1 395 ? -15.113 52.886 -18.907 1.00 43.62 395 MET A C 1
ATOM 3069 O O . MET A 1 395 ? -16.090 53.451 -19.406 1.00 43.62 395 MET A O 1
ATOM 3073 N N . PRO A 1 396 ? -15.221 52.138 -17.794 1.00 37.91 396 PRO A N 1
ATOM 3074 C CA . PRO A 1 396 ? -16.444 52.083 -17.005 1.00 37.91 396 PRO A CA 1
ATOM 3075 C C . PRO A 1 396 ? -16.587 53.339 -16.118 1.00 37.91 396 PRO A C 1
ATOM 3077 O O . PRO A 1 396 ? -15.580 53.936 -15.724 1.00 37.91 396 PRO A O 1
ATOM 3080 N N . PRO A 1 397 ? -17.824 53.754 -15.787 1.00 45.44 397 PRO A N 1
ATOM 3081 C CA . PRO A 1 397 ? -18.069 54.965 -15.016 1.00 45.44 397 PRO A CA 1
ATOM 3082 C C . PRO A 1 397 ? -17.682 54.792 -13.544 1.00 45.44 397 PRO A C 1
ATOM 3084 O O . PRO A 1 397 ? -18.025 53.804 -12.895 1.00 45.44 397 PRO A O 1
ATOM 3087 N N . MET A 1 398 ? -17.000 55.806 -13.011 1.00 38.09 398 MET A N 1
ATOM 3088 C CA . MET A 1 398 ? -16.813 56.000 -11.577 1.00 38.09 398 MET A CA 1
ATOM 3089 C C . MET A 1 398 ? -18.164 56.272 -10.907 1.00 38.09 398 MET A C 1
ATOM 3091 O O . MET A 1 398 ? -18.894 57.169 -11.329 1.00 38.09 398 MET A O 1
ATOM 3095 N N . LEU A 1 399 ? -18.466 55.535 -9.836 1.00 37.88 399 LEU A N 1
ATOM 3096 C CA . LEU A 1 399 ? -19.513 55.889 -8.879 1.00 37.88 399 LEU A CA 1
ATOM 3097 C C . LEU A 1 399 ? -18.890 56.410 -7.573 1.00 37.88 399 LEU A C 1
ATOM 3099 O O . LEU A 1 399 ? -17.788 55.989 -7.211 1.00 37.88 399 LEU A O 1
ATOM 3103 N N . PRO A 1 400 ? -19.568 57.354 -6.895 1.00 44.16 400 PRO A N 1
ATOM 3104 C CA . PRO A 1 400 ? -18.982 58.180 -5.853 1.00 44.16 400 PRO A CA 1
ATOM 3105 C C . PRO A 1 400 ? -19.043 57.542 -4.462 1.00 44.16 400 PRO A C 1
ATOM 3107 O O . PRO A 1 400 ? -19.846 56.659 -4.169 1.00 44.16 400 PRO A O 1
ATOM 3110 N N . ASN A 1 401 ? -18.175 58.076 -3.606 1.00 38.44 401 ASN A N 1
ATOM 3111 C CA . ASN A 1 401 ? -18.070 57.840 -2.174 1.00 38.44 401 ASN A CA 1
ATOM 3112 C C . ASN A 1 401 ? -19.408 57.824 -1.420 1.00 38.44 401 ASN A C 1
ATOM 3114 O O . ASN A 1 401 ? -20.242 58.709 -1.595 1.00 38.44 401 ASN A O 1
ATOM 3118 N N . GLY A 1 402 ? -19.464 56.932 -0.428 1.00 36.72 402 GLY A N 1
ATOM 3119 C CA . GLY A 1 402 ? -20.145 57.180 0.839 1.00 36.72 402 GLY A CA 1
ATOM 3120 C C . GLY A 1 402 ? -21.203 56.148 1.190 1.00 36.72 402 GLY A C 1
ATOM 3121 O O . GLY A 1 402 ? -22.300 56.226 0.667 1.00 36.72 402 GLY A O 1
ATOM 3122 N N . PHE A 1 403 ? -20.913 55.269 2.155 1.00 33.88 403 PHE A N 1
ATOM 3123 C CA . PHE A 1 403 ? -21.915 54.829 3.131 1.00 33.88 403 PHE A CA 1
ATOM 3124 C C . PHE A 1 403 ? -21.262 54.568 4.505 1.00 33.88 403 PHE A C 1
ATOM 3126 O O . PHE A 1 403 ? -20.083 54.211 4.565 1.00 33.88 403 PHE A O 1
ATOM 3133 N N . PRO A 1 404 ? -21.998 54.822 5.604 1.00 46.41 404 PRO A N 1
ATOM 3134 C CA . PRO A 1 404 ? -21.470 54.973 6.951 1.00 46.41 404 PRO A CA 1
ATOM 3135 C C . PRO A 1 404 ? -21.436 53.652 7.731 1.00 46.41 404 PRO A C 1
ATOM 3137 O O . PRO A 1 404 ? -22.150 52.698 7.430 1.00 46.41 404 PRO A O 1
ATOM 3140 N N . MET A 1 405 ? -20.634 53.649 8.796 1.00 43.56 405 MET A N 1
ATOM 3141 C CA . MET A 1 405 ? -20.690 52.655 9.866 1.00 43.56 405 MET A CA 1
ATOM 3142 C C . MET A 1 405 ? -22.063 52.647 10.548 1.00 43.56 405 MET A C 1
ATOM 3144 O O . MET A 1 405 ? -22.565 53.708 10.916 1.00 43.56 405 MET A O 1
ATOM 3148 N N . MET A 1 406 ? -22.608 51.455 10.803 1.00 35.28 406 MET A N 1
ATOM 3149 C CA . MET A 1 406 ? -23.623 51.200 11.832 1.00 35.28 406 MET A CA 1
ATOM 3150 C C . MET A 1 406 ? -23.523 49.756 12.369 1.00 35.28 406 MET A C 1
ATOM 3152 O O . MET A 1 406 ? -22.876 48.917 11.741 1.00 35.28 406 MET A O 1
ATOM 3156 N N . PRO A 1 407 ? -24.060 49.497 13.578 1.00 44.94 407 PRO A N 1
ATOM 3157 C CA . PRO A 1 407 ? -23.391 48.689 14.593 1.00 44.94 407 PRO A CA 1
ATOM 3158 C C . PRO A 1 407 ? -23.891 47.243 14.697 1.00 44.94 407 PRO A C 1
ATOM 3160 O O . PRO A 1 407 ? -24.959 46.876 14.214 1.00 44.94 407 PRO A O 1
ATOM 3163 N N . MET A 1 408 ? -23.094 46.440 15.404 1.00 40.06 408 MET A N 1
ATOM 3164 C CA . MET A 1 408 ? -23.435 45.099 15.873 1.00 40.06 408 MET A CA 1
ATOM 3165 C C . MET A 1 408 ? -24.705 45.105 16.738 1.00 40.06 408 MET A C 1
ATOM 3167 O O . MET A 1 408 ? -24.838 45.924 17.647 1.00 40.06 408 MET A O 1
ATOM 3171 N N . ALA A 1 409 ? -25.580 44.124 16.509 1.00 35.22 409 ALA A N 1
ATOM 3172 C CA . ALA A 1 409 ? -26.636 43.722 17.432 1.00 35.22 409 ALA A CA 1
ATOM 3173 C C . ALA A 1 409 ? -26.625 42.185 17.611 1.00 35.22 409 ALA A C 1
ATOM 3175 O O . ALA A 1 409 ? -26.228 41.468 16.689 1.00 35.22 409 ALA A O 1
ATOM 3176 N N . PRO A 1 410 ? -27.013 41.675 18.796 1.00 44.16 410 PRO A N 1
ATOM 3177 C CA . PRO A 1 410 ? -26.727 40.315 19.246 1.00 44.16 410 PRO A CA 1
ATOM 3178 C C . PRO A 1 410 ? -27.810 39.315 18.816 1.00 44.16 410 PRO A C 1
ATOM 3180 O O . PRO A 1 410 ? -29.001 39.617 18.870 1.00 44.16 410 PRO A O 1
ATOM 3183 N N . MET A 1 411 ? -27.419 38.089 18.456 1.00 34.44 411 MET A N 1
ATOM 3184 C CA . MET A 1 411 ? -28.370 36.987 18.281 1.00 34.44 411 MET A CA 1
ATOM 3185 C C . MET A 1 411 ? -28.644 36.298 19.619 1.00 34.44 411 MET A C 1
ATOM 3187 O O . MET A 1 411 ? -27.780 35.627 20.182 1.00 34.44 411 MET A O 1
ATOM 3191 N N . MET A 1 412 ? -29.874 36.475 20.103 1.00 32.88 412 MET A N 1
ATOM 3192 C CA . MET A 1 412 ? -30.482 35.660 21.146 1.00 32.88 412 MET A CA 1
ATOM 3193 C C . MET A 1 412 ? -30.986 34.318 20.600 1.00 32.88 412 MET A C 1
ATOM 3195 O O . MET A 1 412 ? -31.431 34.191 19.461 1.00 32.88 412 MET A O 1
ATOM 3199 N N . SER A 1 413 ? -30.947 33.349 21.508 1.00 35.62 413 SER A N 1
ATOM 3200 C CA . SER A 1 413 ? -31.627 32.057 21.555 1.00 35.62 413 SER A CA 1
ATOM 3201 C C . SER A 1 413 ? -33.098 32.055 21.119 1.00 35.62 413 SER A C 1
ATOM 3203 O O . SER A 1 413 ? -33.864 32.929 21.519 1.00 35.62 413 SER A O 1
ATOM 3205 N N . GLY A 1 414 ? -33.525 30.974 20.458 1.00 31.81 414 GLY A N 1
ATOM 3206 C CA . GLY A 1 414 ? -34.943 30.645 20.304 1.00 31.81 414 GLY A CA 1
ATOM 3207 C C . GLY A 1 414 ? -35.193 29.366 19.503 1.00 31.81 414 GLY A C 1
ATOM 3208 O O . GLY A 1 414 ? -35.281 29.405 18.282 1.00 31.81 414 GLY A O 1
ATOM 3209 N N . PHE A 1 415 ? -35.331 28.235 20.201 1.00 42.34 415 PHE A N 1
ATOM 3210 C CA . PHE A 1 415 ? -36.004 27.034 19.688 1.00 42.34 415 PHE A CA 1
ATOM 3211 C C . PHE A 1 415 ? -37.491 27.325 19.439 1.00 42.34 415 PHE A C 1
ATOM 3213 O O . PHE A 1 415 ? -38.107 28.031 20.240 1.00 42.34 415 PHE A O 1
ATOM 3220 N N . PRO A 1 416 ? -38.108 26.658 18.449 1.00 43.09 416 PRO A N 1
ATOM 3221 C CA . PRO A 1 416 ? -39.486 26.223 18.630 1.00 43.09 416 PRO A CA 1
ATOM 3222 C C . PRO A 1 416 ? -39.688 24.721 18.409 1.00 43.09 416 PRO A C 1
ATOM 3224 O O . PRO A 1 416 ? -39.037 24.057 17.604 1.00 43.09 416 PRO A O 1
ATOM 3227 N N . MET A 1 417 ? -40.629 24.231 19.209 1.00 32.34 417 MET A N 1
ATOM 3228 C CA . MET A 1 417 ? -41.100 22.867 19.385 1.00 32.34 417 MET A CA 1
ATOM 3229 C C . MET A 1 417 ? -41.762 22.255 18.142 1.00 32.34 417 MET A C 1
ATOM 3231 O O . MET A 1 417 ? -42.320 22.942 17.290 1.00 32.34 417 MET A O 1
ATOM 3235 N N . MET A 1 418 ? -41.751 20.919 18.124 1.00 36.69 418 MET A N 1
ATOM 3236 C CA . MET A 1 418 ? -42.549 20.048 17.256 1.00 36.69 418 MET A CA 1
ATOM 3237 C C . MET A 1 418 ? -44.059 20.329 17.347 1.00 36.69 418 MET A C 1
ATOM 3239 O O . MET A 1 418 ? -44.553 20.638 18.432 1.00 36.69 418 MET A O 1
ATOM 3243 N N . PRO A 1 419 ? -44.823 19.987 16.296 1.00 42.19 419 PRO A N 1
ATOM 3244 C CA . PRO A 1 419 ? -46.187 19.505 16.441 1.00 42.19 419 PRO A CA 1
ATOM 3245 C C . PRO A 1 419 ? -46.250 17.974 16.317 1.00 42.19 419 PRO A C 1
ATOM 3247 O O . PRO A 1 419 ? -45.831 17.384 15.321 1.00 42.19 419 PRO A O 1
ATOM 3250 N N . GLN A 1 420 ? -46.816 17.344 17.349 1.00 38.25 420 GLN A N 1
ATOM 3251 C CA . GLN A 1 420 ? -47.347 15.981 17.323 1.00 38.25 420 GLN A CA 1
ATOM 3252 C C . GLN A 1 420 ? -48.504 15.871 16.322 1.00 38.25 420 GLN A C 1
ATOM 3254 O O . GLN A 1 420 ? -49.356 16.755 16.265 1.00 38.25 420 GLN A O 1
ATOM 3259 N N . MET A 1 421 ? -48.587 14.744 15.615 1.00 32.12 421 MET A N 1
ATOM 3260 C CA . MET A 1 421 ? -49.802 14.278 14.940 1.00 32.12 421 MET A CA 1
ATOM 3261 C C . MET A 1 421 ? -49.846 12.733 14.901 1.00 32.12 421 MET A C 1
ATOM 3263 O O . MET A 1 421 ? -48.828 12.089 15.157 1.00 32.12 421 MET A O 1
ATOM 3267 N N . PRO A 1 422 ? -51.039 12.135 14.711 1.00 39.94 422 PRO A N 1
ATOM 3268 C CA . PRO A 1 422 ? -51.616 11.203 15.682 1.00 39.94 422 PRO A CA 1
ATOM 3269 C C . PRO A 1 422 ? -51.496 9.712 15.332 1.00 39.94 422 PRO A C 1
ATOM 3271 O O . PRO A 1 422 ? -51.256 9.311 14.196 1.00 39.94 422 PRO A O 1
ATOM 3274 N N . GLN A 1 423 ? -51.754 8.894 16.356 1.00 38.38 423 GLN A N 1
ATOM 3275 C CA . GLN A 1 423 ? -52.006 7.457 16.271 1.00 38.38 423 GLN A CA 1
ATOM 3276 C C . GLN A 1 423 ? -53.255 7.161 15.425 1.00 38.38 423 GLN A C 1
ATOM 3278 O O . GLN A 1 423 ? -54.314 7.740 15.662 1.00 38.38 423 GLN A O 1
ATOM 3283 N N . ALA A 1 424 ? -53.152 6.200 14.502 1.00 34.09 424 ALA A N 1
ATOM 3284 C CA . ALA A 1 424 ? -54.298 5.619 13.810 1.00 34.09 424 ALA A CA 1
ATOM 3285 C C . ALA A 1 424 ? -54.205 4.083 13.760 1.00 34.09 424 ALA A C 1
ATOM 3287 O O . ALA A 1 424 ? -53.317 3.503 13.145 1.00 34.09 424 ALA A O 1
ATOM 3288 N N . ALA A 1 425 ? -55.149 3.492 14.490 1.00 33.00 425 ALA A N 1
ATOM 3289 C CA . ALA A 1 425 ? -55.935 2.281 14.268 1.00 33.00 425 ALA A CA 1
ATOM 3290 C C . ALA A 1 425 ? -55.386 1.084 13.459 1.00 33.00 425 ALA A C 1
ATOM 3292 O O . ALA A 1 425 ? -55.098 1.125 12.266 1.00 33.00 425 ALA A O 1
ATOM 3293 N N . VAL A 1 426 ? -55.465 -0.042 14.168 1.00 35.44 426 VAL A N 1
ATOM 3294 C CA . VAL A 1 426 ? -55.542 -1.442 13.748 1.00 35.44 426 VAL A CA 1
ATOM 3295 C C . VAL A 1 426 ? -56.552 -1.669 12.614 1.00 35.44 426 VAL A C 1
ATOM 3297 O O . VAL A 1 426 ? -57.721 -1.315 12.733 1.00 35.44 426 VAL A O 1
ATOM 3300 N N . GLY A 1 427 ? -56.120 -2.376 11.567 1.00 31.53 427 GLY A N 1
ATOM 3301 C CA . GLY A 1 427 ? -56.986 -2.944 10.534 1.00 31.53 427 GLY A CA 1
ATOM 3302 C C . GLY A 1 427 ? -56.414 -4.263 10.018 1.00 31.53 427 GLY A C 1
ATOM 3303 O O . GLY A 1 427 ? -55.494 -4.277 9.206 1.00 31.53 427 GLY A O 1
ATOM 3304 N N . GLN A 1 428 ? -56.942 -5.383 10.516 1.00 35.75 428 GLN A N 1
ATOM 3305 C CA . GLN A 1 428 ? -56.663 -6.725 10.004 1.00 35.75 428 GLN A CA 1
ATOM 3306 C C . GLN A 1 428 ? -57.391 -6.938 8.671 1.00 35.75 428 GLN A C 1
ATOM 3308 O O . GLN A 1 428 ? -58.619 -6.932 8.644 1.00 35.75 428 GLN A O 1
ATOM 3313 N N . GLN A 1 429 ? -56.663 -7.247 7.597 1.00 32.06 429 GLN A N 1
ATOM 3314 C CA . GLN A 1 429 ? -57.226 -7.951 6.442 1.00 32.06 429 GLN A CA 1
ATOM 3315 C C . GLN A 1 429 ? -56.247 -9.011 5.921 1.00 32.06 429 GLN A C 1
ATOM 3317 O O . GLN A 1 429 ? -55.123 -8.726 5.521 1.00 32.06 429 GLN A O 1
ATOM 3322 N N . LYS A 1 430 ? -56.715 -10.265 5.947 1.00 39.94 430 LYS A N 1
ATOM 3323 C CA . LYS A 1 430 ? -56.139 -11.419 5.242 1.00 39.94 430 LYS A CA 1
ATOM 3324 C C . LYS A 1 430 ? -56.203 -11.198 3.728 1.00 39.94 430 LYS A C 1
ATOM 3326 O O . LYS A 1 430 ? -57.244 -10.764 3.240 1.00 39.94 430 LYS A O 1
ATOM 3331 N N . PRO A 1 431 ? -55.242 -11.767 2.989 1.00 40.91 431 PRO A N 1
ATOM 3332 C CA . PRO A 1 431 ? -55.603 -12.477 1.773 1.00 40.91 431 PRO A CA 1
ATOM 3333 C C . PRO A 1 431 ? -55.113 -13.927 1.802 1.00 40.91 431 PRO A C 1
ATOM 3335 O O . PRO A 1 431 ? -53.952 -14.238 2.055 1.00 40.91 431 PRO A O 1
ATOM 3338 N N . LYS A 1 432 ? -56.058 -14.828 1.521 1.00 39.41 432 LYS A N 1
ATOM 3339 C CA . LYS A 1 432 ? -55.800 -16.190 1.059 1.00 39.41 432 LYS A CA 1
ATOM 3340 C C . LYS A 1 432 ? -55.200 -16.094 -0.345 1.00 39.41 432 LYS A C 1
ATOM 3342 O O . LYS A 1 432 ? -55.806 -15.442 -1.183 1.00 39.41 432 LYS A O 1
ATOM 3347 N N . ASN A 1 433 ? -54.113 -16.810 -0.616 1.00 35.72 433 ASN A N 1
ATOM 3348 C CA . ASN A 1 433 ? -53.919 -17.455 -1.914 1.00 35.72 433 ASN A CA 1
ATOM 3349 C C . ASN A 1 433 ? -52.990 -18.668 -1.777 1.00 35.72 433 ASN A C 1
ATOM 3351 O O . ASN A 1 433 ? -51.846 -18.564 -1.349 1.00 35.72 433 ASN A O 1
ATOM 3355 N N . LYS A 1 434 ? -53.559 -19.831 -2.108 1.00 37.38 434 LYS A N 1
ATOM 3356 C CA . LYS A 1 434 ? -52.916 -21.138 -2.275 1.00 37.38 434 LYS A CA 1
ATOM 3357 C C . LYS A 1 434 ? -52.424 -21.248 -3.717 1.00 37.38 434 LYS A C 1
ATOM 3359 O O . LYS A 1 434 ? -53.269 -21.111 -4.593 1.00 37.38 434 LYS A O 1
ATOM 3364 N N . ILE A 1 435 ? -51.164 -21.624 -3.948 1.00 32.88 435 ILE A N 1
ATOM 3365 C CA . ILE A 1 435 ? -50.695 -22.348 -5.151 1.00 32.88 435 ILE A CA 1
ATOM 3366 C C . ILE A 1 435 ? -49.560 -23.307 -4.708 1.00 32.88 435 ILE A C 1
ATOM 3368 O O . ILE A 1 435 ? -48.831 -22.954 -3.780 1.00 32.88 435 ILE A O 1
ATOM 3372 N N . PRO A 1 436 ? -49.464 -24.540 -5.256 1.00 43.28 436 PRO A N 1
ATOM 3373 C CA . PRO A 1 436 ? -48.923 -25.691 -4.541 1.00 43.28 436 PRO A CA 1
ATOM 3374 C C . PRO A 1 436 ? -47.441 -25.986 -4.804 1.00 43.28 436 PRO A C 1
ATOM 3376 O O . PRO A 1 436 ? -46.898 -25.763 -5.884 1.00 43.28 436 PRO A O 1
ATOM 3379 N N . THR A 1 437 ? -46.841 -26.592 -3.787 1.00 33.91 437 THR A N 1
ATOM 3380 C CA . THR A 1 437 ? -45.525 -27.222 -3.733 1.00 33.91 437 THR A CA 1
ATOM 3381 C C . THR A 1 437 ? -45.483 -28.510 -4.566 1.00 33.91 437 THR A C 1
ATOM 3383 O O . THR A 1 437 ? -46.306 -29.405 -4.378 1.00 33.91 437 THR A O 1
ATOM 3386 N N . LYS A 1 438 ? -44.471 -28.651 -5.428 1.00 34.62 438 LYS A N 1
ATOM 3387 C CA . LYS A 1 438 ? -43.908 -29.947 -5.839 1.00 34.62 438 LYS A CA 1
ATOM 3388 C C . LYS A 1 438 ? -42.409 -29.897 -5.559 1.00 34.62 438 LYS A C 1
ATOM 3390 O O . LYS A 1 438 ? -41.659 -29.293 -6.317 1.00 34.62 438 LYS A O 1
ATOM 3395 N N . LEU A 1 439 ? -42.006 -30.487 -4.438 1.00 35.25 439 LEU A N 1
ATOM 3396 C CA . LEU A 1 439 ? -40.615 -30.775 -4.103 1.00 35.25 439 LEU A CA 1
ATOM 3397 C C . LEU A 1 439 ? -40.389 -32.266 -4.348 1.00 35.25 439 LEU A C 1
ATOM 3399 O O . LEU A 1 439 ? -41.170 -33.102 -3.902 1.00 35.25 439 LEU A O 1
ATOM 3403 N N . VAL A 1 440 ? -39.360 -32.545 -5.140 1.00 39.91 440 VAL A N 1
ATOM 3404 C CA . VAL A 1 440 ? -38.866 -33.874 -5.492 1.00 39.91 440 VAL A CA 1
ATOM 3405 C C . VAL A 1 440 ? -38.017 -34.380 -4.328 1.00 39.91 440 VAL A C 1
ATOM 3407 O O . VAL A 1 440 ? -37.120 -33.677 -3.868 1.00 39.91 440 VAL A O 1
ATOM 3410 N N . GLU A 1 441 ? -38.332 -35.581 -3.853 1.00 36.62 441 GLU A N 1
ATOM 3411 C CA . GLU A 1 441 ? -37.587 -36.311 -2.829 1.00 36.62 441 GLU A CA 1
ATOM 3412 C C . GLU A 1 441 ? -36.228 -36.787 -3.370 1.00 36.62 441 GLU A C 1
ATOM 3414 O O . GLU A 1 441 ? -36.124 -37.293 -4.488 1.00 36.62 441 GLU A O 1
ATOM 3419 N N . GLY A 1 442 ? -35.186 -36.641 -2.550 1.00 34.53 442 GLY A N 1
ATOM 3420 C CA . GLY A 1 442 ? -33.862 -37.236 -2.727 1.00 34.53 442 GLY A CA 1
ATOM 3421 C C . GLY A 1 442 ? -33.324 -37.668 -1.355 1.00 34.53 442 GLY A C 1
ATOM 3422 O O . GLY A 1 442 ? -33.678 -37.036 -0.358 1.00 34.53 442 GLY A O 1
ATOM 3423 N N . PRO A 1 443 ? -32.550 -38.765 -1.267 1.00 45.00 443 PRO A N 1
ATOM 3424 C CA . PRO A 1 443 ? -32.564 -39.624 -0.092 1.00 45.00 443 PRO A CA 1
ATOM 3425 C C . PRO A 1 443 ? -31.671 -39.152 1.058 1.00 45.00 443 PRO A C 1
ATOM 3427 O O . PRO A 1 443 ? -30.574 -38.622 0.891 1.00 45.00 443 PRO A O 1
ATOM 3430 N N . GLU A 1 444 ? -32.207 -39.437 2.236 1.00 28.44 444 GLU A N 1
ATOM 3431 C CA . GLU A 1 444 ? -31.726 -39.233 3.592 1.00 28.44 444 GLU A CA 1
ATOM 3432 C C . GLU A 1 444 ? -30.475 -40.085 3.895 1.00 28.44 444 GLU A C 1
ATOM 3434 O O . GLU A 1 444 ? -30.483 -41.307 3.743 1.00 28.44 444 GLU A O 1
ATOM 3439 N N . VAL A 1 445 ? -29.390 -39.444 4.345 1.00 34.03 445 VAL A N 1
ATOM 3440 C CA . VAL A 1 445 ? -28.205 -40.116 4.904 1.00 34.03 445 VAL A CA 1
ATOM 3441 C C . VAL A 1 445 ? -28.227 -39.925 6.418 1.00 34.03 445 VAL A C 1
ATOM 3443 O O . VAL A 1 445 ? -28.059 -38.817 6.922 1.00 34.03 445 VAL A O 1
ATOM 3446 N N . GLN A 1 446 ? -28.445 -41.025 7.138 1.00 29.91 446 GLN A N 1
ATOM 3447 C CA . GLN A 1 446 ? -28.425 -41.088 8.597 1.00 29.91 446 GLN A CA 1
ATOM 3448 C C . GLN A 1 446 ? -26.999 -40.911 9.141 1.00 29.91 446 GLN A C 1
ATOM 3450 O O . GLN A 1 446 ? -26.103 -41.690 8.813 1.00 29.91 446 GLN A O 1
ATOM 3455 N N . LEU A 1 447 ? -26.802 -39.946 10.042 1.00 32.59 447 LEU A N 1
ATOM 3456 C CA . LEU A 1 447 ? -25.634 -39.872 10.923 1.00 32.59 447 LEU A CA 1
ATOM 3457 C C . LEU A 1 447 ? -26.082 -40.133 12.364 1.00 32.59 447 LEU A C 1
ATOM 3459 O O . LEU A 1 447 ? -26.872 -39.387 12.936 1.00 32.59 447 LEU A O 1
ATOM 3463 N N . LYS A 1 448 ? -25.574 -41.237 12.923 1.00 30.45 448 LYS A N 1
ATOM 3464 C CA . LYS A 1 448 ? -25.746 -41.665 14.316 1.00 30.45 448 LYS A CA 1
ATOM 3465 C C . LYS A 1 448 ? -25.096 -40.661 15.273 1.00 30.45 448 LYS A C 1
ATOM 3467 O O . LYS A 1 448 ? -23.902 -40.397 15.157 1.00 30.45 448 LYS A O 1
ATOM 3472 N N . SER A 1 449 ? -25.862 -40.183 16.253 1.00 29.36 449 SER A N 1
ATOM 3473 C CA . SER A 1 449 ? -25.349 -39.535 17.460 1.00 29.36 449 SER A CA 1
ATOM 3474 C C . SER A 1 449 ? -24.952 -40.594 18.489 1.00 29.36 449 SER A C 1
ATOM 3476 O O . SER A 1 449 ? -25.736 -41.494 18.787 1.00 29.36 449 SER A O 1
ATOM 3478 N N . THR A 1 450 ? -23.755 -40.480 19.054 1.00 32.72 450 THR A N 1
ATOM 3479 C CA . THR A 1 450 ? -23.360 -41.207 20.266 1.00 32.72 450 THR A CA 1
ATOM 3480 C C . THR A 1 450 ? -23.208 -40.219 21.410 1.00 32.72 450 THR A C 1
ATOM 3482 O O . THR A 1 450 ? -22.324 -39.362 21.375 1.00 32.72 450 THR A O 1
ATOM 3485 N N . ASP A 1 451 ? -24.088 -40.374 22.396 1.00 32.31 451 ASP A N 1
ATOM 3486 C CA . ASP A 1 451 ? -23.970 -39.867 23.759 1.00 32.31 451 ASP A CA 1
ATOM 3487 C C . ASP A 1 451 ? -22.691 -40.376 24.423 1.00 32.31 451 ASP A C 1
ATOM 3489 O O . ASP A 1 451 ? -22.347 -41.544 24.251 1.00 32.31 451 ASP A O 1
ATOM 3493 N N . LEU A 1 452 ? -22.057 -39.548 25.258 1.00 32.19 452 LEU A N 1
ATOM 3494 C CA . LEU A 1 452 ? -21.307 -40.018 26.422 1.00 32.19 452 LEU A CA 1
ATOM 3495 C C . LEU A 1 452 ? -21.362 -38.961 27.536 1.00 32.19 452 LEU A C 1
ATOM 3497 O O . LEU A 1 452 ? -20.906 -37.827 27.404 1.00 32.19 452 LEU A O 1
ATOM 3501 N N . THR A 1 453 ? -21.978 -39.396 28.626 1.00 31.64 453 THR A N 1
ATOM 3502 C CA . THR A 1 453 ? -22.213 -38.758 29.919 1.00 31.64 453 THR A CA 1
ATOM 3503 C C . THR A 1 453 ? -20.941 -38.602 30.760 1.00 31.64 453 THR A C 1
ATOM 3505 O O . THR A 1 453 ? -20.044 -39.442 30.710 1.00 31.64 453 THR A O 1
ATOM 3508 N N . SER A 1 454 ? -20.914 -37.562 31.602 1.00 33.94 454 SER A N 1
ATOM 3509 C CA . SER A 1 454 ? -19.991 -37.391 32.738 1.00 33.94 454 SER A CA 1
ATOM 3510 C C . SER A 1 454 ? -20.066 -38.542 33.755 1.00 33.94 454 SER A C 1
ATOM 3512 O O . SER A 1 454 ? -21.042 -39.296 33.770 1.00 33.94 454 SER A O 1
ATOM 3514 N N . PRO A 1 455 ? -19.096 -38.611 34.685 1.00 46.34 455 PRO A N 1
ATOM 3515 C CA . PRO A 1 455 ? -19.469 -38.270 36.062 1.00 46.34 455 PRO A CA 1
ATOM 3516 C C . PRO A 1 455 ? -18.401 -37.489 36.852 1.00 46.34 455 PRO A C 1
ATOM 3518 O O . PRO A 1 455 ? -17.207 -37.532 36.562 1.00 46.34 455 PRO A O 1
ATOM 3521 N N . ALA A 1 456 ? -18.883 -36.795 37.883 1.00 38.38 456 ALA A N 1
ATOM 3522 C CA . ALA A 1 456 ? -18.126 -36.188 38.975 1.00 38.38 456 ALA A CA 1
ATOM 3523 C C . ALA A 1 456 ? -18.292 -37.019 40.265 1.00 38.38 456 ALA A C 1
ATOM 3525 O O . ALA A 1 456 ? -19.308 -37.701 40.382 1.00 38.38 456 ALA A O 1
ATOM 3526 N N . GLN A 1 457 ? -17.320 -36.898 41.188 1.00 34.78 457 GLN A N 1
ATOM 3527 C CA . GLN A 1 457 ? -17.286 -37.173 42.652 1.00 34.78 457 GLN A CA 1
ATOM 3528 C C . GLN A 1 457 ? -15.912 -37.770 43.042 1.00 34.78 457 GLN A C 1
ATOM 3530 O O . GLN A 1 457 ? -15.360 -38.535 42.261 1.00 34.78 457 GLN A O 1
ATOM 3535 N N . ASP A 1 458 ? -15.292 -37.570 44.210 1.00 33.31 458 ASP A N 1
ATOM 3536 C CA . ASP A 1 458 ? -15.333 -36.573 45.293 1.00 33.31 458 ASP A CA 1
ATOM 3537 C C . ASP A 1 458 ? -14.163 -36.907 46.273 1.00 33.31 458 ASP A C 1
ATOM 3539 O O . ASP A 1 458 ? -13.645 -38.022 46.256 1.00 33.31 458 ASP A O 1
ATOM 3543 N N . GLU A 1 459 ? -13.826 -35.956 47.152 1.00 36.69 459 GLU A N 1
ATOM 3544 C CA . GLU A 1 459 ? -13.222 -36.079 48.504 1.00 36.69 459 GLU A CA 1
ATOM 3545 C C . GLU A 1 459 ? -11.730 -36.455 48.818 1.00 36.69 459 GLU A C 1
ATOM 3547 O O . GLU A 1 459 ? -11.248 -37.567 48.624 1.00 36.69 459 GLU A O 1
ATOM 3552 N N . ARG A 1 460 ? -11.122 -35.520 49.593 1.00 31.94 460 ARG A N 1
ATOM 3553 C CA . ARG A 1 460 ? -10.365 -35.647 50.882 1.00 31.94 460 ARG A CA 1
ATOM 3554 C C . ARG A 1 460 ? -8.816 -35.725 50.969 1.00 31.94 460 ARG A C 1
ATOM 3556 O O . ARG A 1 460 ? -8.212 -36.783 50.896 1.00 31.94 460 ARG A O 1
ATOM 3563 N N . SER A 1 461 ? -8.253 -34.578 51.403 1.00 35.28 461 SER A N 1
ATOM 3564 C CA . SER A 1 461 ? -7.544 -34.297 52.688 1.00 35.28 461 SER A CA 1
ATOM 3565 C C . SER A 1 461 ? -6.303 -35.107 53.128 1.00 35.28 461 SER A C 1
ATOM 3567 O O . SER A 1 461 ? -6.412 -36.305 53.381 1.00 35.28 461 SER A O 1
ATOM 3569 N N . LYS A 1 462 ? -5.188 -34.397 53.433 1.00 36.78 462 LYS A N 1
ATOM 3570 C CA . LYS A 1 462 ? -4.478 -34.433 54.745 1.00 36.78 462 LYS A CA 1
ATOM 3571 C C . LYS A 1 462 ? -3.331 -33.403 54.885 1.00 36.78 462 LYS A C 1
ATOM 3573 O O . LYS A 1 462 ? -2.719 -32.991 53.910 1.00 36.78 462 LYS A O 1
ATOM 3578 N N . ASN A 1 463 ? -3.099 -33.008 56.142 1.00 37.38 463 ASN A N 1
ATOM 3579 C CA . ASN A 1 463 ? -2.310 -31.883 56.671 1.00 37.38 463 ASN A CA 1
ATOM 3580 C C . ASN A 1 463 ? -0.801 -32.144 56.919 1.00 37.38 463 ASN A C 1
ATOM 3582 O O . ASN A 1 463 ? -0.451 -33.228 57.379 1.00 37.38 463 ASN A O 1
ATOM 3586 N N . GLY A 1 464 ? -0.004 -31.056 56.837 1.00 29.48 464 GLY A N 1
ATOM 3587 C CA . GLY A 1 464 ? 1.091 -30.641 57.760 1.00 29.48 464 GLY A CA 1
ATOM 3588 C C . GLY A 1 464 ? 2.545 -31.063 57.441 1.00 29.48 464 GLY A C 1
ATOM 3589 O O . GLY A 1 464 ? 2.714 -32.032 56.705 1.00 29.48 464 GLY A O 1
ATOM 3590 N N . PRO A 1 465 ? 3.608 -30.445 58.035 1.00 41.75 465 PRO A N 1
ATOM 3591 C CA . PRO A 1 465 ? 3.717 -29.217 58.860 1.00 41.75 465 PRO A CA 1
ATOM 3592 C C . PRO A 1 465 ? 4.821 -28.205 58.378 1.00 41.75 465 PRO A C 1
ATOM 3594 O O . PRO A 1 465 ? 5.471 -28.459 57.365 1.00 41.75 465 PRO A O 1
ATOM 3597 N N . PRO A 1 466 ? 5.052 -27.059 59.075 1.00 54.09 466 PRO A N 1
ATOM 3598 C CA . PRO A 1 466 ? 5.925 -25.957 58.628 1.00 54.09 466 PRO A CA 1
ATOM 3599 C C . PRO A 1 466 ? 7.238 -25.813 59.430 1.00 54.09 466 PRO A C 1
ATOM 3601 O O . PRO A 1 466 ? 7.222 -26.003 60.643 1.00 54.09 466 PRO A O 1
ATOM 3604 N N . ILE A 1 467 ? 8.342 -25.390 58.789 1.00 32.53 467 ILE A N 1
ATOM 3605 C CA . ILE A 1 467 ? 9.594 -24.911 59.434 1.00 32.53 467 ILE A CA 1
ATOM 3606 C C . ILE A 1 467 ? 10.242 -23.792 58.561 1.00 32.53 467 ILE A C 1
ATOM 3608 O O . ILE A 1 467 ? 10.049 -23.826 57.345 1.00 32.53 467 ILE A O 1
ATOM 3612 N N . PRO A 1 468 ? 10.936 -22.784 59.151 1.00 48.09 468 PRO A N 1
ATOM 3613 C CA . PRO A 1 468 ? 11.048 -21.406 58.640 1.00 48.09 468 PRO A CA 1
ATOM 3614 C C . PRO A 1 468 ? 12.463 -21.020 58.126 1.00 48.09 468 PRO A C 1
ATOM 3616 O O . PRO A 1 468 ? 13.291 -21.904 57.937 1.00 48.09 468 PRO A O 1
ATOM 3619 N N . TYR A 1 469 ? 12.709 -19.697 57.991 1.00 27.55 469 TYR A N 1
ATOM 3620 C CA . TYR A 1 469 ? 13.923 -18.941 57.570 1.00 27.55 469 TYR A CA 1
ATOM 3621 C C . TYR A 1 469 ? 13.925 -18.539 56.076 1.00 27.55 469 TYR A C 1
ATOM 3623 O O . TYR A 1 469 ? 13.571 -19.347 55.235 1.00 27.55 469 TYR A O 1
ATOM 3631 N N . GLN A 1 470 ? 14.301 -17.335 55.626 1.00 26.61 470 GLN A N 1
ATOM 3632 C CA . GLN A 1 470 ? 14.729 -16.064 56.228 1.00 26.61 470 GLN A CA 1
ATOM 3633 C C . GLN A 1 470 ? 14.680 -14.987 55.117 1.00 26.61 470 GLN A C 1
ATOM 3635 O O . GLN A 1 470 ? 14.635 -15.315 53.935 1.00 26.61 470 GLN A O 1
ATOM 3640 N N . LEU A 1 471 ? 14.693 -13.716 55.519 1.00 36.62 471 LEU A N 1
ATOM 3641 C CA . LEU A 1 471 ? 14.781 -12.520 54.677 1.00 36.62 471 LEU A CA 1
ATOM 3642 C C . LEU A 1 471 ? 15.967 -12.522 53.698 1.00 36.62 471 LEU A C 1
ATOM 3644 O O . LEU A 1 471 ? 17.094 -12.757 54.124 1.00 36.62 471 LEU A O 1
ATOM 3648 N N . THR A 1 472 ? 15.722 -12.056 52.471 1.00 29.00 472 THR A N 1
ATOM 3649 C CA . THR A 1 472 ? 16.623 -11.131 51.765 1.00 29.00 472 THR A CA 1
ATOM 3650 C C . THR A 1 472 ? 15.793 -10.115 50.987 1.00 29.00 472 THR A C 1
ATOM 3652 O O . THR A 1 472 ? 14.912 -10.475 50.208 1.00 29.00 472 THR A O 1
ATOM 3655 N N . GLU A 1 473 ? 16.067 -8.846 51.270 1.00 41.06 473 GLU A N 1
ATOM 3656 C CA . GLU A 1 473 ? 15.637 -7.669 50.526 1.00 41.06 473 GLU A CA 1
ATOM 3657 C C . GLU A 1 473 ? 16.163 -7.738 49.089 1.00 41.06 473 GLU A C 1
ATOM 3659 O O . GLU A 1 473 ? 17.356 -7.933 48.894 1.00 41.06 473 GLU A O 1
ATOM 3664 N N . GLU A 1 474 ? 15.302 -7.519 48.099 1.00 31.14 474 GLU A N 1
ATOM 3665 C CA . GLU A 1 474 ? 15.700 -6.965 46.804 1.00 31.14 474 GLU A CA 1
ATOM 3666 C C . GLU A 1 474 ? 14.467 -6.297 46.187 1.00 31.14 474 GLU A C 1
ATOM 3668 O O . GLU A 1 474 ? 13.416 -6.910 46.002 1.00 31.14 474 GLU A O 1
ATOM 3673 N N . GLY A 1 475 ? 14.567 -4.980 46.007 1.00 29.36 475 GLY A N 1
ATOM 3674 C CA . GLY A 1 475 ? 13.487 -4.133 45.526 1.00 29.36 475 GLY A CA 1
ATOM 3675 C C . GLY A 1 475 ? 13.235 -4.328 44.036 1.00 29.36 475 GLY A C 1
ATOM 3676 O O . GLY A 1 475 ? 14.138 -4.172 43.217 1.00 29.36 475 GLY A O 1
ATOM 3677 N N . ASP A 1 476 ? 11.976 -4.594 43.696 1.00 24.94 476 ASP A N 1
ATOM 3678 C CA . ASP A 1 476 ? 11.454 -4.533 42.334 1.00 24.94 476 ASP A CA 1
ATOM 3679 C C . ASP A 1 476 ? 11.583 -3.105 41.774 1.00 24.94 476 ASP A C 1
ATOM 3681 O O . ASP A 1 476 ? 10.787 -2.212 42.084 1.00 24.94 476 ASP A O 1
ATOM 3685 N N . ILE A 1 477 ? 12.565 -2.889 40.898 1.00 30.95 477 ILE A N 1
ATOM 3686 C CA . ILE A 1 477 ? 12.601 -1.729 40.005 1.00 30.95 477 ILE A CA 1
ATOM 3687 C C . ILE A 1 477 ? 11.760 -2.077 38.776 1.00 30.95 477 ILE A C 1
ATOM 3689 O O . ILE A 1 477 ? 12.154 -2.875 37.926 1.00 30.95 477 ILE A O 1
ATOM 3693 N N . ARG A 1 478 ? 10.579 -1.463 38.674 1.00 27.72 478 ARG A N 1
ATOM 3694 C CA . ARG A 1 478 ? 9.769 -1.489 37.450 1.00 27.72 478 ARG A CA 1
ATOM 3695 C C . ARG A 1 478 ? 10.493 -0.696 36.348 1.00 27.72 478 ARG A C 1
ATOM 3697 O O . ARG A 1 478 ? 10.925 0.423 36.626 1.00 27.72 478 ARG A O 1
ATOM 3704 N N . PRO A 1 479 ? 10.593 -1.198 35.105 1.00 27.70 479 PRO A N 1
ATOM 3705 C CA . PRO A 1 479 ? 11.049 -0.384 33.984 1.00 27.70 479 PRO A CA 1
ATOM 3706 C C . PRO A 1 479 ? 10.016 0.719 33.713 1.00 27.70 479 PRO A C 1
ATOM 3708 O O . PRO A 1 479 ? 8.841 0.439 33.476 1.00 27.70 479 PRO A O 1
ATOM 3711 N N . GLY A 1 480 ? 10.461 1.972 33.819 1.00 28.30 480 GLY A N 1
ATOM 3712 C CA . GLY A 1 480 ? 9.646 3.161 33.596 1.00 28.30 480 GLY A CA 1
ATOM 3713 C C . GLY A 1 480 ? 9.198 3.303 32.141 1.00 28.30 480 GLY A C 1
ATOM 3714 O O . GLY A 1 480 ? 9.939 3.014 31.201 1.00 28.30 480 GLY A O 1
ATOM 3715 N N . GLU A 1 481 ? 7.962 3.763 31.971 1.00 33.00 481 GLU A N 1
ATOM 3716 C CA . GLU A 1 481 ? 7.386 4.196 30.703 1.00 33.00 481 GLU A CA 1
ATOM 3717 C C . GLU A 1 481 ? 8.081 5.478 30.205 1.00 33.00 481 GLU A C 1
ATOM 3719 O O . GLU A 1 481 ? 7.673 6.586 30.537 1.00 33.00 481 GLU A O 1
ATOM 3724 N N . ASN A 1 482 ? 9.098 5.358 29.351 1.00 43.66 482 ASN A N 1
ATOM 3725 C CA . ASN A 1 482 ? 9.567 6.492 28.547 1.00 43.66 482 ASN A CA 1
ATOM 3726 C C . ASN A 1 482 ? 8.726 6.583 27.272 1.00 43.66 482 ASN A C 1
ATOM 3728 O O . ASN A 1 482 ? 9.036 5.885 26.312 1.00 43.66 482 ASN A O 1
ATOM 3732 N N . THR A 1 483 ? 7.678 7.418 27.213 1.00 44.50 483 THR A N 1
ATOM 3733 C CA . THR A 1 483 ? 7.077 7.775 25.900 1.00 44.50 483 THR A CA 1
ATOM 3734 C C . THR A 1 483 ? 6.436 9.164 25.744 1.00 44.50 483 THR A C 1
ATOM 3736 O O . THR A 1 483 ? 5.992 9.459 24.636 1.00 44.50 483 THR A O 1
ATOM 3739 N N . ILE A 1 484 ? 6.423 10.068 26.735 1.00 39.84 484 ILE A N 1
ATOM 3740 C CA . ILE A 1 484 ? 5.796 11.402 26.543 1.00 39.84 484 ILE A CA 1
ATOM 3741 C C . ILE A 1 484 ? 6.730 12.582 26.878 1.00 39.84 484 ILE A C 1
ATOM 3743 O O . ILE A 1 484 ? 6.734 13.555 26.130 1.00 39.84 484 ILE A O 1
ATOM 3747 N N . GLU A 1 485 ? 7.594 12.499 27.896 1.00 42.06 485 GLU A N 1
ATOM 3748 C CA . GLU A 1 485 ? 8.463 13.635 28.271 1.00 42.06 485 GLU A CA 1
ATOM 3749 C C . GLU A 1 485 ? 9.594 13.931 27.269 1.00 42.06 485 GLU A C 1
ATOM 3751 O O . GLU A 1 485 ? 9.821 15.091 26.938 1.00 42.06 485 GLU A O 1
ATOM 3756 N N . GLU A 1 486 ? 10.261 12.917 26.703 1.00 44.56 486 GLU A N 1
ATOM 3757 C CA . GLU A 1 486 ? 11.381 13.135 25.765 1.00 44.56 486 GLU A CA 1
ATOM 3758 C C . GLU A 1 486 ? 10.956 13.829 24.454 1.00 44.56 486 GLU A C 1
ATOM 3760 O O . GLU A 1 486 ? 11.754 14.538 23.837 1.00 44.56 486 GLU A O 1
ATOM 3765 N N . ARG A 1 487 ? 9.694 13.664 24.025 1.00 42.81 487 ARG A N 1
ATOM 3766 C CA . ARG A 1 487 ? 9.167 14.300 22.802 1.00 42.81 487 ARG A CA 1
ATOM 3767 C C . ARG A 1 487 ? 8.934 15.797 22.984 1.00 42.81 487 ARG A C 1
ATOM 3769 O O . ARG A 1 487 ? 9.343 16.576 22.128 1.00 42.81 487 ARG A O 1
ATOM 3776 N N . THR A 1 488 ? 8.342 16.193 24.107 1.00 43.34 488 THR A N 1
ATOM 3777 C CA . THR A 1 488 ? 8.046 17.601 24.413 1.00 43.34 488 THR A CA 1
ATOM 3778 C C . THR A 1 488 ? 9.330 18.424 24.551 1.00 43.34 488 THR A C 1
ATOM 3780 O O . THR A 1 488 ? 9.388 19.573 24.114 1.00 43.34 488 THR A O 1
ATOM 3783 N N . ILE A 1 489 ? 10.397 17.818 25.087 1.00 48.50 489 ILE A N 1
ATOM 3784 C CA . ILE A 1 489 ? 11.714 18.459 25.222 1.00 48.50 489 ILE A CA 1
ATOM 3785 C C . ILE A 1 489 ? 12.360 18.678 23.838 1.00 48.50 489 ILE A C 1
ATOM 3787 O O . ILE A 1 489 ? 12.951 19.728 23.593 1.00 48.50 489 ILE A O 1
ATOM 3791 N N . PHE A 1 490 ? 12.208 17.737 22.899 1.00 50.47 490 PHE A N 1
ATOM 3792 C CA . PHE A 1 490 ? 12.771 17.852 21.547 1.00 50.47 490 PHE A CA 1
ATOM 3793 C C . PHE A 1 490 ? 12.151 19.000 20.729 1.00 50.47 490 PHE A C 1
ATOM 3795 O O . PHE A 1 490 ? 12.865 19.728 20.033 1.00 50.47 490 PHE A O 1
ATOM 3802 N N . GLU A 1 491 ? 10.837 19.202 20.849 1.00 52.75 491 GLU A N 1
ATOM 3803 C CA . GLU A 1 491 ? 10.118 20.309 20.200 1.00 52.75 491 GLU A CA 1
ATOM 3804 C C . GLU A 1 491 ? 10.613 21.680 20.679 1.00 52.75 491 GLU A C 1
ATOM 3806 O O . GLU A 1 491 ? 10.802 22.584 19.863 1.00 52.75 491 GLU A O 1
ATOM 3811 N N . HIS A 1 492 ? 10.897 21.807 21.980 1.00 54.47 492 HIS A N 1
ATOM 3812 C CA . HIS A 1 492 ? 11.385 23.046 22.596 1.00 54.47 492 HIS A CA 1
ATOM 3813 C C . HIS A 1 492 ? 12.845 23.365 22.232 1.00 54.47 492 HIS A C 1
ATOM 3815 O O . HIS A 1 492 ? 13.274 24.518 22.311 1.00 54.47 492 HIS A O 1
ATOM 3821 N N . GLU A 1 493 ? 13.627 22.363 21.824 1.00 64.62 493 GLU A N 1
ATOM 3822 C CA . GLU A 1 493 ? 15.039 22.551 21.492 1.00 64.62 493 GLU A CA 1
ATOM 3823 C C . GLU A 1 493 ? 15.286 22.812 20.010 1.00 64.62 493 GLU A C 1
ATOM 3825 O O . GLU A 1 493 ? 16.175 23.604 19.678 1.00 64.62 493 GLU A O 1
ATOM 3830 N N . MET A 1 494 ? 14.519 22.191 19.109 1.00 76.19 494 MET A N 1
ATOM 3831 C CA . MET A 1 494 ? 14.727 22.371 17.671 1.00 76.19 494 MET A CA 1
ATOM 3832 C C . MET A 1 494 ? 14.289 23.759 17.206 1.00 76.19 494 MET A C 1
ATOM 3834 O O . MET A 1 494 ? 15.014 24.387 16.430 1.00 76.19 494 MET A O 1
ATOM 3838 N N . PHE A 1 495 ? 13.153 24.236 17.713 1.00 86.62 495 PHE A N 1
ATOM 3839 C CA . PHE A 1 495 ? 12.556 25.513 17.353 1.00 86.62 495 PHE A CA 1
ATOM 3840 C C . PHE A 1 495 ? 12.483 26.438 18.560 1.00 86.62 495 PHE A C 1
ATOM 3842 O O . PHE A 1 495 ? 12.136 26.043 19.668 1.00 86.62 495 PHE A O 1
ATOM 3849 N N . SER A 1 496 ? 12.790 27.706 18.344 1.00 88.69 496 SER A N 1
ATOM 3850 C CA . SER A 1 496 ? 12.511 28.771 19.297 1.00 88.69 496 SER A CA 1
ATOM 3851 C C . SER A 1 496 ? 12.012 29.981 18.532 1.00 88.69 496 SER A C 1
ATOM 3853 O O . SER A 1 496 ? 12.381 30.185 17.378 1.00 88.69 496 SER A O 1
ATOM 3855 N N . VAL A 1 497 ? 11.156 30.774 19.158 1.00 90.88 497 VAL A N 1
ATOM 3856 C CA . VAL A 1 497 ? 10.621 31.994 18.557 1.00 90.88 497 VAL A CA 1
ATOM 3857 C C . VAL A 1 497 ? 11.281 33.180 19.249 1.00 90.88 497 VAL A C 1
ATOM 3859 O O . VAL A 1 497 ? 11.418 33.170 20.473 1.00 90.88 497 VAL A O 1
ATOM 3862 N N . THR A 1 498 ? 11.727 34.172 18.482 1.00 92.56 498 THR A N 1
ATOM 3863 C CA . THR A 1 498 ? 12.287 35.412 19.040 1.00 92.56 498 THR A CA 1
ATOM 3864 C C . THR A 1 498 ? 11.258 36.140 19.899 1.00 92.56 498 THR A C 1
ATOM 3866 O O . THR A 1 498 ? 10.049 36.050 19.661 1.00 92.56 498 THR A O 1
ATOM 3869 N N . SER A 1 499 ? 11.730 36.931 20.860 1.00 91.06 499 SER A N 1
ATOM 3870 C CA . SER A 1 499 ? 10.843 37.742 21.697 1.00 91.06 499 SER A CA 1
ATOM 3871 C C . SER A 1 499 ? 10.298 38.965 20.949 1.00 91.06 499 SER A C 1
ATOM 3873 O O . SER A 1 4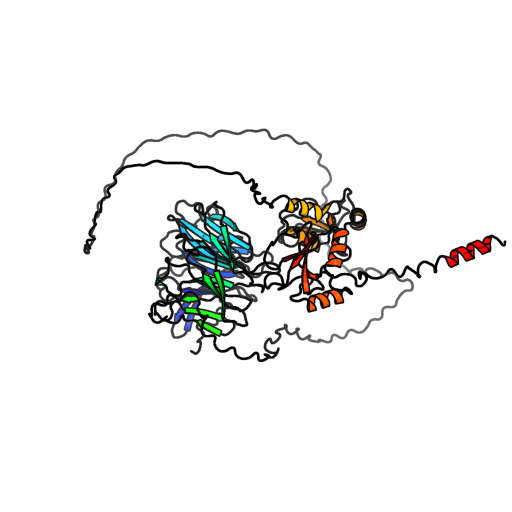99 ? 9.152 39.364 21.165 1.00 91.06 499 SER A O 1
ATOM 3875 N N . GLY A 1 500 ? 11.094 39.518 20.027 1.00 91.69 500 GLY A N 1
ATOM 3876 C CA . GLY A 1 500 ? 10.721 40.633 19.160 1.00 91.69 500 GLY A CA 1
ATOM 3877 C C . GLY A 1 500 ? 10.016 40.226 17.863 1.00 91.69 500 GLY A C 1
ATOM 3878 O O . GLY A 1 500 ? 10.031 39.063 17.448 1.00 91.69 500 GLY A O 1
ATOM 3879 N N . VAL A 1 501 ? 9.422 41.227 17.207 1.00 91.75 501 VAL A N 1
ATOM 3880 C CA . VAL A 1 501 ? 8.877 41.156 15.844 1.00 91.75 501 VAL A CA 1
ATOM 3881 C C . VAL A 1 501 ? 9.714 42.032 14.914 1.00 91.75 501 VAL A C 1
ATOM 3883 O O . VAL A 1 501 ? 10.091 43.141 15.288 1.00 91.75 501 VAL A O 1
ATOM 3886 N N . TYR A 1 502 ? 9.975 41.563 13.696 1.00 91.00 502 TYR A N 1
ATOM 3887 C CA . TYR A 1 502 ? 10.842 42.247 12.730 1.00 91.00 502 TYR A CA 1
ATOM 3888 C C . TYR A 1 502 ? 10.175 42.330 11.368 1.00 91.00 502 TYR A C 1
ATOM 3890 O O . TYR A 1 502 ? 9.350 41.491 11.010 1.00 91.00 502 TYR A O 1
ATOM 3898 N N . ASP A 1 503 ? 10.559 43.334 10.593 1.00 85.56 503 ASP A N 1
ATOM 3899 C CA . ASP A 1 503 ? 10.129 43.556 9.212 1.00 85.56 503 ASP A CA 1
ATOM 3900 C C . ASP A 1 503 ? 11.058 42.888 8.181 1.00 85.56 503 ASP A C 1
ATOM 3902 O O . ASP A 1 503 ? 10.802 42.957 6.976 1.00 85.56 503 ASP A O 1
ATOM 3906 N N . GLY A 1 504 ? 12.112 42.200 8.636 1.00 86.06 504 GLY A N 1
ATOM 3907 C CA . GLY A 1 504 ? 13.089 41.551 7.772 1.00 86.06 504 GLY A CA 1
ATOM 3908 C C . GLY A 1 504 ? 13.897 40.443 8.451 1.00 86.06 504 GLY A C 1
ATOM 3909 O O . GLY A 1 504 ? 14.038 40.388 9.670 1.00 86.06 504 GLY A O 1
ATOM 3910 N N . GLN A 1 505 ? 14.463 39.560 7.623 1.00 86.88 505 GLN A N 1
ATOM 3911 C CA . GLN A 1 505 ? 15.280 38.422 8.067 1.00 86.88 505 GLN A CA 1
ATOM 3912 C C . GLN A 1 505 ? 16.571 38.843 8.782 1.00 86.88 505 GLN A C 1
ATOM 3914 O O . GLN A 1 505 ? 17.014 38.113 9.652 1.00 86.88 505 GLN A O 1
ATOM 3919 N N . SER A 1 506 ? 17.179 39.987 8.444 1.00 87.88 506 SER A N 1
ATOM 3920 C CA . SER A 1 506 ? 18.465 40.388 9.045 1.00 87.88 506 SER A CA 1
ATOM 3921 C C . SER A 1 506 ? 18.347 40.587 10.556 1.00 87.88 506 SER A C 1
ATOM 3923 O O . SER A 1 506 ? 19.053 39.937 11.313 1.00 87.88 506 SER A O 1
ATOM 3925 N N . LEU A 1 507 ? 17.391 41.413 10.994 1.00 90.38 507 LEU A N 1
ATOM 3926 C CA . LEU A 1 507 ? 17.180 41.718 12.413 1.00 90.38 507 LEU A CA 1
ATOM 3927 C C . LEU A 1 507 ? 16.683 40.497 13.197 1.00 90.38 507 LEU A C 1
ATOM 3929 O O . LEU A 1 507 ? 17.125 40.247 14.314 1.00 90.38 507 LEU A O 1
ATOM 3933 N N . ALA A 1 508 ? 15.804 39.694 12.587 1.00 91.06 508 ALA A N 1
ATOM 3934 C CA . ALA A 1 508 ? 15.385 38.423 13.170 1.00 91.06 508 ALA A 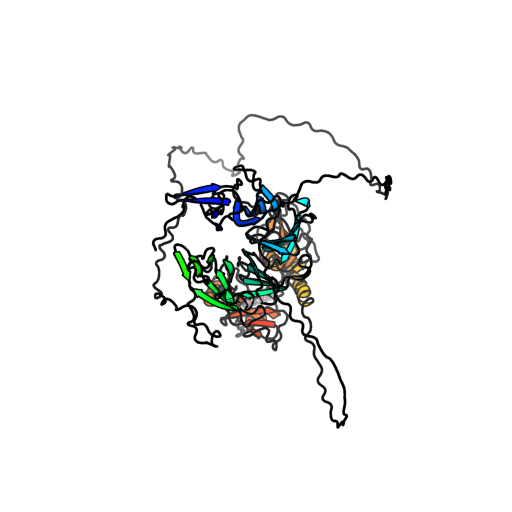CA 1
ATOM 3935 C C . ALA A 1 508 ? 16.565 37.443 13.313 1.00 91.06 508 ALA A C 1
ATOM 3937 O O . ALA A 1 508 ? 16.642 36.706 14.292 1.00 91.06 508 ALA A O 1
ATOM 3938 N N . GLY A 1 509 ? 17.486 37.452 12.345 1.00 88.56 509 GLY A N 1
ATOM 3939 C CA . GLY A 1 509 ? 18.737 36.699 12.364 1.00 88.56 509 GLY A CA 1
ATOM 3940 C C . GLY A 1 509 ? 19.645 37.125 13.506 1.00 88.56 509 GLY A C 1
ATOM 3941 O O . GLY A 1 509 ? 20.074 36.266 14.263 1.00 88.56 509 GLY A O 1
ATOM 3942 N N . GLU A 1 510 ? 19.847 38.428 13.694 1.00 90.94 510 GLU A N 1
ATOM 3943 C CA . GLU A 1 510 ? 20.658 38.972 14.790 1.00 90.94 510 GLU A CA 1
ATOM 3944 C C . GLU A 1 510 ? 20.125 38.561 16.174 1.00 90.94 510 GLU A C 1
ATOM 3946 O O . GLU A 1 510 ? 20.912 38.192 17.048 1.00 90.94 510 GLU A O 1
ATOM 3951 N N . GLU A 1 511 ? 18.800 38.551 16.387 1.00 93.31 511 GLU A N 1
ATOM 3952 C CA . GLU A 1 511 ? 18.240 38.058 17.656 1.00 93.31 511 GLU A CA 1
ATOM 3953 C C . GLU A 1 511 ? 18.358 36.532 17.787 1.00 93.31 511 GLU A C 1
ATOM 3955 O O . GLU A 1 511 ? 18.691 36.041 18.865 1.00 93.31 511 GLU A O 1
ATOM 3960 N N . CYS A 1 512 ? 18.173 35.766 16.704 1.00 90.38 512 CYS A N 1
ATOM 3961 C CA . CYS A 1 512 ? 18.458 34.329 16.733 1.00 90.38 512 CYS A CA 1
ATOM 3962 C C . CYS A 1 512 ? 19.930 34.045 17.078 1.00 90.38 512 CYS A C 1
ATOM 3964 O O . CYS A 1 512 ? 20.197 33.161 17.894 1.00 90.38 512 CYS A O 1
ATOM 3966 N N . ASP A 1 513 ? 20.869 34.809 16.521 1.00 86.06 513 ASP A N 1
ATOM 3967 C CA . ASP A 1 513 ? 22.302 34.690 16.800 1.00 86.06 513 ASP A CA 1
ATOM 3968 C C . ASP A 1 513 ? 22.601 35.022 18.270 1.00 86.06 513 ASP A C 1
ATOM 3970 O O . ASP A 1 513 ? 23.343 34.292 18.934 1.00 86.06 513 ASP A O 1
ATOM 3974 N N . ALA A 1 514 ? 21.953 36.051 18.831 1.00 87.50 514 ALA A N 1
ATOM 3975 C CA . ALA A 1 514 ? 22.036 36.381 20.256 1.00 87.50 514 ALA A CA 1
ATOM 3976 C C . ALA A 1 514 ? 21.495 35.256 21.164 1.00 87.50 514 ALA A C 1
ATOM 3978 O O . ALA A 1 514 ? 21.972 35.080 22.286 1.00 87.50 514 ALA A O 1
ATOM 3979 N N . MET A 1 515 ? 20.549 34.449 20.670 1.00 86.12 515 MET A N 1
ATOM 3980 C CA . MET A 1 515 ? 20.059 33.232 21.334 1.00 86.12 515 MET A CA 1
ATOM 3981 C C . MET A 1 515 ? 20.986 32.013 21.141 1.00 86.12 515 MET A C 1
ATOM 3983 O O . MET A 1 515 ? 20.644 30.914 21.586 1.00 86.12 515 MET A O 1
ATOM 3987 N N . GLY A 1 516 ? 22.132 32.156 20.461 1.00 81.62 516 GLY A N 1
ATOM 3988 C CA . GLY A 1 516 ? 23.021 31.041 20.103 1.00 81.62 516 GLY A CA 1
ATOM 3989 C C . GLY A 1 516 ? 22.408 30.094 19.062 1.00 81.62 516 GLY A C 1
ATOM 3990 O O . GLY A 1 516 ? 22.678 28.886 19.049 1.00 81.62 516 GLY A O 1
ATOM 3991 N N . ARG A 1 517 ? 21.512 30.623 18.231 1.00 90.62 517 ARG A N 1
ATOM 3992 C CA . ARG A 1 517 ? 20.735 29.917 17.208 1.00 90.62 517 ARG A CA 1
ATOM 3993 C C . ARG A 1 517 ? 20.930 30.613 15.861 1.00 90.62 517 ARG A C 1
ATOM 3995 O O . ARG A 1 517 ? 21.649 31.590 15.769 1.00 90.62 517 ARG A O 1
ATOM 4002 N N . GLN A 1 518 ? 20.299 30.099 14.813 1.00 90.94 518 GLN A N 1
ATOM 4003 C CA . GLN A 1 518 ? 20.215 30.772 13.513 1.00 90.94 518 GLN A CA 1
ATOM 4004 C C . GLN A 1 518 ? 18.755 30.847 13.085 1.00 90.94 518 GLN A C 1
ATOM 4006 O O . GLN A 1 518 ? 17.947 30.038 13.543 1.00 90.94 518 GLN A O 1
ATOM 4011 N N . LEU A 1 519 ? 18.402 31.727 12.149 1.00 91.12 519 LEU A N 1
ATOM 4012 C CA . LEU A 1 519 ? 17.101 31.615 11.490 1.00 91.12 519 LEU A CA 1
ATOM 4013 C C . LEU A 1 519 ? 16.950 30.238 10.836 1.00 91.12 519 LEU A C 1
ATOM 4015 O O . LEU A 1 519 ? 17.838 29.748 10.134 1.00 91.12 519 LEU A O 1
ATOM 4019 N N . CYS A 1 520 ? 15.806 29.601 11.063 1.00 89.81 520 CYS A N 1
ATOM 4020 C CA . CYS A 1 520 ? 15.512 28.301 10.490 1.00 89.81 520 CYS A CA 1
ATOM 4021 C C . CYS A 1 520 ? 15.578 28.353 8.970 1.00 89.81 520 CYS A C 1
ATOM 4023 O O . CYS A 1 520 ? 14.911 29.157 8.331 1.00 89.81 520 CYS A O 1
ATOM 4025 N N . THR A 1 521 ? 16.328 27.442 8.370 1.00 86.19 521 THR A N 1
ATOM 4026 C CA . THR A 1 521 ? 16.284 27.242 6.922 1.00 86.19 521 THR A CA 1
ATOM 4027 C C . THR A 1 521 ? 15.038 26.447 6.533 1.00 86.19 521 THR A C 1
ATOM 4029 O O . THR A 1 521 ? 14.537 25.640 7.321 1.00 86.19 521 THR A O 1
ATOM 4032 N N . GLN A 1 522 ? 14.586 26.565 5.279 1.00 81.50 522 GLN A N 1
ATOM 4033 C CA . GLN A 1 522 ? 13.503 25.717 4.745 1.00 81.50 522 GLN A CA 1
ATOM 4034 C C . GLN A 1 522 ? 13.742 24.220 5.020 1.00 81.50 522 GLN A C 1
ATOM 4036 O O . GLN A 1 522 ? 12.816 23.486 5.354 1.00 81.50 522 GLN A O 1
ATOM 4041 N N . LYS A 1 523 ? 14.997 23.763 4.918 1.00 76.81 523 LYS A N 1
ATOM 4042 C CA . LYS A 1 523 ? 15.375 22.370 5.185 1.00 76.81 523 LYS A CA 1
ATOM 4043 C C . LYS A 1 523 ? 15.126 21.981 6.646 1.00 76.81 523 LYS A C 1
ATOM 4045 O O . LYS A 1 523 ? 14.570 20.916 6.893 1.00 76.81 523 LYS A O 1
ATOM 4050 N N . GLN A 1 524 ? 15.512 22.833 7.597 1.00 81.12 524 GLN A N 1
ATOM 4051 C CA . GLN A 1 524 ? 15.295 22.585 9.027 1.00 81.12 524 GLN A CA 1
ATOM 4052 C C . GLN A 1 524 ? 13.802 22.578 9.378 1.00 81.12 524 GLN A C 1
ATOM 4054 O O . GLN A 1 524 ? 13.371 21.726 10.151 1.00 81.12 524 GLN A O 1
ATOM 4059 N N . LEU A 1 525 ? 13.003 23.442 8.743 1.00 81.81 525 LEU A N 1
ATOM 4060 C CA . LEU A 1 525 ? 11.544 23.427 8.894 1.00 81.81 525 LEU A CA 1
ATOM 4061 C C . LEU A 1 525 ? 10.948 22.100 8.426 1.00 81.81 525 LEU A C 1
ATOM 4063 O O . LEU A 1 525 ? 10.206 21.466 9.167 1.00 81.81 525 LEU A O 1
ATOM 4067 N N . LEU A 1 526 ? 11.329 21.631 7.234 1.00 76.56 526 LEU A N 1
ATOM 4068 C CA . LEU A 1 526 ? 10.866 20.343 6.709 1.00 76.56 526 LEU A CA 1
ATOM 4069 C C . LEU A 1 526 ? 11.310 19.155 7.572 1.00 76.56 526 LEU A C 1
ATOM 4071 O O . LEU A 1 526 ? 10.564 18.188 7.698 1.00 76.56 526 LEU A O 1
ATOM 4075 N N . MET A 1 527 ? 12.497 19.221 8.180 1.00 72.06 527 MET A N 1
ATOM 4076 C CA . MET A 1 527 ? 12.961 18.197 9.121 1.00 72.06 527 MET A CA 1
ATOM 4077 C C . MET A 1 527 ? 12.086 18.134 10.376 1.00 72.06 527 MET A C 1
ATOM 4079 O O . MET A 1 527 ? 11.778 17.033 10.830 1.00 72.06 527 MET A O 1
ATOM 4083 N N . GLY A 1 528 ? 11.658 19.283 10.904 1.00 70.69 528 GLY A N 1
ATOM 4084 C CA . GLY A 1 528 ? 10.782 19.331 12.073 1.00 70.69 528 GLY A CA 1
ATOM 4085 C C . GLY A 1 528 ? 9.318 18.981 11.797 1.00 70.69 528 GLY A C 1
ATOM 4086 O O . GLY A 1 528 ? 8.597 18.675 12.732 1.00 70.69 528 GLY A O 1
ATOM 4087 N N . LEU A 1 529 ? 8.868 18.942 10.537 1.00 67.38 529 LEU A N 1
ATOM 4088 C CA . LEU A 1 529 ? 7.498 18.516 10.191 1.00 67.38 529 LEU A CA 1
ATOM 4089 C C . LEU A 1 529 ? 7.242 17.019 10.401 1.00 67.38 529 LEU A C 1
ATOM 4091 O O . LEU A 1 529 ? 6.089 16.600 10.446 1.00 67.38 529 LEU A O 1
ATOM 4095 N N . ASN A 1 530 ? 8.299 16.213 10.536 1.00 60.84 530 ASN A N 1
ATOM 4096 C CA . ASN A 1 530 ? 8.175 14.811 10.944 1.00 60.84 530 ASN A CA 1
ATOM 4097 C C . ASN A 1 530 ? 7.878 14.654 12.447 1.00 60.84 530 ASN A C 1
ATOM 4099 O O . ASN A 1 530 ? 7.689 13.532 12.914 1.00 60.84 530 ASN A O 1
ATOM 4103 N N . ILE A 1 531 ? 7.865 15.758 13.196 1.00 62.06 531 ILE A N 1
ATOM 4104 C CA . ILE A 1 531 ? 7.448 15.823 14.592 1.00 62.06 531 ILE A CA 1
ATOM 4105 C C . ILE A 1 531 ? 5.954 16.175 14.575 1.00 62.06 531 ILE A C 1
ATOM 4107 O O . ILE A 1 531 ? 5.549 17.145 13.932 1.00 62.06 531 ILE A O 1
ATOM 4111 N N . GLU A 1 532 ? 5.107 15.343 15.183 1.00 53.22 532 GLU A N 1
ATOM 4112 C CA . GLU A 1 532 ? 3.654 15.535 15.147 1.00 53.22 532 GLU A CA 1
ATOM 4113 C C . GLU A 1 532 ? 3.251 16.846 15.838 1.00 53.22 532 GLU A C 1
ATOM 4115 O O . GLU A 1 532 ? 3.230 16.928 17.054 1.00 53.22 532 GLU A O 1
ATOM 4120 N N . ASN A 1 533 ? 2.835 17.828 15.031 1.00 58.91 533 ASN A N 1
ATOM 4121 C CA . ASN A 1 533 ? 2.167 19.064 15.447 1.00 58.91 533 ASN A CA 1
ATOM 4122 C C . ASN A 1 533 ? 3.007 20.002 16.345 1.00 58.91 533 ASN A C 1
ATOM 4124 O O . ASN A 1 533 ? 2.691 20.159 17.521 1.00 58.91 533 ASN A O 1
ATOM 4128 N N . PRO A 1 534 ? 3.992 20.734 15.788 1.00 60.44 534 PRO A N 1
ATOM 4129 C CA . PRO A 1 534 ? 4.863 21.625 16.565 1.00 60.44 534 PRO A CA 1
ATOM 4130 C C . PRO A 1 534 ? 4.152 22.848 17.181 1.00 60.44 534 PRO A C 1
ATOM 4132 O O . PRO A 1 534 ? 4.810 23.695 17.774 1.00 60.44 534 PRO A O 1
ATOM 4135 N N . GLY A 1 535 ? 2.830 22.999 17.013 1.00 62.19 535 GLY A N 1
ATOM 4136 C CA . GLY A 1 535 ? 2.050 24.087 17.616 1.00 62.19 535 GLY A CA 1
ATOM 4137 C C . GLY A 1 535 ? 2.325 25.483 17.041 1.00 62.19 535 GLY A C 1
ATOM 4138 O O . GLY A 1 535 ? 1.901 26.481 17.620 1.00 62.19 535 GLY A O 1
ATOM 4139 N N . ILE A 1 536 ? 3.023 25.580 15.905 1.00 72.44 536 ILE A N 1
ATOM 4140 C CA . ILE A 1 536 ? 3.391 26.854 15.271 1.00 72.44 536 ILE A CA 1
ATOM 4141 C C . ILE A 1 536 ? 2.318 27.262 14.249 1.00 72.44 536 ILE A C 1
ATOM 4143 O O . ILE A 1 536 ? 2.453 27.049 13.041 1.00 72.44 536 ILE A O 1
ATOM 4147 N N . ASP A 1 537 ? 1.249 27.882 14.752 1.00 79.06 537 ASP A N 1
ATOM 4148 C CA . ASP A 1 537 ? 0.145 28.431 13.945 1.00 79.06 537 ASP A CA 1
ATOM 4149 C C . ASP A 1 537 ? 0.370 29.892 13.496 1.00 79.06 537 ASP A C 1
ATOM 4151 O O . ASP A 1 537 ? -0.454 30.467 12.774 1.00 79.06 537 ASP A O 1
ATOM 4155 N N . SER A 1 538 ? 1.483 30.510 13.898 1.00 83.75 538 SER A N 1
ATOM 4156 C CA . SER A 1 538 ? 1.859 31.872 13.512 1.00 83.75 538 SER A CA 1
ATOM 4157 C C . SER A 1 538 ? 2.742 31.903 12.260 1.00 83.75 538 SER A C 1
ATOM 4159 O O . SER A 1 538 ? 3.434 30.943 11.926 1.00 83.75 538 SER A O 1
ATOM 4161 N N . TRP A 1 539 ? 2.698 33.030 11.542 1.00 85.19 539 TRP A N 1
ATOM 4162 C CA . TRP A 1 539 ? 3.632 33.320 10.456 1.00 85.19 539 TRP A CA 1
ATOM 4163 C C . TRP A 1 539 ? 4.950 33.803 11.045 1.00 85.19 539 TRP A C 1
ATOM 4165 O O . TRP A 1 539 ? 4.974 34.817 11.740 1.00 85.19 539 TRP A O 1
ATOM 4175 N N . LEU A 1 540 ? 6.035 33.092 10.755 1.00 88.62 540 LEU A N 1
ATOM 4176 C CA . LEU A 1 540 ? 7.348 33.384 11.315 1.00 88.62 540 LEU A CA 1
ATOM 4177 C C . LEU A 1 540 ? 8.396 33.575 10.223 1.00 88.62 540 LEU A C 1
ATOM 4179 O O . LEU A 1 540 ? 8.379 32.879 9.205 1.00 88.62 540 LEU A O 1
ATOM 4183 N N . LEU A 1 541 ? 9.318 34.511 10.441 1.00 87.81 541 LEU A N 1
ATOM 4184 C CA . LEU A 1 541 ? 10.455 34.742 9.555 1.00 87.81 541 LEU A CA 1
ATOM 4185 C C . LEU A 1 541 ? 11.405 33.546 9.612 1.00 87.81 541 LEU A C 1
ATOM 4187 O O . LEU A 1 541 ? 11.747 33.062 10.688 1.00 87.81 541 LEU A O 1
ATOM 4191 N N . PHE A 1 542 ? 11.852 33.088 8.448 1.00 88.62 542 PHE A N 1
ATOM 4192 C CA . PHE A 1 542 ? 12.812 31.991 8.318 1.00 88.62 542 PHE A CA 1
ATOM 4193 C C . PHE A 1 542 ? 13.805 32.303 7.194 1.00 88.62 542 PHE A C 1
ATOM 4195 O O . PHE A 1 542 ? 13.491 33.102 6.312 1.00 88.62 542 PHE A O 1
ATOM 4202 N N . ASP A 1 543 ? 14.986 31.686 7.186 1.00 86.00 543 ASP A N 1
ATOM 4203 C CA . ASP A 1 543 ? 15.991 31.879 6.137 1.00 86.00 543 ASP A CA 1
ATOM 4204 C C . ASP A 1 543 ? 15.628 31.105 4.854 1.00 86.00 543 ASP A C 1
ATOM 4206 O O . ASP A 1 543 ? 15.621 29.868 4.788 1.00 86.00 543 ASP A O 1
ATOM 4210 N N . SER A 1 544 ? 15.346 31.863 3.795 1.00 76.50 544 SER A N 1
ATOM 4211 C CA . SER A 1 544 ? 14.980 31.358 2.470 1.00 76.50 544 SER A CA 1
ATOM 4212 C C . SER A 1 544 ? 16.177 31.188 1.520 1.00 76.50 544 SER A C 1
ATOM 4214 O O . SER A 1 544 ? 15.967 30.901 0.337 1.00 76.50 544 SER A O 1
ATOM 4216 N N . ARG A 1 545 ? 17.417 31.353 2.014 1.00 77.00 545 ARG A N 1
ATOM 4217 C CA . ARG A 1 545 ? 18.680 31.314 1.254 1.00 77.00 545 ARG A CA 1
ATOM 4218 C C . ARG A 1 545 ? 18.669 32.254 0.046 1.00 77.00 545 ARG A C 1
ATOM 4220 O O . ARG A 1 545 ? 18.761 31.823 -1.103 1.00 77.00 545 ARG A O 1
ATOM 4227 N N . GLY A 1 546 ? 18.540 33.553 0.307 1.00 64.50 546 GLY A N 1
ATOM 4228 C CA . GLY A 1 546 ? 18.682 34.592 -0.722 1.00 64.50 546 GLY A CA 1
ATOM 4229 C C . GLY A 1 546 ? 17.434 34.861 -1.569 1.00 64.50 546 GLY A C 1
ATOM 4230 O O . GLY A 1 546 ? 17.506 35.633 -2.521 1.00 64.50 546 GLY A O 1
ATOM 4231 N N . LYS A 1 547 ? 16.270 34.290 -1.225 1.00 70.62 547 LYS A N 1
ATOM 4232 C CA . LYS A 1 547 ? 14.982 34.599 -1.883 1.00 70.62 547 LYS A CA 1
ATOM 4233 C C . LYS A 1 547 ? 14.231 35.773 -1.234 1.00 70.62 547 LYS A C 1
ATOM 4235 O O . LYS A 1 547 ? 13.023 35.906 -1.427 1.00 70.62 547 LYS A O 1
ATOM 4240 N N . GLY A 1 548 ? 14.936 36.601 -0.463 1.00 72.75 548 GLY A N 1
ATOM 4241 C CA . GLY A 1 548 ? 14.353 37.686 0.323 1.00 72.75 548 GLY A CA 1
ATOM 4242 C C . GLY A 1 548 ? 13.529 37.194 1.523 1.00 72.75 548 GLY A C 1
ATOM 4243 O O . GLY A 1 548 ? 13.416 35.981 1.750 1.00 72.75 548 GLY A O 1
ATOM 4244 N N . PRO A 1 549 ? 12.945 38.127 2.294 1.00 75.06 549 PRO A N 1
ATOM 4245 C CA . PRO A 1 549 ? 12.204 37.803 3.499 1.00 75.06 549 PRO A CA 1
ATOM 4246 C C . PRO A 1 549 ? 10.983 36.940 3.172 1.00 75.06 549 PRO A C 1
ATOM 4248 O O . PRO A 1 549 ? 10.118 37.310 2.373 1.00 75.06 549 PRO A O 1
ATOM 4251 N N . ARG A 1 550 ? 10.943 35.753 3.780 1.00 84.38 550 ARG A N 1
ATOM 4252 C CA . ARG A 1 550 ? 9.823 34.819 3.689 1.00 84.38 550 ARG A CA 1
ATOM 4253 C C . ARG A 1 550 ? 9.282 34.510 5.072 1.00 84.38 550 ARG A C 1
ATOM 4255 O O . ARG A 1 550 ? 10.040 34.409 6.036 1.00 84.38 550 ARG A O 1
ATOM 4262 N N . LEU A 1 551 ? 7.969 34.326 5.121 1.00 86.62 551 LEU A N 1
ATOM 4263 C CA . LEU A 1 551 ? 7.267 33.821 6.291 1.00 86.62 551 LEU A CA 1
ATOM 4264 C C . LEU A 1 551 ? 6.917 32.356 6.067 1.00 86.62 551 LEU A C 1
ATOM 4266 O O . LEU A 1 551 ? 6.601 31.968 4.940 1.00 86.62 551 LEU A O 1
ATOM 4270 N N . ALA A 1 552 ? 6.950 31.568 7.131 1.00 85.75 552 ALA A N 1
ATOM 4271 C CA . ALA A 1 552 ? 6.464 30.201 7.148 1.00 85.75 552 ALA A CA 1
ATOM 4272 C C . ALA A 1 552 ? 5.445 30.007 8.271 1.00 85.75 552 ALA A C 1
ATOM 4274 O O . ALA A 1 552 ? 5.580 30.596 9.343 1.00 85.75 552 ALA A O 1
ATOM 4275 N N . ARG A 1 553 ? 4.452 29.155 8.023 1.00 85.75 553 ARG A N 1
ATOM 4276 C CA . ARG A 1 553 ? 3.523 28.632 9.026 1.00 85.75 553 ARG A CA 1
ATOM 4277 C C . ARG A 1 553 ? 3.440 27.114 8.881 1.00 85.75 553 ARG A C 1
ATOM 4279 O O . ARG A 1 553 ? 3.296 26.604 7.767 1.00 85.75 553 ARG A O 1
ATOM 4286 N N . MET A 1 554 ? 3.534 26.384 9.990 1.00 78.44 554 MET A N 1
ATOM 4287 C CA . MET A 1 554 ? 3.534 24.917 9.992 1.00 78.44 554 MET A CA 1
ATOM 4288 C C . MET A 1 554 ? 2.105 24.401 10.146 1.00 78.44 554 MET A C 1
ATOM 4290 O O . MET A 1 554 ? 1.680 23.997 11.223 1.00 78.44 554 MET A O 1
ATOM 4294 N N . LYS A 1 555 ? 1.348 24.429 9.047 1.00 80.38 555 LYS A N 1
ATOM 4295 C CA . LYS A 1 555 ? -0.036 23.957 8.994 1.00 80.38 555 LYS A CA 1
ATOM 4296 C C . LYS A 1 555 ? -0.234 23.047 7.789 1.00 80.38 555 LYS A C 1
ATOM 4298 O O . LYS A 1 555 ? 0.292 23.314 6.712 1.00 80.38 555 LYS A O 1
ATOM 4303 N N . LYS A 1 556 ? -1.042 21.991 7.955 1.00 75.31 556 LYS A N 1
ATOM 4304 C CA . LYS A 1 556 ? -1.522 21.175 6.829 1.00 75.31 556 LYS A CA 1
ATOM 4305 C C . LYS A 1 556 ? -2.161 22.092 5.781 1.00 75.31 556 LYS A C 1
ATOM 4307 O O . LYS A 1 556 ? -3.180 22.718 6.064 1.00 75.31 556 LYS A O 1
ATOM 4312 N N . CYS A 1 557 ? -1.565 22.142 4.598 1.00 76.00 557 CYS A N 1
ATOM 4313 C CA . CYS A 1 557 ? -2.020 22.918 3.449 1.00 76.00 557 CYS A CA 1
ATOM 4314 C C . CYS A 1 557 ? -2.186 21.980 2.254 1.00 76.00 557 CYS A C 1
ATOM 4316 O O . CYS A 1 557 ? -1.493 20.967 2.156 1.00 76.00 557 CYS A O 1
ATOM 4318 N N . GLN A 1 558 ? -3.109 22.265 1.340 1.00 74.81 558 GLN A N 1
ATOM 4319 C CA . GLN A 1 558 ? -3.199 21.493 0.103 1.00 74.81 558 GLN A CA 1
ATOM 4320 C C . GLN A 1 558 ? -2.372 22.184 -0.977 1.00 74.81 558 GLN A C 1
ATOM 4322 O O . GLN A 1 558 ? -2.381 23.401 -1.102 1.00 74.81 558 GLN A O 1
ATOM 4327 N N . VAL A 1 559 ? -1.665 21.413 -1.803 1.00 57.41 559 VAL A N 1
ATOM 4328 C CA . VAL A 1 559 ? -0.888 21.970 -2.929 1.00 57.41 559 VAL A CA 1
ATOM 4329 C C . VAL A 1 559 ? -1.803 22.665 -3.958 1.00 57.41 559 VAL A C 1
ATOM 4331 O O . VAL A 1 559 ? -1.350 23.535 -4.693 1.00 57.41 559 VAL A O 1
ATOM 4334 N N . ALA A 1 560 ? -3.096 22.314 -3.981 1.00 52.00 560 ALA A N 1
ATOM 4335 C CA . ALA A 1 560 ? -4.118 22.964 -4.803 1.00 52.00 560 ALA A CA 1
ATOM 4336 C C . ALA A 1 560 ? -4.585 24.325 -4.250 1.00 52.00 560 ALA A C 1
ATOM 4338 O O . ALA A 1 560 ? -5.161 25.115 -4.997 1.00 52.00 560 ALA A O 1
ATOM 4339 N N . ASP A 1 561 ? -4.293 24.630 -2.984 1.00 50.00 561 ASP A N 1
ATOM 4340 C CA . ASP A 1 561 ? -4.582 25.921 -2.368 1.00 50.00 561 ASP A CA 1
ATOM 4341 C C . ASP A 1 561 ? -3.479 26.922 -2.761 1.00 50.00 561 ASP A C 1
ATOM 4343 O O . ASP A 1 561 ? -2.687 27.381 -1.935 1.00 50.00 561 ASP A O 1
ATOM 4347 N N . VAL A 1 562 ? -3.393 27.274 -4.049 1.00 49.22 562 VAL A N 1
ATOM 4348 C CA . VAL A 1 562 ? -2.684 28.495 -4.468 1.00 49.22 562 VAL A CA 1
ATOM 4349 C C . VAL A 1 562 ? -3.547 29.660 -4.001 1.00 49.22 562 VAL A C 1
ATOM 4351 O O . VAL A 1 562 ? -4.363 30.188 -4.750 1.00 49.22 562 VAL A O 1
ATOM 4354 N N . LEU A 1 563 ? -3.434 29.990 -2.712 1.00 52.41 563 LEU A N 1
ATOM 4355 C CA . LEU A 1 563 ? -4.359 30.907 -2.059 1.00 52.41 563 LEU A CA 1
ATOM 4356 C C . LEU A 1 563 ? -4.290 32.289 -2.717 1.00 52.41 563 LEU A C 1
ATOM 4358 O O . LEU A 1 563 ? -5.342 32.839 -3.009 1.00 52.41 563 LEU A O 1
ATOM 4362 N N . TRP A 1 564 ? -3.094 32.817 -3.018 1.00 57.94 564 TRP A N 1
ATOM 4363 C CA . TRP A 1 564 ? -2.875 34.092 -3.724 1.00 57.94 564 TRP A CA 1
ATOM 4364 C C . TRP A 1 564 ? -1.450 34.136 -4.322 1.00 57.94 564 TRP A C 1
ATOM 4366 O O . TRP A 1 564 ? -0.579 33.351 -3.941 1.00 57.94 564 TRP A O 1
ATOM 4376 N N . GLU A 1 565 ? -1.173 35.075 -5.232 1.00 62.66 565 GLU A N 1
ATOM 4377 C CA . GLU A 1 565 ? 0.143 35.258 -5.867 1.00 62.66 565 GLU A CA 1
ATOM 4378 C C . GLU A 1 565 ? 1.245 35.560 -4.821 1.00 62.66 565 GLU A C 1
ATOM 4380 O O . GLU A 1 565 ? 1.284 36.656 -4.253 1.00 62.66 565 GLU A O 1
ATOM 4385 N N . GLY A 1 566 ? 2.150 34.602 -4.574 1.00 68.25 566 GLY A N 1
ATOM 4386 C CA . GLY A 1 566 ? 3.249 34.710 -3.598 1.00 68.25 566 GLY A CA 1
ATOM 4387 C C . GLY A 1 566 ? 3.248 33.657 -2.480 1.00 68.25 566 GLY A C 1
ATOM 4388 O O . GLY A 1 566 ? 4.221 33.614 -1.726 1.00 68.25 566 GLY A O 1
ATOM 4389 N N . TYR A 1 567 ? 2.210 32.814 -2.400 1.00 78.62 567 TYR A N 1
ATOM 4390 C CA . TYR A 1 567 ? 2.116 31.678 -1.475 1.00 78.62 567 TYR A CA 1
ATOM 4391 C C . TYR A 1 567 ? 2.588 30.363 -2.116 1.00 78.62 567 TYR A C 1
ATOM 4393 O O . TYR A 1 567 ? 2.320 30.101 -3.287 1.00 78.62 567 TYR A O 1
ATOM 4401 N N . GLU A 1 568 ? 3.258 29.517 -1.336 1.00 80.81 568 GLU A N 1
ATOM 4402 C CA . GLU A 1 568 ? 3.759 28.203 -1.747 1.00 80.81 568 GLU A CA 1
ATOM 4403 C C . GLU A 1 568 ? 3.535 27.195 -0.608 1.00 80.81 568 GLU A C 1
ATOM 4405 O O . GLU A 1 568 ? 4.111 27.341 0.473 1.00 80.81 568 GLU A O 1
ATOM 4410 N N . CYS A 1 569 ? 2.690 26.182 -0.841 1.00 79.44 569 CYS A N 1
ATOM 4411 C CA . CYS A 1 569 ? 2.519 25.046 0.065 1.00 79.44 569 CYS A CA 1
ATOM 4412 C C . CYS A 1 569 ? 3.587 23.987 -0.236 1.00 79.44 569 CYS A C 1
ATOM 4414 O O . CYS A 1 569 ? 3.598 23.373 -1.305 1.00 79.44 569 CYS A O 1
ATOM 4416 N N . ILE A 1 570 ? 4.486 23.756 0.714 1.00 74.62 570 ILE A N 1
ATOM 4417 C CA . ILE A 1 570 ? 5.617 22.842 0.584 1.00 74.62 570 ILE A CA 1
ATOM 4418 C C . ILE A 1 570 ? 5.266 21.542 1.321 1.00 74.62 570 ILE A C 1
ATOM 4420 O O . ILE A 1 570 ? 4.979 21.538 2.519 1.00 74.62 570 ILE A O 1
ATOM 4424 N N . ASN A 1 571 ? 5.276 20.422 0.591 1.00 68.94 571 ASN A N 1
ATOM 4425 C CA . ASN A 1 571 ? 5.001 19.064 1.090 1.00 68.94 571 ASN A CA 1
ATOM 4426 C C . ASN A 1 571 ? 3.648 18.867 1.806 1.00 68.94 571 ASN A C 1
ATOM 4428 O O . ASN A 1 571 ? 3.482 17.903 2.547 1.00 68.94 571 ASN A O 1
ATOM 4432 N N . GLY A 1 572 ? 2.669 19.747 1.580 1.00 68.12 572 GLY A N 1
ATOM 4433 C CA . GLY A 1 572 ? 1.324 19.623 2.153 1.00 68.12 572 GLY A CA 1
ATOM 4434 C C . GLY A 1 572 ? 1.209 20.016 3.633 1.00 68.12 572 GLY A C 1
ATOM 4435 O O . GLY A 1 572 ? 0.182 19.764 4.263 1.00 68.12 572 GLY A O 1
ATOM 4436 N N . VAL A 1 573 ? 2.266 20.587 4.216 1.00 64.50 573 VAL A N 1
ATOM 4437 C CA . VAL A 1 573 ? 2.356 20.848 5.666 1.00 64.50 573 VAL A CA 1
ATOM 4438 C C . VAL A 1 573 ? 3.097 22.136 6.046 1.00 64.50 573 VAL A C 1
ATOM 4440 O O . VAL A 1 573 ? 3.089 22.518 7.215 1.00 64.50 573 VAL A O 1
ATOM 4443 N N . LEU A 1 574 ? 3.733 22.813 5.089 1.00 71.19 574 LEU A N 1
ATOM 4444 C CA . LEU A 1 574 ? 4.418 24.083 5.311 1.00 71.19 574 LEU A CA 1
ATOM 4445 C C . LEU A 1 574 ? 3.879 25.126 4.339 1.00 71.19 574 LEU A C 1
ATOM 4447 O O . LEU A 1 574 ? 4.134 25.048 3.140 1.00 71.19 574 LEU A O 1
ATOM 4451 N N . GLU A 1 575 ? 3.166 26.119 4.848 1.00 78.00 575 GLU A N 1
ATOM 4452 C CA . GLU A 1 575 ? 2.790 27.285 4.057 1.00 78.00 575 GLU A CA 1
ATOM 4453 C C . GLU A 1 575 ? 3.948 28.279 4.095 1.00 78.00 575 GLU A C 1
ATOM 4455 O O . GLU A 1 575 ? 4.417 28.634 5.175 1.00 78.00 575 GLU A O 1
ATOM 4460 N N . SER A 1 576 ? 4.419 28.742 2.938 1.00 78.44 576 SER A N 1
ATOM 4461 C CA . SER A 1 576 ? 5.389 29.835 2.856 1.00 78.44 576 SER A CA 1
ATOM 4462 C C . SER A 1 576 ? 4.855 30.985 2.011 1.00 78.44 576 SER A C 1
ATOM 4464 O O . SER A 1 576 ? 4.128 30.757 1.047 1.00 78.44 576 SER A O 1
ATOM 4466 N N . SER A 1 577 ? 5.201 32.221 2.368 1.00 79.88 577 SER A N 1
ATOM 4467 C CA . SER A 1 577 ? 4.804 33.417 1.619 1.00 79.88 577 SER A CA 1
ATOM 4468 C C . SER A 1 577 ? 5.993 34.338 1.391 1.00 79.88 577 SER A C 1
ATOM 4470 O O . SER A 1 577 ? 6.770 34.604 2.312 1.00 79.88 577 SER A O 1
ATOM 4472 N N . ALA A 1 578 ? 6.109 34.873 0.175 1.00 77.62 578 ALA A N 1
ATOM 4473 C CA . ALA A 1 578 ? 6.955 36.033 -0.082 1.00 77.62 578 ALA A CA 1
ATOM 4474 C C . ALA A 1 578 ? 6.340 37.274 0.584 1.00 77.62 578 ALA A C 1
ATOM 4476 O O . ALA A 1 578 ? 5.136 37.521 0.463 1.00 77.62 578 ALA A O 1
ATOM 4477 N N . ILE A 1 579 ? 7.151 38.060 1.289 1.00 70.31 579 ILE A N 1
ATOM 4478 C CA . ILE A 1 579 ? 6.686 39.289 1.934 1.00 70.31 579 ILE A CA 1
ATOM 4479 C C . ILE A 1 579 ? 6.596 40.394 0.870 1.00 70.31 579 ILE A C 1
ATOM 4481 O O . ILE A 1 579 ? 7.607 40.955 0.459 1.00 70.31 579 ILE A O 1
ATOM 4485 N N . LYS A 1 580 ? 5.380 40.698 0.391 1.00 64.12 580 LYS A N 1
ATOM 4486 C CA . LYS A 1 580 ? 5.128 41.791 -0.579 1.00 64.12 580 LYS A CA 1
ATOM 4487 C C . LYS A 1 580 ? 5.016 43.183 0.076 1.00 64.12 580 LYS A C 1
ATOM 4489 O O . LYS A 1 580 ? 5.152 44.189 -0.612 1.00 64.12 580 LYS A O 1
ATOM 4494 N N . LYS A 1 581 ? 4.758 43.252 1.386 1.00 63.59 581 LYS A N 1
ATOM 4495 C CA . LYS A 1 581 ? 4.728 44.469 2.226 1.00 63.59 581 LYS A CA 1
ATOM 4496 C C . LYS A 1 581 ? 5.336 44.127 3.581 1.00 63.59 581 LYS A C 1
ATOM 4498 O O . LYS A 1 581 ? 5.107 43.012 4.022 1.00 63.59 581 LYS A O 1
ATOM 4503 N N . ALA A 1 582 ? 6.055 45.046 4.228 1.00 59.31 582 ALA A N 1
ATOM 4504 C CA . ALA A 1 582 ? 6.645 44.823 5.552 1.00 59.31 582 ALA A CA 1
ATOM 4505 C C . ALA A 1 582 ? 5.582 44.321 6.548 1.00 59.31 582 ALA A C 1
ATOM 4507 O O . ALA A 1 582 ? 4.704 45.075 6.966 1.00 59.31 582 ALA A O 1
ATOM 4508 N N . VAL A 1 583 ? 5.630 43.030 6.877 1.00 75.38 583 VAL A N 1
ATOM 4509 C CA . VAL A 1 583 ? 4.816 42.417 7.926 1.00 75.38 583 VAL A CA 1
ATOM 4510 C C . VAL A 1 583 ? 5.762 42.167 9.084 1.00 75.38 583 VAL A C 1
ATOM 4512 O O . VAL A 1 583 ? 6.725 41.421 8.931 1.00 75.38 583 VAL A O 1
ATOM 4515 N N . LEU A 1 584 ? 5.491 42.807 10.221 1.00 85.56 584 LEU A N 1
ATOM 4516 C CA . LEU A 1 584 ? 6.207 42.527 11.458 1.00 85.56 584 LEU A CA 1
ATOM 4517 C C . LEU A 1 584 ? 5.863 41.106 11.908 1.00 85.56 584 LEU A C 1
ATOM 4519 O O . LEU A 1 584 ? 4.689 40.759 12.052 1.00 85.56 584 LEU A O 1
ATOM 4523 N N . SER A 1 585 ? 6.868 40.260 12.084 1.00 88.75 585 SER A N 1
ATOM 4524 C CA . SER A 1 585 ? 6.693 38.874 12.526 1.00 88.75 585 SER A CA 1
ATOM 4525 C C . SER A 1 585 ? 7.884 38.429 13.358 1.00 88.75 585 SER A C 1
ATOM 4527 O O . SER A 1 585 ? 8.993 38.929 13.177 1.00 88.75 585 SER A O 1
ATOM 4529 N N . ASN A 1 586 ? 7.669 37.494 14.278 1.00 93.69 586 ASN A N 1
ATOM 4530 C CA . ASN A 1 586 ? 8.767 36.912 15.041 1.00 93.69 586 ASN A CA 1
ATOM 4531 C C . ASN A 1 586 ? 9.678 36.078 14.120 1.00 93.69 586 ASN A C 1
ATOM 4533 O O . ASN A 1 586 ? 9.235 35.525 13.108 1.00 93.69 586 ASN A O 1
ATOM 4537 N N . GLY A 1 587 ? 10.954 35.976 14.478 1.00 91.19 587 GLY A N 1
ATOM 4538 C CA . GLY A 1 587 ? 11.899 35.041 13.883 1.00 91.19 587 GLY A CA 1
ATOM 4539 C C . GLY A 1 587 ? 11.682 33.630 14.411 1.00 91.19 587 GLY A C 1
ATOM 4540 O O . GLY A 1 587 ? 11.488 33.432 15.610 1.00 91.19 587 GLY A O 1
ATOM 4541 N N . LEU A 1 588 ? 11.726 32.642 13.521 1.00 92.12 588 LEU A N 1
ATOM 4542 C CA . LEU A 1 588 ? 11.791 31.234 13.890 1.00 92.12 588 LEU A CA 1
ATOM 4543 C C . LEU A 1 588 ? 13.257 30.804 13.892 1.00 92.12 588 LEU A C 1
ATOM 4545 O O . LEU A 1 588 ? 13.874 30.648 12.837 1.00 92.12 588 LEU A O 1
ATOM 4549 N N . CYS A 1 589 ? 13.813 30.633 15.084 1.00 91.88 589 CYS A N 1
ATOM 4550 C CA . CYS A 1 589 ? 15.203 30.280 15.314 1.00 91.88 589 CYS A CA 1
ATOM 4551 C C . CYS A 1 589 ? 15.367 28.763 15.455 1.00 91.88 589 CYS A C 1
ATOM 4553 O O . CYS A 1 589 ? 14.720 28.123 16.285 1.00 91.88 589 CYS A O 1
ATOM 4555 N N . CYS A 1 590 ? 16.283 28.186 14.688 1.00 89.00 590 CYS A N 1
ATOM 4556 C CA . CYS A 1 590 ? 16.658 26.782 14.753 1.00 89.00 590 CYS A CA 1
ATOM 4557 C C . CYS A 1 590 ? 17.984 26.609 15.484 1.00 89.00 590 CYS A C 1
ATOM 4559 O O . CYS A 1 590 ? 18.877 27.453 15.390 1.00 89.00 590 CYS A O 1
ATOM 4561 N N . GLY A 1 591 ? 18.139 25.473 16.165 1.00 83.75 591 GLY A N 1
ATOM 4562 C CA . GLY A 1 591 ? 19.437 25.080 16.707 1.00 83.75 591 GLY A CA 1
ATOM 4563 C C . GLY A 1 591 ? 20.511 25.010 15.612 1.00 83.75 591 GLY A C 1
ATOM 4564 O O . GLY A 1 591 ? 20.246 24.573 14.485 1.00 83.75 591 GLY A O 1
ATOM 4565 N N . VAL A 1 592 ? 21.733 25.405 15.960 1.00 81.56 592 VAL A N 1
ATOM 4566 C CA . VAL A 1 592 ? 22.918 25.327 15.099 1.00 81.56 592 VAL A CA 1
ATOM 4567 C C . VAL A 1 592 ? 23.765 24.143 15.545 1.00 81.56 592 VAL A C 1
ATOM 4569 O O . VAL A 1 592 ? 23.951 23.894 16.740 1.00 81.56 592 VAL A O 1
ATOM 4572 N N . MET A 1 593 ? 24.274 23.396 14.569 1.00 81.50 593 MET A N 1
ATOM 4573 C CA . MET A 1 593 ? 25.346 22.434 14.792 1.00 81.50 593 MET A CA 1
ATOM 4574 C C . MET A 1 593 ? 26.664 23.167 14.575 1.00 81.50 593 MET A C 1
ATOM 4576 O O . MET A 1 593 ? 27.171 23.257 13.462 1.00 81.50 593 MET A O 1
ATOM 4580 N N . SER A 1 594 ? 27.172 23.789 15.627 1.00 82.81 594 SER A N 1
ATOM 4581 C CA . SER A 1 594 ? 28.424 24.531 15.557 1.00 82.81 594 SER A CA 1
ATOM 4582 C C . SER A 1 594 ? 29.577 23.534 15.421 1.00 82.81 594 SER A C 1
ATOM 4584 O O . SER A 1 594 ? 29.617 22.543 16.139 1.00 82.81 594 SER A O 1
ATOM 4586 N N . GLY A 1 595 ? 30.518 23.766 14.504 1.00 85.50 595 GLY A N 1
ATOM 4587 C CA . GLY A 1 595 ? 31.708 22.914 14.323 1.00 85.50 595 GLY A CA 1
ATOM 4588 C C . GLY A 1 595 ? 31.511 21.639 13.490 1.00 85.50 595 GLY A C 1
ATOM 4589 O O . GLY A 1 595 ? 32.497 21.003 13.121 1.00 85.50 595 GLY A O 1
ATOM 4590 N N . ALA A 1 596 ? 30.275 21.288 13.118 1.00 91.62 596 ALA A N 1
ATOM 4591 C CA . ALA A 1 596 ? 30.004 20.239 12.136 1.00 91.62 596 ALA A CA 1
ATOM 4592 C C . ALA A 1 596 ? 28.861 20.594 11.194 1.00 91.62 596 ALA A C 1
ATOM 4594 O O . ALA A 1 596 ? 27.939 21.334 11.512 1.00 91.62 596 ALA A O 1
ATOM 4595 N N . THR A 1 597 ? 28.901 19.995 10.013 1.00 90.62 597 THR A N 1
ATOM 4596 C CA . THR A 1 597 ? 27.849 20.100 9.003 1.00 90.62 597 THR A CA 1
ATOM 4597 C C . THR A 1 597 ? 27.376 18.708 8.631 1.00 90.62 597 THR A C 1
ATOM 4599 O O . THR A 1 597 ? 28.184 17.811 8.413 1.00 90.62 597 THR A O 1
ATOM 4602 N N . LEU A 1 598 ? 26.061 18.514 8.569 1.00 90.62 598 LEU A N 1
ATOM 4603 C CA . LEU A 1 598 ? 25.479 17.273 8.073 1.00 90.62 598 LEU A CA 1
ATOM 4604 C C . LEU A 1 598 ? 25.266 17.396 6.563 1.00 90.62 598 LEU A C 1
ATOM 4606 O O . LEU A 1 598 ? 24.618 18.343 6.110 1.00 90.62 598 LEU A O 1
ATOM 4610 N N . THR A 1 599 ? 25.783 16.453 5.780 1.00 90.19 599 THR A N 1
ATOM 4611 C CA . THR A 1 599 ? 25.654 16.508 4.316 1.00 90.19 599 THR A CA 1
ATOM 4612 C C . THR A 1 599 ? 24.201 16.460 3.844 1.00 90.19 599 THR A C 1
ATOM 4614 O O . THR A 1 599 ? 23.347 15.799 4.433 1.00 90.19 599 THR A O 1
ATOM 4617 N N . ASP A 1 600 ? 23.924 17.119 2.716 1.00 81.44 600 ASP A N 1
ATOM 4618 C CA . ASP A 1 600 ? 22.635 17.002 2.016 1.00 81.44 600 ASP A CA 1
ATOM 4619 C C . ASP A 1 600 ? 22.479 15.643 1.313 1.00 81.44 600 ASP A C 1
ATOM 4621 O O . ASP A 1 600 ? 21.368 15.149 1.135 1.00 81.44 600 ASP A O 1
ATOM 4625 N N . SER A 1 601 ? 23.604 15.043 0.914 1.00 86.12 601 SER A N 1
ATOM 4626 C CA . SER A 1 601 ? 23.655 13.730 0.271 1.00 86.12 601 SER A CA 1
ATOM 4627 C C . SER A 1 601 ? 23.707 12.602 1.295 1.00 86.12 601 SER A C 1
ATOM 4629 O O . SER A 1 601 ? 24.275 12.763 2.376 1.00 86.12 601 SER A O 1
ATOM 4631 N N . TYR A 1 602 ? 23.159 11.454 0.906 1.00 90.75 602 TYR A N 1
ATOM 4632 C CA . TYR A 1 602 ? 23.224 10.209 1.658 1.00 90.75 602 TYR A CA 1
ATOM 4633 C C . TYR A 1 602 ? 24.239 9.278 1.007 1.00 90.75 602 TYR A C 1
ATOM 4635 O O . TYR A 1 602 ? 24.378 9.248 -0.218 1.00 90.75 602 TYR A O 1
ATOM 4643 N N . PHE A 1 603 ? 24.954 8.530 1.835 1.00 90.69 603 PHE A N 1
ATOM 4644 C CA . PHE A 1 603 ? 26.045 7.680 1.405 1.00 90.69 603 PHE A CA 1
ATOM 4645 C C . PHE A 1 603 ? 25.818 6.246 1.891 1.00 90.69 603 PHE A C 1
ATOM 4647 O O . PHE A 1 603 ? 25.521 6.046 3.073 1.00 90.69 603 PHE A O 1
ATOM 4654 N N . PRO A 1 604 ? 25.994 5.245 1.012 1.00 85.75 604 PRO A N 1
ATOM 4655 C CA . PRO A 1 604 ? 25.823 3.835 1.365 1.00 85.75 604 PRO A CA 1
ATOM 4656 C C . PRO A 1 604 ? 27.037 3.249 2.100 1.00 85.75 604 PRO A C 1
ATOM 4658 O O . PRO A 1 604 ? 26.958 2.169 2.678 1.00 85.75 604 PRO A O 1
ATOM 4661 N N . HIS A 1 605 ? 28.190 3.924 2.056 1.00 92.62 605 HIS A N 1
ATOM 4662 C CA . HIS A 1 605 ? 29.398 3.509 2.764 1.00 92.62 605 HIS A CA 1
ATOM 4663 C C . HIS A 1 605 ? 30.341 4.689 3.034 1.00 92.62 605 HIS A C 1
ATOM 4665 O O . HIS A 1 605 ? 30.336 5.708 2.332 1.00 92.62 605 HIS A O 1
ATOM 4671 N N . LYS A 1 606 ? 31.206 4.509 4.037 1.00 95.12 606 LYS A N 1
ATOM 4672 C CA . LYS A 1 606 ? 32.142 5.511 4.563 1.00 95.12 606 LYS A CA 1
ATOM 4673 C C . LYS A 1 606 ? 32.970 6.240 3.496 1.00 95.12 606 LYS A C 1
ATOM 4675 O O . LYS A 1 606 ? 33.097 7.454 3.552 1.00 95.12 606 LYS A O 1
ATOM 4680 N N . GLN A 1 607 ? 33.534 5.540 2.510 1.00 95.88 607 GLN A N 1
ATOM 4681 C CA . GLN A 1 607 ? 34.434 6.158 1.520 1.00 95.88 607 GLN A CA 1
ATOM 4682 C C . GLN A 1 607 ? 33.730 7.234 0.676 1.00 95.88 607 GLN A C 1
ATOM 4684 O O . GLN A 1 607 ? 34.345 8.235 0.306 1.00 95.88 607 GLN A O 1
ATOM 4689 N N . LEU A 1 608 ? 32.438 7.046 0.379 1.00 93.94 608 LEU A N 1
ATOM 4690 C CA . LEU A 1 608 ? 31.640 8.058 -0.316 1.00 93.94 608 LEU A CA 1
ATOM 4691 C C . LEU A 1 608 ? 31.277 9.214 0.614 1.00 93.94 608 LEU A C 1
ATOM 4693 O O . LEU A 1 608 ? 31.341 10.360 0.180 1.00 93.94 608 LEU A O 1
ATOM 4697 N N . ALA A 1 609 ? 30.993 8.924 1.884 1.00 95.62 609 ALA A N 1
ATOM 4698 C CA . ALA A 1 609 ? 30.784 9.941 2.909 1.00 95.62 609 ALA A CA 1
ATOM 4699 C C . ALA A 1 609 ? 32.020 10.842 3.088 1.00 95.62 609 ALA A C 1
ATOM 4701 O O . ALA A 1 609 ? 31.907 12.064 3.024 1.00 95.62 609 ALA A O 1
ATOM 4702 N N . GLU A 1 610 ? 33.220 10.260 3.183 1.00 97.06 610 GLU A N 1
ATOM 4703 C CA . GLU A 1 610 ? 34.489 11.004 3.213 1.00 97.06 610 GLU A CA 1
ATOM 4704 C C . GLU A 1 610 ? 34.683 11.866 1.963 1.00 97.06 610 GLU A C 1
ATOM 4706 O O . GLU A 1 610 ? 35.185 12.986 2.041 1.00 97.06 610 GLU A O 1
ATOM 4711 N N . LYS A 1 611 ? 34.324 11.350 0.781 1.00 96.00 611 LYS A N 1
ATOM 4712 C CA . LYS A 1 611 ? 34.377 12.130 -0.460 1.00 96.00 611 LYS A CA 1
ATOM 4713 C C . LYS A 1 611 ? 33.388 13.299 -0.418 1.00 96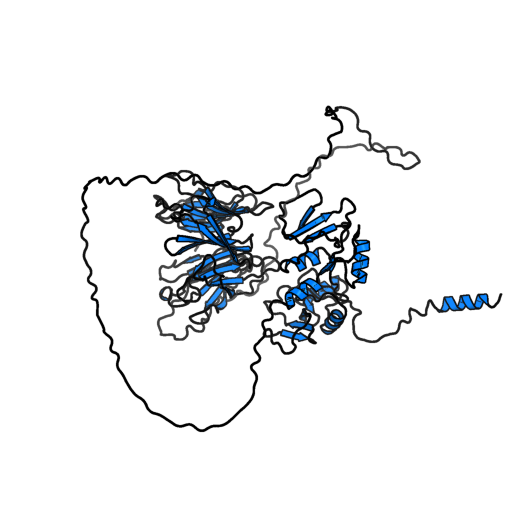.00 611 LYS A C 1
ATOM 4715 O O . LYS A 1 611 ? 33.753 14.392 -0.839 1.00 96.00 611 LYS A O 1
ATOM 4720 N N . GLY A 1 612 ? 32.187 13.081 0.113 1.00 94.19 612 GLY A N 1
ATOM 4721 C CA . GLY A 1 612 ? 31.167 14.109 0.303 1.00 94.19 612 GLY A CA 1
ATOM 4722 C C . GLY A 1 612 ? 31.598 15.225 1.256 1.00 94.19 612 GLY A C 1
ATOM 4723 O O . GLY A 1 612 ? 31.367 16.393 0.953 1.00 94.19 612 GLY A O 1
ATOM 4724 N N . CYS A 1 613 ? 32.280 14.894 2.356 1.00 96.50 613 CYS A N 1
ATOM 4725 C CA . CYS A 1 613 ? 32.863 15.908 3.241 1.00 96.50 613 CYS A CA 1
ATOM 4726 C C . CYS A 1 613 ? 34.020 16.657 2.576 1.00 96.50 613 CYS A C 1
ATOM 4728 O O . CYS A 1 613 ? 34.057 17.884 2.627 1.00 96.50 613 CYS A O 1
ATOM 4730 N N . ARG A 1 614 ? 34.913 15.954 1.865 1.00 96.12 614 ARG A N 1
ATOM 4731 C CA . ARG A 1 614 ? 36.034 16.590 1.148 1.00 96.12 614 ARG A CA 1
ATOM 4732 C C . ARG A 1 614 ? 35.583 17.571 0.070 1.00 96.12 614 ARG A C 1
ATOM 4734 O O . ARG A 1 614 ? 36.262 18.559 -0.169 1.00 96.12 614 ARG A O 1
ATOM 4741 N N . GLN A 1 615 ? 34.437 17.330 -0.567 1.00 95.38 615 GLN A N 1
ATOM 4742 C CA . GLN A 1 615 ? 33.841 18.280 -1.517 1.00 95.38 615 GLN A CA 1
ATOM 4743 C C . GLN A 1 615 ? 33.430 19.610 -0.867 1.00 95.38 615 GLN A C 1
ATOM 4745 O O . GLN A 1 615 ? 33.256 20.594 -1.578 1.00 95.38 615 GLN A O 1
ATOM 4750 N N . GLN A 1 616 ? 33.289 19.639 0.459 1.00 93.69 616 GLN A N 1
ATOM 4751 C CA . GLN A 1 616 ? 32.996 20.828 1.260 1.00 93.69 616 GLN A CA 1
ATOM 4752 C C . GLN A 1 616 ? 34.233 21.331 2.021 1.00 93.69 616 GLN A C 1
ATOM 4754 O O . GLN A 1 616 ? 34.081 22.084 2.974 1.00 93.69 616 GLN A O 1
ATOM 4759 N N . ASP A 1 617 ? 35.434 20.881 1.634 1.00 95.12 617 ASP A N 1
ATOM 4760 C CA . ASP A 1 617 ? 36.706 21.155 2.319 1.00 95.12 617 ASP A CA 1
ATOM 4761 C C . ASP A 1 617 ? 36.723 20.748 3.807 1.00 95.12 617 ASP A C 1
ATOM 4763 O O . ASP A 1 617 ? 37.366 21.357 4.657 1.00 95.12 617 ASP A O 1
ATOM 4767 N N . LYS A 1 618 ? 35.995 19.675 4.134 1.00 96.19 618 LYS A N 1
ATOM 4768 C CA . LYS A 1 618 ? 35.850 19.133 5.490 1.00 96.19 618 LYS A CA 1
ATOM 4769 C C . LYS A 1 618 ? 36.269 17.661 5.546 1.00 96.19 618 LYS A C 1
ATOM 4771 O O . LYS A 1 618 ? 36.315 16.966 4.525 1.00 96.19 618 LYS A O 1
ATOM 4776 N N . GLN A 1 619 ? 36.513 17.151 6.747 1.00 96.94 619 GLN A N 1
ATOM 4777 C CA . GLN A 1 619 ? 36.726 15.723 7.011 1.00 96.94 619 GLN A CA 1
ATOM 4778 C C . GLN A 1 619 ? 35.489 15.096 7.658 1.00 96.94 619 GLN A C 1
ATOM 4780 O O . GLN A 1 619 ? 34.634 15.811 8.167 1.00 96.94 619 GLN A O 1
ATOM 4785 N N . LEU A 1 620 ? 35.374 13.762 7.653 1.00 97.44 620 LEU A N 1
ATOM 4786 C CA . LEU A 1 620 ? 34.400 13.118 8.540 1.00 97.44 620 LEU A CA 1
ATOM 4787 C C . LEU A 1 620 ? 34.768 13.431 9.989 1.00 97.44 620 LEU A C 1
ATOM 4789 O O . LEU A 1 620 ? 35.935 13.308 10.355 1.00 97.44 620 LEU A O 1
ATOM 4793 N N . CYS A 1 621 ? 33.773 13.783 10.793 1.00 97.06 621 CYS A N 1
ATOM 4794 C CA . CYS A 1 621 ? 33.953 13.958 12.224 1.00 97.06 621 CYS A CA 1
ATOM 4795 C C . CYS A 1 621 ? 34.360 12.642 12.885 1.00 97.06 621 CYS A C 1
ATOM 4797 O O . CYS A 1 621 ? 33.802 11.589 12.564 1.00 97.06 621 CYS A O 1
ATOM 4799 N N . GLN A 1 622 ? 35.284 12.712 13.833 1.00 96.62 622 GLN A N 1
ATOM 4800 C CA . GLN A 1 622 ? 35.532 11.660 14.818 1.00 96.62 622 GLN A CA 1
ATOM 4801 C C . GLN A 1 622 ? 34.483 11.718 15.939 1.00 96.62 622 GLN A C 1
ATOM 4803 O O . GLN A 1 622 ? 33.823 12.742 16.148 1.00 96.62 622 GLN A O 1
ATOM 4808 N N . ALA A 1 623 ? 34.317 10.628 16.686 1.00 95.38 623 ALA A N 1
ATOM 4809 C CA . ALA A 1 623 ? 33.378 10.577 17.806 1.00 95.38 623 ALA A CA 1
ATOM 4810 C C . ALA A 1 623 ? 33.709 11.605 18.910 1.00 95.38 623 ALA A C 1
ATOM 4812 O O . ALA A 1 623 ? 32.800 12.182 19.507 1.00 95.38 623 ALA A O 1
ATOM 4813 N N . ASP A 1 624 ? 34.992 11.875 19.171 1.00 95.31 624 ASP A N 1
ATOM 4814 C CA . ASP A 1 624 ? 35.431 12.882 20.145 1.00 95.31 624 ASP A CA 1
ATOM 4815 C C . ASP A 1 624 ? 35.207 14.318 19.639 1.00 95.31 624 ASP A C 1
ATOM 4817 O O . ASP A 1 624 ? 34.839 15.196 20.421 1.00 95.31 624 ASP A O 1
ATOM 4821 N N . GLU A 1 625 ? 35.383 14.563 18.338 1.00 95.06 625 GLU A N 1
ATOM 4822 C CA . GLU A 1 625 ? 35.025 15.828 17.690 1.00 95.06 625 GLU A CA 1
ATOM 4823 C C . GLU A 1 625 ? 33.520 16.068 17.803 1.00 95.06 625 GLU A C 1
ATOM 4825 O O . GLU A 1 625 ? 33.113 17.138 18.255 1.00 95.06 625 GLU A O 1
ATOM 4830 N N . LEU A 1 626 ? 32.696 15.055 17.506 1.00 94.12 626 LEU A N 1
ATOM 4831 C CA . LEU A 1 626 ? 31.250 15.130 17.713 1.00 94.12 626 LEU A CA 1
ATOM 4832 C C . LEU A 1 626 ? 30.880 15.374 19.176 1.00 94.12 626 LEU A C 1
ATOM 4834 O O . LEU A 1 626 ? 29.916 16.086 19.432 1.00 94.12 626 LEU A O 1
ATOM 4838 N N . LEU A 1 627 ? 31.622 14.828 20.143 1.00 93.94 627 LEU A N 1
ATOM 4839 C CA . LEU A 1 627 ? 31.357 15.068 21.566 1.00 93.94 627 LEU A CA 1
ATOM 4840 C C . LEU A 1 627 ? 31.675 16.509 21.963 1.00 93.94 627 LEU A C 1
ATOM 4842 O O . LEU A 1 627 ? 30.921 17.126 22.716 1.00 93.94 627 LEU A O 1
ATOM 4846 N N . LYS A 1 628 ? 32.762 17.071 21.426 1.00 91.56 628 LYS A N 1
ATOM 4847 C CA . LYS A 1 628 ? 33.070 18.495 21.587 1.00 91.56 628 LYS A CA 1
ATOM 4848 C C . LYS A 1 628 ? 31.932 19.320 20.991 1.00 91.56 628 LYS A C 1
ATOM 4850 O O . LYS A 1 628 ? 31.352 20.118 21.716 1.00 91.56 628 LYS A O 1
ATOM 4855 N N . ILE A 1 629 ? 31.572 19.061 19.730 1.00 90.56 629 ILE A N 1
ATOM 4856 C CA . ILE A 1 629 ? 30.450 19.690 19.006 1.00 90.56 629 ILE A CA 1
ATOM 4857 C C . ILE A 1 629 ? 29.166 19.618 19.809 1.00 90.56 629 ILE A C 1
ATOM 4859 O O . ILE A 1 629 ? 28.472 20.622 19.947 1.00 90.56 629 ILE A O 1
ATOM 4863 N N . TRP A 1 630 ? 28.873 18.458 20.388 1.00 91.06 630 TRP A N 1
ATOM 4864 C CA . TRP A 1 630 ? 27.726 18.268 21.252 1.00 91.06 630 TRP A CA 1
ATOM 4865 C C . TRP A 1 630 ? 27.753 19.254 22.422 1.00 91.06 630 TRP A C 1
ATOM 4867 O O . TRP A 1 630 ? 26.721 19.831 22.730 1.00 91.06 630 TRP A O 1
ATOM 4877 N N . GLY A 1 631 ? 28.903 19.522 23.041 1.00 85.44 631 GLY A N 1
ATOM 4878 C CA . GLY A 1 631 ? 29.016 20.455 24.168 1.00 85.44 631 GLY A CA 1
ATOM 4879 C C . GLY A 1 631 ? 28.654 21.911 23.852 1.00 85.44 631 GLY A C 1
ATOM 4880 O O . GLY A 1 631 ? 28.176 22.608 24.742 1.00 85.44 631 GLY A O 1
ATOM 4881 N N . TYR A 1 632 ? 28.842 22.370 22.610 1.00 83.38 632 TYR A N 1
ATOM 4882 C CA . TYR A 1 632 ? 28.617 23.775 22.225 1.00 83.38 632 TYR A CA 1
ATOM 4883 C C . TYR A 1 632 ? 27.558 23.987 21.130 1.00 83.38 632 TYR A C 1
ATOM 4885 O O . TYR A 1 632 ? 27.211 25.125 20.825 1.00 83.38 632 TYR A O 1
ATOM 4893 N N . SER A 1 633 ? 27.015 22.919 20.544 1.00 82.00 633 SER A N 1
ATOM 4894 C CA . SER A 1 633 ? 25.903 22.991 19.589 1.00 82.00 633 SER A CA 1
ATOM 4895 C C . SER A 1 633 ? 24.562 23.076 20.301 1.00 82.00 633 SER A C 1
ATOM 4897 O O . SER A 1 633 ? 24.296 22.309 21.228 1.00 82.00 633 SER A O 1
ATOM 4899 N N . THR A 1 634 ? 23.665 23.923 19.807 1.00 78.56 634 THR A N 1
ATOM 4900 C CA . THR A 1 634 ? 22.269 23.972 20.266 1.00 78.56 634 THR A CA 1
ATOM 4901 C C . THR A 1 634 ? 21.397 22.909 19.590 1.00 78.56 634 THR A C 1
ATOM 4903 O O . THR A 1 634 ? 20.353 22.553 20.123 1.00 78.56 634 THR A O 1
ATOM 4906 N N . LEU A 1 635 ? 21.838 22.328 18.464 1.00 79.25 635 LEU A N 1
ATOM 4907 C CA . LEU A 1 635 ? 21.147 21.226 17.785 1.00 79.25 635 LEU A CA 1
ATOM 4908 C C . LEU A 1 635 ? 21.743 19.856 18.139 1.00 79.25 635 LEU A C 1
ATOM 4910 O O . LEU A 1 635 ? 22.855 19.529 17.718 1.00 79.25 635 LEU A O 1
ATOM 4914 N N . LYS A 1 636 ? 20.971 19.005 18.822 1.00 84.25 636 LYS A N 1
ATOM 4915 C CA . LYS A 1 636 ? 21.291 17.575 18.970 1.00 84.25 636 LYS A CA 1
ATOM 4916 C C . LYS A 1 636 ? 20.595 16.814 17.847 1.00 84.25 636 LYS A C 1
ATOM 4918 O O . LYS A 1 636 ? 19.392 16.583 17.880 1.00 84.25 636 LYS A O 1
ATOM 4923 N N . SER A 1 637 ? 21.330 16.541 16.774 1.00 78.25 637 SER A N 1
ATOM 4924 C CA . SER A 1 637 ? 20.766 15.919 15.576 1.00 78.25 637 SER A CA 1
ATOM 4925 C C . SER A 1 637 ? 20.339 14.472 15.864 1.00 78.25 637 SER A C 1
ATOM 4927 O O . SER A 1 637 ? 21.211 13.638 16.117 1.00 78.25 637 SER A O 1
ATOM 4929 N N . PRO A 1 638 ? 19.039 14.130 15.753 1.00 76.00 638 PRO A N 1
ATOM 4930 C CA . PRO A 1 638 ? 18.552 12.779 16.014 1.00 76.00 638 PRO A CA 1
ATOM 4931 C C . PRO A 1 638 ? 18.774 11.831 14.823 1.00 76.00 638 PRO A C 1
ATOM 4933 O O . PRO A 1 638 ? 18.235 10.724 14.803 1.00 76.00 638 PRO A O 1
ATOM 4936 N N . PHE A 1 639 ? 19.515 12.257 13.803 1.00 84.75 639 PHE A N 1
ATOM 4937 C CA . PHE A 1 639 ? 19.744 11.470 12.602 1.00 84.75 639 PHE A CA 1
ATOM 4938 C C . PHE A 1 639 ? 21.061 10.714 12.705 1.00 84.75 639 PHE A C 1
ATOM 4940 O O . PHE A 1 639 ? 22.038 11.220 13.244 1.00 84.75 639 PHE A O 1
ATOM 4947 N N . TRP A 1 640 ? 21.085 9.505 12.152 1.00 92.62 640 TRP A N 1
ATOM 4948 C CA . TRP A 1 640 ? 22.326 8.768 11.972 1.00 92.62 640 TRP A CA 1
ATOM 4949 C C . TRP A 1 640 ? 23.161 9.418 10.873 1.00 92.62 640 TRP A C 1
ATOM 4951 O O . TRP A 1 640 ? 22.631 9.753 9.815 1.00 92.62 640 TRP A O 1
ATOM 4961 N N . GLY A 1 641 ? 24.462 9.559 11.096 1.00 94.44 641 GLY A N 1
ATOM 4962 C CA . GLY A 1 641 ? 25.405 10.050 10.102 1.00 94.44 641 GLY A CA 1
ATOM 4963 C C . GLY A 1 641 ? 26.756 9.352 10.198 1.00 94.44 641 GLY A C 1
ATOM 4964 O O . GLY A 1 641 ? 27.186 8.952 11.278 1.00 94.44 641 GLY A O 1
ATOM 4965 N N . TRP A 1 642 ? 27.429 9.191 9.063 1.00 96.25 642 TRP A N 1
ATOM 4966 C CA . TRP A 1 642 ? 28.767 8.613 8.987 1.00 96.25 642 TRP A CA 1
ATOM 4967 C C . TRP A 1 642 ? 29.783 9.445 9.765 1.00 96.25 642 TRP A C 1
ATOM 4969 O O . TRP A 1 642 ? 29.797 10.673 9.659 1.00 96.25 642 TRP A O 1
ATOM 4979 N N . ILE A 1 643 ? 30.658 8.737 10.483 1.00 96.88 643 ILE A N 1
ATOM 4980 C CA . ILE A 1 643 ? 31.824 9.276 11.192 1.00 96.88 643 ILE A CA 1
ATOM 4981 C C . ILE A 1 643 ? 33.121 8.610 10.717 1.00 96.88 643 ILE A C 1
ATOM 4983 O O . ILE A 1 643 ? 33.110 7.580 10.025 1.00 96.88 643 ILE A O 1
ATOM 4987 N N . ALA A 1 644 ? 34.257 9.210 11.064 1.00 96.75 644 ALA A N 1
ATOM 4988 C CA . ALA A 1 644 ? 35.592 8.826 10.608 1.00 96.75 644 ALA A CA 1
ATOM 4989 C C . ALA A 1 644 ? 35.989 7.386 10.985 1.00 96.75 644 ALA A C 1
ATOM 4991 O O . ALA A 1 644 ? 36.848 6.784 10.341 1.00 96.75 644 ALA A O 1
ATOM 4992 N N . GLU A 1 645 ? 35.332 6.790 11.970 1.00 96.12 645 GLU A N 1
ATOM 4993 C CA . GLU A 1 645 ? 35.530 5.427 12.457 1.00 96.12 645 GLU A CA 1
ATOM 4994 C C . GLU A 1 645 ? 34.860 4.372 11.560 1.00 96.12 645 GLU A C 1
ATOM 4996 O O . GLU A 1 645 ? 34.963 3.176 11.826 1.00 96.12 645 GLU A O 1
ATOM 5001 N N . GLY A 1 646 ? 34.158 4.783 10.495 1.00 94.56 646 GLY A N 1
ATOM 5002 C CA . GLY A 1 646 ? 33.391 3.861 9.646 1.00 94.56 646 GLY A CA 1
ATOM 5003 C C . GLY A 1 646 ? 32.140 3.319 10.333 1.00 94.56 646 GLY A C 1
ATOM 5004 O O . GLY A 1 646 ? 31.630 2.264 9.963 1.00 94.56 646 GLY A O 1
ATOM 5005 N N . LYS A 1 647 ? 31.664 4.050 11.339 1.00 95.31 647 LYS A N 1
ATOM 5006 C CA . LYS A 1 647 ? 30.427 3.806 12.071 1.00 95.31 647 LYS A CA 1
ATOM 5007 C C . LYS A 1 647 ? 29.413 4.897 11.740 1.00 95.31 647 LYS A C 1
ATOM 5009 O O . LYS A 1 647 ? 29.742 5.882 11.073 1.00 95.31 647 LYS A O 1
ATOM 5014 N N . LEU A 1 648 ? 28.192 4.707 12.215 1.00 94.56 648 LEU A N 1
ATOM 5015 C CA . LEU A 1 648 ? 27.176 5.747 12.239 1.00 94.56 648 LEU A CA 1
ATOM 5016 C C . LEU A 1 648 ? 27.090 6.300 13.656 1.00 94.56 648 LEU A C 1
ATOM 5018 O O . LEU A 1 648 ? 27.110 5.528 14.615 1.00 94.56 648 LEU A O 1
ATOM 5022 N N . ALA A 1 649 ? 26.997 7.619 13.772 1.00 95.06 649 ALA A N 1
ATOM 5023 C CA . ALA A 1 649 ? 26.728 8.306 15.023 1.00 95.06 649 ALA A CA 1
ATOM 5024 C C . ALA A 1 649 ? 25.411 9.072 14.957 1.00 95.06 649 ALA A C 1
ATOM 5026 O O . ALA A 1 649 ? 24.949 9.408 13.871 1.00 95.06 649 ALA A O 1
ATOM 5027 N N . LYS A 1 650 ? 24.830 9.365 16.111 1.00 92.81 650 LYS A N 1
ATOM 5028 C CA . LYS A 1 650 ? 23.690 10.263 16.284 1.00 92.81 650 LYS A CA 1
ATOM 5029 C C . LYS A 1 650 ? 23.872 11.011 17.604 1.00 92.81 650 LYS A C 1
ATOM 5031 O O . LYS A 1 650 ? 24.278 10.421 18.603 1.00 92.81 650 LYS A O 1
ATOM 5036 N N . MET A 1 651 ? 23.593 12.311 17.620 1.00 91.50 651 MET A N 1
ATOM 5037 C CA . MET A 1 651 ? 23.723 13.138 18.825 1.00 91.50 651 MET A CA 1
ATOM 5038 C C . MET A 1 651 ? 22.404 13.138 19.600 1.00 91.50 651 MET A C 1
ATOM 5040 O O . MET A 1 651 ? 21.404 13.657 19.105 1.00 91.50 651 MET A O 1
ATOM 5044 N N . THR A 1 652 ? 22.392 12.596 20.817 1.00 86.00 652 THR A N 1
ATOM 5045 C CA . THR A 1 652 ? 21.207 12.576 21.695 1.00 86.00 652 THR A CA 1
ATOM 5046 C C . THR A 1 652 ? 21.423 13.431 22.934 1.00 86.00 652 THR A C 1
ATOM 5048 O O . THR A 1 652 ? 22.545 13.802 23.255 1.00 86.00 652 THR A O 1
ATOM 5051 N N . GLN A 1 653 ? 20.357 13.809 23.638 1.00 80.31 653 GLN A N 1
ATOM 5052 C CA . GLN A 1 653 ? 20.502 14.563 24.890 1.00 80.31 653 GLN A CA 1
ATOM 5053 C C . GLN A 1 653 ? 21.186 13.727 25.967 1.00 80.31 653 GLN A C 1
ATOM 5055 O O . GLN A 1 653 ? 22.105 14.209 26.632 1.00 80.31 653 GLN A O 1
ATOM 5060 N N . ASN A 1 654 ? 20.737 12.480 26.090 1.00 85.25 654 ASN A N 1
ATOM 5061 C CA . ASN A 1 654 ? 21.316 11.437 26.907 1.00 85.25 654 ASN A CA 1
ATOM 5062 C C . ASN A 1 654 ? 21.213 10.118 26.137 1.00 85.25 654 ASN A C 1
ATOM 5064 O O . ASN A 1 654 ? 20.226 9.856 25.452 1.00 85.25 654 ASN A O 1
ATOM 5068 N N . CYS A 1 655 ? 22.225 9.282 26.273 1.00 88.81 655 CYS A N 1
ATOM 5069 C CA . CYS A 1 655 ? 22.120 7.854 26.064 1.00 88.81 655 CYS A CA 1
ATOM 5070 C C . CYS A 1 655 ? 22.642 7.172 27.327 1.00 88.81 655 CYS A C 1
ATOM 5072 O O . CYS A 1 655 ? 23.536 7.688 28.001 1.00 88.81 655 CYS A O 1
ATOM 5074 N N . ASP A 1 656 ? 22.063 6.034 27.681 1.00 85.19 656 ASP A N 1
ATOM 5075 C CA . ASP A 1 656 ? 22.532 5.275 28.832 1.00 85.19 656 ASP A CA 1
ATOM 5076 C C . ASP A 1 656 ? 23.737 4.412 28.404 1.00 85.19 656 ASP A C 1
ATOM 5078 O O . ASP A 1 656 ? 23.590 3.580 27.502 1.00 85.19 656 ASP A O 1
ATOM 5082 N N . PRO A 1 657 ? 24.933 4.592 29.008 1.00 82.38 657 PRO A N 1
ATOM 5083 C CA . PRO A 1 657 ? 26.107 3.768 28.717 1.00 82.38 657 PRO A CA 1
ATOM 5084 C C . PRO A 1 657 ? 25.888 2.276 29.001 1.00 82.38 657 PRO A C 1
ATOM 5086 O O . PRO A 1 657 ? 26.586 1.451 28.413 1.00 82.38 657 PRO A O 1
ATOM 5089 N N . ASN A 1 658 ? 24.919 1.931 29.853 1.00 81.75 658 ASN A N 1
ATOM 5090 C CA . ASN A 1 658 ? 24.572 0.556 30.207 1.00 81.75 658 ASN A CA 1
ATOM 5091 C C . ASN A 1 658 ? 23.406 -0.003 29.379 1.00 81.75 658 ASN A C 1
ATOM 5093 O O . ASN A 1 658 ? 23.126 -1.202 29.444 1.00 81.75 658 ASN A O 1
ATOM 5097 N N . SER A 1 659 ? 22.726 0.834 28.592 1.00 68.94 659 SER A N 1
ATOM 5098 C CA . SER A 1 659 ? 21.571 0.398 27.817 1.00 68.94 659 SER A CA 1
ATOM 5099 C C . SER A 1 659 ? 22.006 -0.299 26.534 1.00 68.94 659 SER A C 1
ATOM 5101 O O . SER A 1 659 ? 22.536 0.304 25.597 1.00 68.94 659 SER A O 1
ATOM 5103 N N . VAL A 1 660 ? 21.720 -1.598 26.466 1.00 60.22 660 VAL A N 1
ATOM 5104 C CA . VAL A 1 660 ? 21.750 -2.370 25.223 1.00 60.22 660 VAL A CA 1
ATOM 5105 C C . VAL A 1 660 ? 20.420 -2.134 24.500 1.00 60.22 660 VAL A C 1
ATOM 5107 O O . VAL A 1 660 ? 19.557 -3.007 24.478 1.00 60.22 660 VAL A O 1
ATOM 5110 N N . LEU A 1 661 ? 20.227 -0.933 23.935 1.00 57.69 661 LEU A N 1
ATOM 5111 C CA . LEU A 1 661 ? 19.003 -0.586 23.188 1.00 57.69 661 LEU A CA 1
ATOM 5112 C C . LEU A 1 661 ? 18.704 -1.616 22.075 1.00 57.69 661 LEU A C 1
ATOM 5114 O O . LEU A 1 661 ? 17.547 -1.959 21.842 1.00 57.69 661 LEU A O 1
ATOM 5118 N N . TRP A 1 662 ? 19.754 -2.152 21.433 1.00 68.00 662 TRP A N 1
ATOM 5119 C CA . TRP A 1 662 ? 19.762 -3.367 20.603 1.00 68.00 662 TRP A CA 1
ATOM 5120 C C . TRP A 1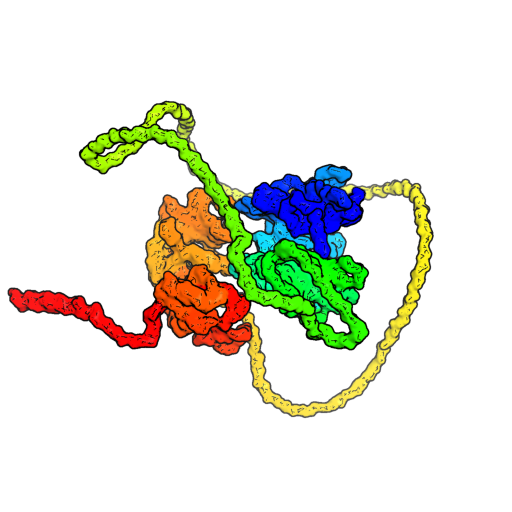 662 ? 21.211 -3.834 20.341 1.00 68.00 662 TRP A C 1
ATOM 5122 O O . TRP A 1 662 ? 22.172 -3.100 20.584 1.00 68.00 662 TRP A O 1
ATOM 5132 N N . ASN A 1 663 ? 21.397 -5.058 19.826 1.00 67.06 663 ASN A N 1
ATOM 5133 C CA . ASN A 1 663 ? 22.723 -5.622 19.526 1.00 67.06 663 ASN A CA 1
ATOM 5134 C C . ASN A 1 663 ? 23.532 -4.733 18.556 1.00 67.06 663 ASN A C 1
ATOM 5136 O O . ASN A 1 663 ? 23.087 -4.465 17.442 1.00 67.06 663 ASN A O 1
ATOM 5140 N N . GLY A 1 664 ? 24.749 -4.333 18.951 1.00 76.44 664 GLY A N 1
ATOM 5141 C CA . GLY A 1 664 ? 25.683 -3.568 18.104 1.00 76.44 664 GLY A CA 1
ATOM 5142 C C . GLY A 1 664 ? 25.652 -2.044 18.289 1.00 76.44 664 GLY A C 1
ATOM 5143 O O . GLY A 1 664 ? 26.237 -1.312 17.484 1.00 76.44 664 GLY A O 1
ATOM 5144 N N . TYR A 1 665 ? 24.977 -1.568 19.332 1.00 86.75 665 TYR A N 1
ATOM 5145 C CA . TYR A 1 665 ? 24.934 -0.169 19.739 1.00 86.75 665 TYR A CA 1
ATOM 5146 C C . TYR A 1 665 ? 25.887 0.117 20.915 1.00 86.75 665 TYR A C 1
ATOM 5148 O O . TYR A 1 665 ? 26.031 -0.710 21.812 1.00 86.75 665 TYR A O 1
ATOM 5156 N N . THR A 1 666 ? 26.530 1.287 20.920 1.00 91.38 666 THR A N 1
ATOM 5157 C CA . THR A 1 666 ? 27.352 1.784 22.033 1.00 91.38 666 THR A CA 1
ATOM 5158 C C . THR A 1 666 ? 27.071 3.260 22.278 1.00 91.38 666 THR A C 1
ATOM 5160 O O . THR A 1 666 ? 27.198 4.068 21.357 1.00 91.38 666 THR A O 1
ATOM 5163 N N . CYS A 1 667 ? 26.755 3.619 23.519 1.00 93.19 667 CYS A N 1
ATOM 5164 C CA . CYS A 1 667 ? 26.636 5.008 23.938 1.00 93.19 667 CYS A CA 1
ATOM 5165 C C . CYS A 1 667 ? 28.014 5.575 24.317 1.00 93.19 667 CYS A C 1
ATOM 5167 O O . CYS A 1 667 ? 28.691 5.090 25.224 1.00 93.19 667 CYS A O 1
ATOM 5169 N N . PHE A 1 668 ? 28.442 6.611 23.608 1.00 93.31 668 PHE A N 1
ATOM 5170 C CA . PHE A 1 668 ? 29.712 7.293 23.797 1.00 93.31 668 PHE A CA 1
ATOM 5171 C C . PHE A 1 668 ? 29.522 8.524 24.691 1.00 93.31 668 PHE A C 1
ATOM 5173 O O . PHE A 1 668 ? 28.768 9.446 24.367 1.00 93.31 668 PHE A O 1
ATOM 5180 N N . ALA A 1 669 ? 30.194 8.505 25.847 1.00 93.25 669 ALA A N 1
ATOM 5181 C CA . ALA A 1 669 ? 30.177 9.555 26.872 1.00 93.25 669 ALA A CA 1
ATOM 5182 C C . ALA A 1 669 ? 28.776 9.971 27.366 1.00 93.25 669 ALA A C 1
ATOM 5184 O O . ALA A 1 669 ? 28.586 11.101 27.806 1.00 93.25 669 ALA A O 1
ATOM 5185 N N . GLY A 1 670 ? 27.783 9.081 27.278 1.00 91.75 670 GLY A N 1
ATOM 5186 C CA . GLY A 1 670 ? 26.414 9.384 27.697 1.00 91.75 670 GLY A CA 1
ATOM 5187 C C . GLY A 1 670 ? 25.645 10.300 26.743 1.00 91.75 670 GLY A C 1
ATOM 5188 O O . GLY A 1 670 ? 24.523 10.668 27.071 1.00 91.75 670 GLY A O 1
ATOM 5189 N N . LYS A 1 671 ? 26.228 10.713 25.605 1.00 92.44 671 LYS A N 1
ATOM 5190 C CA . LYS A 1 671 ? 25.703 11.795 24.742 1.00 92.44 671 LYS A CA 1
ATOM 5191 C C . LYS A 1 671 ? 25.611 11.452 23.257 1.00 92.44 671 LYS A C 1
ATOM 5193 O O . LYS A 1 671 ? 24.884 12.112 22.515 1.00 92.44 671 LYS A O 1
ATOM 5198 N N . ILE A 1 672 ? 26.390 10.478 22.794 1.00 93.06 672 ILE A N 1
ATOM 5199 C CA . ILE A 1 672 ? 26.450 10.124 21.376 1.00 93.06 672 ILE A CA 1
ATOM 5200 C C . ILE A 1 672 ? 26.140 8.656 21.210 1.00 93.06 672 ILE A C 1
ATOM 5202 O O . ILE A 1 672 ? 26.814 7.781 21.742 1.00 93.06 672 ILE A O 1
ATOM 5206 N N . GLU A 1 673 ? 25.141 8.399 20.393 1.00 93.44 673 GLU A N 1
ATOM 5207 C CA . GLU A 1 673 ? 24.762 7.074 19.969 1.00 93.44 673 GLU A CA 1
ATOM 5208 C C . GLU A 1 673 ? 25.696 6.633 18.843 1.00 93.44 673 GLU A C 1
ATOM 5210 O O . GLU A 1 673 ? 25.779 7.329 17.838 1.00 93.44 673 GLU A O 1
ATOM 5215 N N . ILE A 1 674 ? 26.405 5.506 18.976 1.00 94.00 674 ILE A N 1
ATOM 5216 C CA . ILE A 1 674 ? 27.273 4.962 17.920 1.00 94.00 674 ILE A CA 1
ATOM 5217 C C . ILE A 1 674 ? 26.860 3.529 17.593 1.00 94.00 674 ILE A C 1
ATOM 5219 O O . ILE A 1 674 ? 26.689 2.700 18.484 1.00 94.00 674 ILE A O 1
ATOM 5223 N N . THR A 1 675 ? 26.755 3.198 16.309 1.00 93.19 675 THR A N 1
ATOM 5224 C CA . THR A 1 675 ? 26.483 1.829 15.862 1.00 93.19 675 THR A CA 1
ATOM 5225 C C . THR A 1 675 ? 27.308 1.454 14.636 1.00 93.19 675 THR A C 1
ATOM 5227 O O . THR A 1 675 ? 27.706 2.307 13.835 1.00 93.19 675 THR A O 1
ATOM 5230 N N . ALA A 1 676 ? 27.610 0.163 14.499 1.00 91.81 676 ALA A N 1
ATOM 5231 C CA . ALA A 1 676 ? 28.160 -0.351 13.253 1.00 91.81 676 ALA A CA 1
ATOM 5232 C C . ALA A 1 676 ? 27.118 -0.199 12.130 1.00 91.81 676 ALA A C 1
ATOM 5234 O O . ALA A 1 676 ? 25.920 -0.314 12.392 1.00 91.81 676 ALA A O 1
ATOM 5235 N N . PRO A 1 677 ? 27.539 0.037 10.879 1.00 86.31 677 PRO A N 1
ATOM 5236 C CA . PRO A 1 677 ? 26.614 0.044 9.760 1.00 86.31 677 PRO A CA 1
ATOM 5237 C C . PRO A 1 677 ? 25.951 -1.336 9.629 1.00 86.31 677 PRO A C 1
ATOM 5239 O O . PRO A 1 677 ? 26.595 -2.310 9.244 1.00 86.31 677 PRO A O 1
ATOM 5242 N N . THR A 1 678 ? 24.671 -1.432 9.981 1.00 80.50 678 THR A N 1
ATOM 5243 C CA . THR A 1 678 ? 23.841 -2.613 9.718 1.00 80.50 678 THR A CA 1
ATOM 5244 C C . THR A 1 678 ? 23.082 -2.410 8.416 1.00 80.50 678 THR A C 1
ATOM 5246 O O . THR A 1 678 ? 22.820 -1.272 8.031 1.00 80.50 678 THR A O 1
ATOM 5249 N N . SER A 1 679 ? 22.656 -3.492 7.759 1.00 56.81 679 SER A N 1
ATOM 5250 C CA . SER A 1 679 ? 21.819 -3.394 6.554 1.00 56.81 679 SER A CA 1
ATOM 5251 C C . SER A 1 679 ? 20.575 -2.515 6.750 1.00 56.81 679 SER A C 1
ATOM 5253 O O . SER A 1 679 ? 20.106 -1.928 5.790 1.00 56.81 679 SER A O 1
ATOM 5255 N N . GLU A 1 680 ? 20.074 -2.382 7.982 1.00 59.19 680 GLU A N 1
ATOM 5256 C CA . GLU A 1 680 ? 18.887 -1.585 8.314 1.00 59.19 680 GLU A CA 1
ATOM 5257 C C . GLU A 1 680 ? 19.165 -0.081 8.502 1.00 59.19 680 GLU A C 1
ATOM 5259 O O . GLU A 1 680 ? 18.270 0.730 8.282 1.00 59.19 680 GLU A O 1
ATOM 5264 N N . ILE A 1 681 ? 20.381 0.311 8.912 1.00 61.66 681 ILE A N 1
ATOM 5265 C CA . ILE A 1 681 ? 20.724 1.709 9.258 1.00 61.66 681 ILE A CA 1
ATOM 5266 C C . ILE A 1 681 ? 21.731 2.308 8.250 1.00 61.66 681 ILE A C 1
ATOM 5268 O O . ILE A 1 681 ? 21.806 3.525 8.090 1.00 61.66 681 ILE A O 1
ATOM 5272 N N . SER A 1 682 ? 22.493 1.482 7.521 1.00 58.81 682 SER A N 1
ATOM 5273 C CA . SER A 1 682 ? 23.635 1.927 6.709 1.00 58.81 682 SER A CA 1
ATOM 5274 C C . SER A 1 682 ? 23.392 2.094 5.220 1.00 58.81 682 SER A C 1
ATOM 5276 O O . SER A 1 682 ? 24.286 2.595 4.537 1.00 58.81 682 SER A O 1
ATOM 5278 N N . SER A 1 683 ? 22.252 1.656 4.682 1.00 56.62 683 SER A N 1
ATOM 5279 C CA . SER A 1 683 ? 22.077 1.620 3.226 1.00 56.62 683 SER A CA 1
ATOM 5280 C C . SER A 1 683 ? 22.040 3.015 2.596 1.00 56.62 683 SER A C 1
ATOM 5282 O O . SER A 1 683 ? 22.357 3.134 1.417 1.00 56.62 683 SER A O 1
ATOM 5284 N N . ASN A 1 684 ? 21.757 4.069 3.374 1.00 80.69 684 ASN A N 1
ATOM 5285 C CA . ASN A 1 684 ? 21.941 5.471 2.994 1.00 80.69 684 ASN A CA 1
ATOM 5286 C C . ASN A 1 684 ? 21.853 6.381 4.228 1.00 80.69 684 ASN A C 1
ATOM 5288 O O . ASN A 1 684 ? 20.755 6.715 4.665 1.00 80.69 684 ASN A O 1
ATOM 5292 N N . ALA A 1 685 ? 22.994 6.825 4.761 1.00 89.38 685 ALA A N 1
ATOM 5293 C CA . ALA A 1 685 ? 23.053 7.821 5.838 1.00 89.38 685 ALA A CA 1
ATOM 5294 C C . ALA A 1 685 ? 23.837 9.065 5.380 1.00 89.38 685 ALA A C 1
ATOM 5296 O O . ALA A 1 685 ? 24.776 8.926 4.589 1.00 89.38 685 ALA A O 1
ATOM 5297 N N . PRO A 1 686 ? 23.492 10.282 5.836 1.00 93.44 686 PRO A N 1
ATOM 5298 C CA . PRO A 1 686 ? 24.324 11.463 5.621 1.00 93.44 686 PRO A CA 1
ATOM 5299 C C . PRO A 1 686 ? 25.674 11.324 6.339 1.00 93.44 686 PRO A C 1
ATOM 5301 O O . PRO A 1 686 ? 25.942 10.331 7.009 1.00 93.44 686 PRO A O 1
ATOM 5304 N N . ALA A 1 687 ? 26.550 12.310 6.204 1.00 95.75 687 ALA A N 1
ATOM 5305 C CA . ALA A 1 687 ? 27.851 12.343 6.857 1.00 95.75 687 ALA A CA 1
ATOM 5306 C C . ALA A 1 687 ? 27.956 13.542 7.796 1.00 95.75 687 ALA A C 1
ATOM 5308 O O . ALA A 1 687 ? 27.528 14.639 7.431 1.00 95.75 687 ALA A O 1
ATOM 5309 N N . TYR A 1 688 ? 28.543 13.344 8.977 1.00 96.31 688 TYR A N 1
ATOM 5310 C CA . TYR A 1 688 ? 28.969 14.453 9.824 1.00 96.31 688 TYR A CA 1
ATOM 5311 C C . TYR A 1 688 ? 30.333 14.934 9.343 1.00 96.31 688 TYR A C 1
ATOM 5313 O O . TYR A 1 688 ? 31.315 14.199 9.426 1.00 96.31 688 TYR A O 1
ATOM 5321 N N . CYS A 1 689 ? 30.383 16.156 8.824 1.00 96.56 689 CYS A N 1
ATOM 5322 C CA . CYS A 1 689 ? 31.588 16.770 8.290 1.00 96.56 689 CYS A CA 1
ATOM 5323 C C . CYS A 1 689 ? 32.104 17.863 9.232 1.00 96.56 689 CYS A C 1
ATOM 5325 O O . CYS A 1 689 ? 31.425 18.873 9.435 1.00 96.56 689 CYS A O 1
ATOM 5327 N N . CYS A 1 690 ? 33.305 17.666 9.765 1.00 96.06 690 CYS A N 1
ATOM 5328 C CA . CYS A 1 690 ? 34.012 18.559 10.675 1.00 96.06 690 CYS A CA 1
ATOM 5329 C C . CYS A 1 690 ? 35.091 19.347 9.930 1.00 96.06 690 CYS A C 1
ATOM 5331 O O . CYS A 1 690 ? 35.667 18.859 8.954 1.00 96.06 690 CYS A O 1
ATOM 5333 N N . ASP A 1 691 ? 35.382 20.558 10.399 1.00 94.00 691 ASP A N 1
ATOM 5334 C CA . ASP A 1 691 ? 36.505 21.339 9.879 1.00 94.00 691 ASP A CA 1
ATOM 5335 C C . ASP A 1 691 ? 37.836 20.632 10.165 1.00 94.00 691 ASP A C 1
ATOM 5337 O O . ASP A 1 691 ? 38.033 20.048 11.233 1.00 94.00 691 ASP A O 1
ATOM 5341 N N . ASN A 1 692 ? 38.764 20.689 9.205 1.00 87.44 692 ASN A N 1
ATOM 5342 C CA . ASN A 1 692 ? 40.061 20.003 9.295 1.00 87.44 692 ASN A CA 1
ATOM 5343 C C . ASN A 1 692 ? 40.928 20.494 10.478 1.00 87.44 692 ASN A C 1
ATOM 5345 O O . ASN A 1 692 ? 41.853 19.792 10.900 1.00 87.44 692 ASN A O 1
ATOM 5349 N N . ASP A 1 693 ? 40.603 21.669 11.026 1.00 77.94 693 ASP A N 1
ATOM 5350 C CA . ASP A 1 693 ? 41.343 22.365 12.082 1.00 77.94 693 ASP A CA 1
ATOM 5351 C C . ASP A 1 693 ? 40.934 21.965 13.510 1.00 77.94 693 ASP A C 1
ATOM 5353 O O . ASP A 1 693 ? 41.558 22.401 14.477 1.00 77.94 693 ASP A O 1
ATOM 5357 N N . LEU A 1 694 ? 39.929 21.096 13.683 1.00 66.12 694 LEU A N 1
ATOM 5358 C CA . LEU A 1 694 ? 39.482 20.640 15.010 1.00 66.12 694 LEU A CA 1
ATOM 5359 C C . LEU A 1 694 ? 40.395 19.580 15.658 1.00 66.12 694 LEU A C 1
ATOM 5361 O O . LEU A 1 694 ? 40.120 19.123 16.775 1.00 66.12 694 LEU A O 1
ATOM 5365 N N . LYS A 1 695 ? 41.508 19.213 15.005 1.00 57.94 695 LYS A N 1
ATOM 5366 C CA . LYS A 1 695 ? 42.448 18.212 15.523 1.00 57.94 695 LYS A CA 1
ATOM 5367 C C . LYS A 1 695 ? 42.977 18.615 16.909 1.00 57.94 695 LYS A C 1
ATOM 5369 O O . LYS A 1 695 ? 43.566 19.688 17.062 1.00 57.94 695 LYS A O 1
ATOM 5374 N N . PRO A 1 696 ? 42.844 17.749 17.929 1.00 46.97 696 PRO A N 1
ATOM 5375 C CA . PRO A 1 696 ? 43.388 18.014 19.251 1.00 46.97 696 PRO A CA 1
ATOM 5376 C C . PRO A 1 696 ? 44.914 17.868 19.208 1.00 46.97 696 PRO A C 1
ATOM 5378 O O . PRO A 1 696 ? 45.450 16.768 19.312 1.00 46.97 696 PRO A O 1
ATOM 5381 N N . GLY A 1 697 ? 45.635 18.976 19.036 1.00 43.97 697 GLY A N 1
ATOM 5382 C CA . GLY A 1 697 ? 47.093 18.943 19.073 1.00 43.97 697 GLY A CA 1
ATOM 5383 C C . GLY A 1 697 ? 47.755 20.306 18.940 1.00 43.97 697 GLY A C 1
ATOM 5384 O O . GLY A 1 697 ? 47.902 20.820 17.841 1.00 43.97 697 GLY A O 1
ATOM 5385 N N . PHE A 1 698 ? 48.245 20.811 20.074 1.00 38.50 698 PHE A N 1
ATOM 5386 C CA . PHE A 1 698 ? 49.194 21.918 20.206 1.00 38.50 698 PHE A CA 1
ATOM 5387 C C . PHE A 1 698 ? 48.712 23.295 19.731 1.00 38.50 698 PHE A C 1
ATOM 5389 O O . PHE A 1 698 ? 48.812 23.667 18.565 1.00 38.50 698 PHE A O 1
ATOM 5396 N N . ARG A 1 699 ? 48.365 24.138 20.715 1.00 38.00 699 ARG A N 1
ATOM 5397 C CA . ARG A 1 699 ? 48.559 25.588 20.606 1.00 38.00 699 ARG A CA 1
ATOM 5398 C C . ARG A 1 699 ? 50.004 25.854 20.155 1.00 38.00 699 ARG A C 1
ATOM 5400 O O . ARG A 1 699 ? 50.905 25.926 20.986 1.00 38.00 699 ARG A O 1
ATOM 5407 N N . LYS A 1 700 ? 50.233 26.073 18.861 1.00 37.25 700 LYS A N 1
ATOM 5408 C CA . LYS A 1 700 ? 51.149 27.143 18.470 1.00 37.25 700 LYS A CA 1
ATOM 5409 C C . LYS A 1 700 ? 50.379 28.418 18.749 1.00 37.25 700 LYS A C 1
ATOM 5411 O O . LYS A 1 700 ? 49.388 28.703 18.082 1.00 37.25 700 LYS A O 1
ATOM 5416 N N . SER A 1 701 ? 50.771 29.111 19.814 1.00 40.34 701 SER A N 1
ATOM 5417 C CA . SER A 1 701 ? 50.269 30.450 20.059 1.00 40.34 701 SER A CA 1
ATOM 5418 C C . SER A 1 701 ? 50.466 31.279 18.791 1.00 40.34 701 SER A C 1
ATOM 5420 O O . SER A 1 701 ? 51.486 31.213 18.105 1.00 40.34 701 SER A O 1
ATOM 5422 N N . SER A 1 702 ? 49.416 32.016 18.479 1.00 42.09 702 SER A N 1
ATOM 5423 C CA . SER A 1 702 ? 49.349 33.125 17.546 1.00 42.09 702 SER A CA 1
ATOM 5424 C C . SER A 1 702 ? 50.624 33.982 17.545 1.00 42.09 702 SER A C 1
ATOM 5426 O O . SER A 1 702 ? 50.763 34.900 18.351 1.00 42.09 702 SER A O 1
ATOM 5428 N N . ALA A 1 703 ? 51.526 33.727 16.595 1.00 45.44 703 ALA A N 1
ATOM 5429 C CA . ALA A 1 703 ? 52.599 34.650 16.215 1.00 45.44 703 ALA A CA 1
ATOM 5430 C C . ALA A 1 703 ? 52.122 35.720 15.207 1.00 45.44 703 ALA A C 1
ATOM 5432 O O . ALA A 1 703 ? 52.900 36.565 14.782 1.00 45.44 703 ALA A O 1
ATOM 5433 N N . SER A 1 704 ? 50.838 35.726 14.840 1.00 45.78 704 SER A N 1
ATOM 5434 C CA . SER A 1 704 ? 50.252 36.646 13.856 1.00 45.78 704 SER A CA 1
ATOM 5435 C C . SER A 1 704 ? 49.464 37.822 14.457 1.00 45.78 704 SER A C 1
ATOM 5437 O O . SER A 1 704 ? 49.018 38.682 13.707 1.00 45.78 704 SER A O 1
ATOM 5439 N N . CYS A 1 705 ? 49.366 37.945 15.789 1.00 43.97 705 CYS A N 1
ATOM 5440 C CA . CYS A 1 705 ? 48.818 39.149 16.446 1.00 43.97 705 CYS A CA 1
ATOM 5441 C C . CYS A 1 705 ? 49.883 40.139 16.961 1.00 43.97 705 CYS A C 1
ATOM 5443 O O . CYS A 1 705 ? 49.526 41.238 17.374 1.00 43.97 705 CYS A O 1
ATOM 5445 N N . LEU A 1 706 ? 51.182 39.811 16.897 1.00 43.19 706 LEU A N 1
ATOM 5446 C CA . LEU A 1 706 ? 52.261 40.730 17.306 1.00 43.19 706 LEU A CA 1
ATOM 5447 C C . LEU A 1 706 ? 52.792 41.625 16.171 1.00 43.19 706 LEU A C 1
ATOM 5449 O O . LEU A 1 706 ? 53.512 42.579 16.447 1.00 43.19 706 LEU A O 1
ATOM 5453 N N . ALA A 1 707 ? 52.385 41.400 14.916 1.00 46.72 707 ALA A N 1
ATOM 5454 C CA . ALA A 1 707 ? 52.809 42.234 13.786 1.00 46.72 707 ALA A CA 1
ATOM 5455 C C . ALA A 1 707 ? 52.077 43.591 13.690 1.00 46.72 707 ALA A C 1
ATOM 5457 O O . ALA A 1 707 ? 52.558 44.481 13.001 1.00 46.72 707 ALA A O 1
ATOM 5458 N N . ASN A 1 708 ? 50.971 43.790 14.422 1.00 46.84 708 ASN A N 1
ATOM 5459 C CA . ASN A 1 708 ? 50.254 45.076 14.470 1.00 46.84 708 ASN A CA 1
ATOM 5460 C C . ASN A 1 708 ? 50.455 45.855 15.783 1.00 46.84 708 ASN A C 1
ATOM 5462 O O . ASN A 1 708 ? 49.975 46.979 15.903 1.00 46.84 708 ASN A O 1
ATOM 5466 N N . PHE A 1 709 ? 51.203 45.308 16.750 1.00 45.81 709 PHE A N 1
ATOM 5467 C CA . PHE A 1 709 ? 51.540 46.017 17.994 1.00 45.81 709 PHE A CA 1
ATOM 5468 C C . PHE A 1 709 ? 52.878 46.776 17.923 1.00 45.81 709 PHE A C 1
ATOM 5470 O O . PHE A 1 709 ? 53.079 47.714 18.694 1.00 45.81 709 PHE A O 1
ATOM 5477 N N . SER A 1 710 ? 53.773 46.458 16.973 1.00 47.47 710 SER A N 1
ATOM 5478 C CA . SER A 1 710 ? 55.035 47.207 16.813 1.00 47.47 710 SER A CA 1
ATOM 5479 C C . SER A 1 710 ? 54.857 48.547 16.085 1.00 47.47 710 SER A C 1
ATOM 5481 O O . SER A 1 710 ? 55.635 49.471 16.313 1.00 47.47 710 SER A O 1
ATOM 5483 N N . SER A 1 711 ? 53.810 48.702 15.267 1.00 50.47 711 SER A N 1
ATOM 5484 C CA . SER A 1 711 ? 53.500 49.972 14.590 1.00 50.47 711 SER A CA 1
ATOM 5485 C C . SER A 1 711 ? 52.849 51.003 15.517 1.00 50.47 711 SER A C 1
ATOM 5487 O O . SER A 1 711 ? 53.008 52.200 15.298 1.00 50.47 711 SER A O 1
ATOM 5489 N N . PHE A 1 712 ? 52.183 50.566 16.592 1.00 52.88 712 PHE A N 1
ATOM 5490 C CA . PHE A 1 712 ? 51.574 51.476 17.570 1.00 52.88 712 PHE A CA 1
ATOM 5491 C C . PHE A 1 712 ? 52.604 52.050 18.560 1.00 52.88 712 PHE A C 1
ATOM 5493 O O . PHE A 1 712 ? 52.519 53.217 18.935 1.00 52.88 712 PHE A O 1
ATOM 5500 N N . PHE A 1 713 ? 53.640 51.280 18.919 1.00 51.75 713 PHE A N 1
ATOM 5501 C CA . PHE A 1 713 ? 54.733 51.774 19.769 1.00 51.75 713 PHE A CA 1
ATOM 5502 C C . PHE A 1 713 ? 55.738 52.669 19.024 1.00 51.75 713 PHE A C 1
ATOM 5504 O O . PHE A 1 713 ? 56.285 53.591 19.626 1.00 51.75 713 PHE A O 1
ATOM 5511 N N . ALA A 1 714 ? 55.931 52.477 17.714 1.00 53.69 714 ALA A N 1
ATOM 5512 C CA . ALA A 1 714 ? 56.752 53.381 16.901 1.00 53.69 714 ALA A CA 1
ATOM 5513 C C . ALA A 1 714 ? 56.111 54.774 16.721 1.00 53.69 714 ALA A C 1
ATOM 5515 O O . ALA A 1 714 ? 56.823 55.768 16.608 1.00 53.69 714 ALA A O 1
ATOM 5516 N N . MET A 1 715 ? 54.775 54.869 16.755 1.00 52.28 715 MET A N 1
ATOM 5517 C CA . MET A 1 715 ? 54.057 56.145 16.643 1.00 52.28 715 MET A CA 1
ATOM 5518 C C . MET A 1 715 ? 54.027 56.927 17.969 1.00 52.28 715 MET A C 1
ATOM 5520 O O . MET A 1 715 ? 54.073 58.153 17.961 1.00 52.28 715 MET A O 1
ATOM 5524 N N . LEU A 1 716 ? 54.033 56.231 19.112 1.00 53.25 716 LEU A N 1
ATOM 5525 C CA . LEU A 1 716 ? 54.088 56.850 20.445 1.00 53.25 716 LEU A CA 1
ATOM 5526 C C . LEU A 1 716 ? 55.484 57.380 20.818 1.00 53.25 716 LEU A C 1
ATOM 5528 O O . LEU A 1 716 ? 55.575 58.371 21.539 1.00 53.25 716 LEU A O 1
ATOM 5532 N N . PHE A 1 717 ? 56.566 56.807 20.280 1.00 53.72 717 PHE A N 1
ATOM 5533 C CA . PHE A 1 717 ? 57.921 57.350 20.470 1.00 53.72 717 PHE A CA 1
ATOM 5534 C C . PHE A 1 717 ? 58.220 58.593 19.613 1.00 53.72 717 PHE A C 1
ATOM 5536 O O . PHE A 1 717 ? 59.083 59.383 19.985 1.00 53.72 717 PHE A O 1
ATOM 5543 N N . ALA A 1 718 ? 57.488 58.820 18.516 1.00 57.12 718 ALA A N 1
ATOM 5544 C CA . ALA A 1 718 ? 57.646 60.016 17.682 1.00 57.12 718 ALA A CA 1
ATOM 5545 C C . ALA A 1 718 ? 56.942 61.267 18.252 1.00 57.12 718 ALA A C 1
ATOM 5547 O O . ALA A 1 718 ? 57.264 62.379 17.850 1.00 57.12 718 ALA A O 1
ATOM 5548 N N . ILE A 1 719 ? 56.011 61.101 19.201 1.00 62.44 719 ILE A N 1
ATOM 5549 C CA . ILE A 1 719 ? 55.267 62.211 19.830 1.00 62.44 719 ILE A CA 1
ATOM 5550 C C . ILE A 1 719 ? 55.975 62.739 21.093 1.00 62.44 719 ILE A C 1
ATOM 5552 O O . ILE A 1 719 ? 55.702 63.850 21.524 1.00 62.44 719 ILE A O 1
ATOM 5556 N N . PHE A 1 720 ? 56.933 61.997 21.659 1.00 59.06 720 PHE A N 1
ATOM 5557 C CA . PHE A 1 720 ? 57.725 62.443 22.816 1.00 59.06 720 PHE A CA 1
ATOM 5558 C C . PHE A 1 720 ? 59.083 63.079 22.452 1.00 59.06 720 PHE A C 1
ATOM 5560 O O . PHE A 1 720 ? 59.870 63.377 23.347 1.00 59.06 720 PHE A O 1
ATOM 5567 N N . TYR A 1 721 ? 59.367 63.294 21.160 1.00 55.06 721 TYR A N 1
ATOM 5568 C CA . TYR A 1 721 ? 60.609 63.920 20.670 1.00 55.06 721 TYR A CA 1
ATOM 5569 C C . TYR A 1 721 ? 60.382 65.098 19.695 1.00 55.06 721 TYR A C 1
ATOM 5571 O O . TYR A 1 721 ? 61.265 65.439 18.905 1.00 55.06 721 TYR A O 1
ATOM 5579 N N . LEU A 1 722 ? 59.215 65.738 19.791 1.00 50.00 722 LEU A N 1
ATOM 5580 C CA . LEU A 1 722 ? 58.898 67.094 19.323 1.00 50.00 722 LEU A CA 1
ATOM 5581 C C . LEU A 1 722 ? 58.256 67.841 20.494 1.00 50.00 722 LEU A C 1
ATOM 5583 O O . LEU A 1 722 ? 58.494 69.064 20.597 1.00 50.00 722 LEU A O 1
#

Sequence (722 aa):
MVPRAMIDSIAYPTNIGRVPDATFPGAKGKWWVTSAAFNGTSGHVFFLDPKPKGTTYKGISEDDDYTYENIRFVDMDLDGKLDVLTARSLSNSIGAKGELLWMKQPGGNGHWPATSLHEGMADANFEVLERRNKRYLIVAGRKYSTLGIVWTVNKGDKFLKKQEVRHRVVDNYGPYNDVQIVDIDNDGRFDVLTSVIKRGGGRGHVLAYQVPDDFLHGQWKRNVIAAGFDIDGSPGRAEAFWPDPATRGKMRPHVFVSGGADGGSYILAPKGNKGFAFSKMVAAPSYGRIGLFDIADITGDGRPEIIIPQEDKIHVYTFPKVGGKKSKDFTAHNPMETVKNPKLGIIPKTRYKDNSPKKPAAQTRAMSFNPVQFPMLPNGMPMLPMLPNGMMPPMPPMLPNGFPMMPMAPMMSGFPMMPQMPQAAVGQQKPKNKIPTKLVEGPEVQLKSTDLTSPAQDERSKNGPPIPYQLTEEGDIRPGENTIEERTIFEHEMFSVTSGVYDGQSLAGEECDAMGRQLCTQKQLLMGLNIENPGIDSWLLFDSRGKGPRLARMKKCQVADVLWEGYECINGVLESSAIKKAVLSNGLCCGVMSGATLTDSYFPHKQLAEKGCRQQDKQLCQADELLKIWGYSTLKSPFWGWIAEGKLAKMTQNCDPNSVLWNGYTCFAGKIEITAPTSEISSNAPAYCCDNDLKPGFRKSSASCLANFSSFFAMLFAIFYL

Organism: Oikopleura dioica (NCBI:txid34765)

Secondary structure (DSSP, 8-state):
-PPPPS-S-SSSEEEEEEPPTTSSTT-TT-EEEEE---TTPPP-EEEEEEETTEEEEEE----SSEEEEEEEEE-TTSSSS-EEEEEEEESS-SS--EEEEEEPPPSSSS---EEEEEESS-SS-EEEEEETTEEEEEEEETTTTEEEEEEE--TT-----GGGEEEEEEE-SS-EEEEEEE-SSSSSS-EEEEEE---TTS--EEEEEEPPSSTTTSPPEEEEEE----STT-S--EEEE-SSGGGBTTBPPEEEEE-TTS--EEEEEESSSSSS-EEEEEEE---S-B---EEE-SSSSSS-EEEEEETTEEEEE------SS--S-TTS---S------------TTS----PPP-------------PPPPPPSS--PPPPPPP---PPPPPPP------------------PPPP------------------PPP------------------------------------PPP--SSHHHHHHHHHHEEEEEEEESSHHHHHHHHHHTTEEEPBHHHHHHHTTSS-----S-EEEB-SSS-SEEEE-----TT---STTEEEETTTEEEEE-SS---EEEEEEEP-TTEEE-SS-BSSHHHHHHHHHTTTEEEPPHHHHHHHHHH-S----S-EE-TTSSEEEE-S---TT--SSTTEEEETTTEEEE---TTTSSSB-BEEEEGGG--------SSSSTTTHHH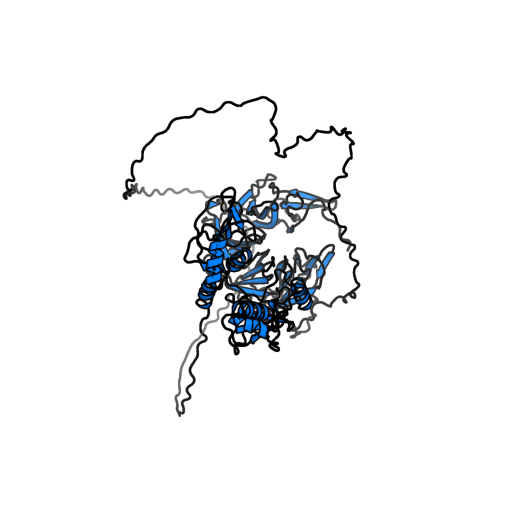HHHHHTTS--

pLDDT: mean 74.38, std 24.15, range [24.94, 98.75]